Protein AF-A0A352M8M9-F1 (afdb_monomer_lite)

pLDDT: mean 83.79, std 14.66, range [30.38, 98.75]

Foldseek 3Di:
DVVVVVVLVLLLLLLVLCVQFVCPDPQNVQLLVVQLVLCPPWAEEEEEQCFLVSSVQVNCVVPVNHAYEYEHQHVSSVVNNCVRRPPPSRPPRYHYDNDHLLPDDDPAAGLEYEYEADQQVDPQSLSSLLSRLVRHAAFHKYKYKYFAPPFPVVVSLVSSCVRCVVVVNNVVSVVSSVSSVVSCVVCNVRTDHHHLVLVQCSCQAQNNWAPWDWPAQRGPSGMIMIMTTHHNDFADKAKEFDDPVQLLLQLQQVLCVQPSDSDDDDSPDPPRPDALQSVQWTKMFIARPVRRYGQKIKIKHKADPVRGDPCVLWAPVVVVVVVWVTEMETDDMGGRPSCVVVCVVVVNVLVRLVVCLVVRTFKYKDWDDPVCVVVVVQQVKDFDDGTDPPDPPSDDDPHITIIMDGCNVHGRPSSVPDPPDDPSPHDD

Structure (mmCIF, N/CA/C/O backbone):
data_AF-A0A352M8M9-F1
#
_entry.id   AF-A0A352M8M9-F1
#
loop_
_atom_site.group_PDB
_atom_site.id
_atom_site.type_symbol
_atom_site.label_atom_id
_atom_site.label_alt_id
_atom_site.label_comp_id
_atom_site.label_asym_id
_atom_site.label_entity_id
_atom_site.label_seq_id
_atom_site.pdbx_PDB_ins_code
_atom_site.Cartn_x
_atom_site.Cartn_y
_atom_site.Cartn_z
_atom_site.occupancy
_atom_site.B_iso_or_equiv
_atom_site.auth_seq_id
_atom_site.auth_comp_id
_atom_site.auth_asym_id
_atom_site.auth_atom_id
_atom_site.pdbx_PDB_model_num
ATOM 1 N N . MET A 1 1 ? 14.663 -10.534 14.708 1.00 32.72 1 MET A N 1
ATOM 2 C CA . MET A 1 1 ? 14.430 -11.347 15.925 1.00 32.72 1 MET A CA 1
ATOM 3 C C . MET A 1 1 ? 14.428 -10.539 17.224 1.00 32.72 1 MET A C 1
ATOM 5 O O . MET A 1 1 ? 13.351 -10.421 17.782 1.00 32.72 1 MET A O 1
ATOM 9 N N . LYS A 1 2 ? 15.531 -9.926 17.704 1.00 30.38 2 LYS A N 1
ATOM 10 C CA . LYS A 1 2 ? 15.520 -9.210 19.010 1.00 30.38 2 LYS A CA 1
ATOM 11 C C . LYS A 1 2 ? 14.482 -8.070 19.120 1.00 30.38 2 LYS A C 1
ATOM 13 O O . LYS A 1 2 ? 13.739 -8.067 20.087 1.00 30.38 2 LYS A O 1
ATOM 18 N N . LYS A 1 3 ? 14.365 -7.176 18.120 1.00 45.12 3 LYS A N 1
ATOM 19 C CA . LYS A 1 3 ? 13.377 -6.067 18.124 1.00 45.12 3 LYS A CA 1
ATOM 20 C C . LYS A 1 3 ? 11.903 -6.507 18.000 1.00 45.12 3 LYS A C 1
ATOM 22 O O . LYS A 1 3 ? 11.033 -5.806 18.494 1.00 45.12 3 LYS A O 1
ATOM 27 N N . ASP A 1 4 ? 11.605 -7.637 17.345 1.00 48.22 4 ASP A N 1
ATOM 28 C CA . ASP A 1 4 ? 10.214 -8.145 17.271 1.00 48.22 4 ASP A CA 1
ATOM 29 C C . ASP A 1 4 ? 9.745 -8.703 18.607 1.00 48.22 4 ASP A C 1
ATOM 31 O O . ASP A 1 4 ? 8.609 -8.451 18.999 1.00 48.22 4 ASP A O 1
ATOM 35 N N . LEU A 1 5 ? 10.635 -9.391 19.334 1.00 46.28 5 LEU A N 1
ATOM 36 C CA . LEU A 1 5 ? 10.356 -9.782 20.713 1.00 46.28 5 LEU A CA 1
ATOM 37 C C . LEU A 1 5 ? 10.109 -8.548 21.587 1.00 46.28 5 LEU A C 1
ATOM 39 O O . LEU A 1 5 ? 9.189 -8.565 22.391 1.00 46.28 5 LEU A O 1
ATOM 43 N N . THR A 1 6 ? 10.876 -7.466 21.405 1.00 57.72 6 THR A N 1
ATOM 44 C CA . THR A 1 6 ? 10.656 -6.212 22.143 1.00 57.72 6 THR A CA 1
ATOM 45 C C . THR A 1 6 ? 9.257 -5.653 21.882 1.00 57.72 6 THR A C 1
ATOM 47 O O . THR A 1 6 ? 8.538 -5.391 22.837 1.00 57.72 6 THR A O 1
ATOM 50 N N . ASN A 1 7 ? 8.820 -5.564 20.620 1.00 59.72 7 ASN A N 1
ATOM 51 C CA . ASN A 1 7 ? 7.476 -5.078 20.286 1.00 59.72 7 ASN A CA 1
ATOM 52 C C . ASN A 1 7 ? 6.361 -5.983 20.826 1.00 59.72 7 ASN A C 1
ATOM 54 O O . ASN A 1 7 ? 5.373 -5.473 21.343 1.00 59.72 7 ASN A O 1
ATOM 58 N N . GLN A 1 8 ? 6.506 -7.310 20.743 1.00 58.81 8 GLN A N 1
ATOM 59 C CA . GLN A 1 8 ? 5.524 -8.227 21.329 1.00 58.81 8 GLN A CA 1
ATOM 60 C C . GLN A 1 8 ? 5.426 -8.062 22.847 1.00 58.81 8 GLN A C 1
ATOM 62 O O . GLN A 1 8 ? 4.315 -8.009 23.364 1.00 58.81 8 GLN A O 1
ATOM 67 N N . ILE A 1 9 ? 6.559 -7.922 23.543 1.00 59.44 9 ILE A N 1
ATOM 68 C CA . ILE A 1 9 ? 6.593 -7.702 24.994 1.00 59.44 9 ILE A CA 1
ATOM 69 C C . ILE A 1 9 ? 5.865 -6.408 25.351 1.00 59.44 9 ILE A C 1
ATOM 71 O O . ILE A 1 9 ? 4.990 -6.437 26.209 1.00 59.44 9 ILE A O 1
ATOM 75 N N . VAL A 1 10 ? 6.129 -5.300 24.651 1.00 67.88 10 VAL A N 1
ATOM 76 C CA . VAL A 1 10 ? 5.437 -4.060 25.012 1.00 67.88 10 VAL A CA 1
ATOM 77 C C . VAL A 1 10 ? 3.941 -4.108 24.697 1.00 67.88 10 VAL A C 1
ATOM 79 O O . VAL A 1 10 ? 3.128 -3.625 25.485 1.00 67.88 10 VAL A O 1
ATOM 82 N N . TRP A 1 11 ? 3.534 -4.704 23.574 1.00 72.69 11 TRP A N 1
ATOM 83 C CA . TRP A 1 11 ? 2.102 -4.839 23.311 1.00 72.69 11 TRP A CA 1
ATOM 84 C C . TRP A 1 11 ? 1.422 -5.738 24.348 1.00 72.69 11 TRP A C 1
ATOM 86 O O . TRP A 1 11 ? 0.294 -5.452 24.733 1.00 72.69 11 TRP A O 1
ATOM 96 N N . SER A 1 12 ? 2.116 -6.745 24.883 1.00 77.75 12 SER A N 1
ATOM 97 C CA . SER A 1 12 ? 1.620 -7.519 26.024 1.00 77.75 12 SER A CA 1
ATOM 98 C C . SER A 1 12 ? 1.516 -6.674 27.302 1.00 77.75 12 SER A C 1
ATOM 100 O O . SER A 1 12 ? 0.491 -6.741 27.983 1.00 77.75 12 SER A O 1
ATOM 102 N N . ASP A 1 13 ? 2.511 -5.827 27.586 1.00 73.88 13 ASP A N 1
ATOM 103 C CA . ASP A 1 13 ? 2.522 -4.924 28.747 1.00 73.88 13 ASP A CA 1
ATOM 104 C C . ASP A 1 13 ? 1.368 -3.905 28.691 1.00 73.88 13 ASP A C 1
ATOM 106 O O . ASP A 1 13 ? 0.680 -3.673 29.689 1.00 73.88 13 ASP A O 1
ATOM 110 N N . ILE A 1 14 ? 1.106 -3.319 27.514 1.00 81.94 14 ILE A N 1
ATOM 111 C CA . ILE A 1 14 ? 0.036 -2.327 27.352 1.00 81.94 14 ILE A CA 1
ATOM 112 C C . ILE A 1 14 ? -1.343 -2.961 27.172 1.00 81.94 14 ILE A C 1
ATOM 114 O O . ILE A 1 14 ? -2.321 -2.291 27.470 1.00 81.94 14 ILE A O 1
ATOM 118 N N . ALA A 1 15 ? -1.481 -4.213 26.720 1.00 83.00 15 ALA A N 1
ATOM 119 C CA . ALA A 1 15 ? -2.777 -4.791 26.332 1.00 83.00 15 ALA A CA 1
ATOM 120 C C . ALA A 1 15 ? -3.867 -4.633 27.407 1.00 83.00 15 ALA A C 1
ATOM 122 O O . ALA A 1 15 ? -4.980 -4.185 27.118 1.00 83.00 15 ALA A O 1
ATOM 123 N N . THR A 1 16 ? -3.528 -4.917 28.669 1.00 84.56 16 THR A N 1
ATOM 124 C CA . THR A 1 16 ? -4.466 -4.733 29.788 1.00 84.56 16 THR A CA 1
ATOM 125 C C . THR A 1 16 ? -4.745 -3.252 30.048 1.00 84.56 16 THR A C 1
ATOM 127 O O . THR A 1 16 ? -5.896 -2.868 30.244 1.00 84.56 16 THR A O 1
ATOM 130 N N . ALA A 1 17 ? -3.720 -2.395 30.026 1.00 84.88 17 ALA A N 1
ATOM 131 C CA . ALA A 1 17 ? -3.899 -0.955 30.206 1.00 84.88 17 ALA A CA 1
ATOM 132 C C . ALA A 1 17 ? -4.745 -0.331 29.084 1.00 84.88 17 ALA A C 1
ATOM 134 O O . ALA A 1 17 ? -5.585 0.535 29.324 1.00 84.88 17 ALA A O 1
ATOM 135 N N . TYR A 1 18 ? -4.572 -0.825 27.864 1.00 85.19 18 TYR A N 1
ATOM 136 C CA . TYR A 1 18 ? -5.316 -0.420 26.692 1.00 85.19 18 TYR A CA 1
ATOM 137 C C . TYR A 1 18 ? -6.803 -0.771 26.831 1.00 85.19 18 TYR A C 1
ATOM 139 O O . TYR A 1 18 ? -7.645 0.112 26.686 1.00 85.19 18 TYR A O 1
ATOM 147 N N . GLU A 1 19 ? -7.133 -2.015 27.208 1.00 87.25 19 GLU A N 1
ATOM 148 C CA . GLU A 1 19 ? -8.517 -2.468 27.447 1.00 87.25 19 GLU A CA 1
ATOM 149 C C . GLU A 1 19 ? -9.186 -1.793 28.655 1.00 87.25 19 GLU A C 1
ATOM 151 O O . GLU A 1 19 ? -10.378 -1.469 28.620 1.00 87.25 19 GLU A O 1
ATOM 156 N N . LYS A 1 20 ? -8.439 -1.586 29.744 1.00 87.31 20 LYS A N 1
ATOM 157 C CA . LYS A 1 20 ? -8.995 -1.053 30.995 1.00 87.31 20 LYS A CA 1
ATOM 158 C C . LYS A 1 20 ? -9.074 0.466 31.039 1.00 87.31 20 LYS A C 1
ATOM 160 O O . LYS A 1 20 ? -9.975 0.973 31.699 1.00 87.31 20 LYS A O 1
ATOM 165 N N . ALA A 1 21 ? -8.173 1.178 30.367 1.00 86.31 21 ALA A N 1
ATOM 166 C CA . ALA A 1 21 ? -8.097 2.634 30.429 1.00 86.31 21 ALA A CA 1
ATOM 167 C C . ALA A 1 21 ? -8.288 3.285 29.056 1.00 86.31 21 ALA A C 1
ATOM 169 O O . ALA A 1 21 ? -9.277 3.987 28.860 1.00 86.31 21 ALA A O 1
ATOM 170 N N . VAL A 1 22 ? -7.392 3.033 28.096 1.00 86.69 22 VAL A N 1
ATOM 171 C CA . VAL A 1 22 ? -7.316 3.825 26.851 1.00 86.69 22 VAL A CA 1
ATOM 172 C C . VAL A 1 22 ? -8.621 3.786 26.054 1.00 86.69 22 VAL A C 1
ATOM 174 O O . VAL A 1 22 ? -9.163 4.840 25.715 1.00 86.69 22 VAL A O 1
ATOM 177 N N . VAL A 1 23 ? -9.164 2.590 25.800 1.00 88.44 23 VAL A N 1
ATOM 178 C CA . VAL A 1 23 ? -10.398 2.437 25.006 1.00 88.44 23 VAL A CA 1
ATOM 179 C C . VAL A 1 23 ? -11.663 2.897 25.735 1.00 88.44 23 VAL A C 1
ATOM 181 O O . VAL A 1 23 ? -12.723 2.930 25.127 1.00 88.44 23 VAL A O 1
ATOM 184 N N . ARG A 1 24 ? -11.567 3.251 27.024 1.00 86.31 24 ARG A N 1
ATOM 185 C CA . ARG A 1 24 ? -12.690 3.703 27.867 1.00 86.31 24 ARG A CA 1
ATOM 186 C C . ARG A 1 24 ? -12.711 5.216 28.077 1.00 86.31 24 ARG A C 1
ATOM 188 O O . ARG A 1 24 ? -13.337 5.693 29.026 1.00 86.31 24 ARG A O 1
ATOM 195 N N . THR A 1 25 ? -11.968 5.944 27.254 1.00 91.50 25 THR A N 1
ATOM 196 C CA . THR A 1 25 ? -11.935 7.404 27.264 1.00 91.50 25 THR A CA 1
ATOM 197 C C . THR A 1 25 ? -12.926 7.964 26.253 1.00 91.50 25 THR A C 1
ATOM 199 O O . THR A 1 25 ? -13.091 7.429 25.151 1.00 91.50 25 THR A O 1
ATOM 202 N N . SER A 1 26 ? -13.538 9.097 26.587 1.00 92.31 26 SER A N 1
ATOM 203 C CA . SER A 1 26 ? -14.498 9.775 25.709 1.00 92.31 26 SER A CA 1
ATOM 204 C C . SER A 1 26 ? -13.901 10.137 24.341 1.00 92.31 26 SER A C 1
ATOM 206 O O . SER A 1 26 ? -14.570 10.071 23.303 1.00 92.31 26 SER A O 1
ATOM 208 N N . PHE A 1 27 ? -12.616 10.498 24.307 1.00 91.62 27 PHE A N 1
ATOM 209 C CA . PHE A 1 27 ? -11.928 10.861 23.075 1.00 91.62 27 PHE A CA 1
ATOM 210 C C . PHE A 1 27 ? -11.656 9.645 22.177 1.00 91.62 27 PHE A C 1
ATOM 212 O O . PHE A 1 27 ? -11.742 9.771 20.951 1.00 91.62 27 PHE A O 1
ATOM 219 N N . TYR A 1 28 ? -11.390 8.469 22.756 1.00 91.94 28 TYR A N 1
ATOM 220 C CA . TYR A 1 28 ? -11.222 7.230 21.998 1.00 91.94 28 TYR A CA 1
ATOM 221 C C . TYR A 1 28 ? -12.563 6.730 21.448 1.00 91.94 28 TYR A C 1
ATOM 223 O O . TYR A 1 28 ? -12.650 6.361 20.276 1.00 91.94 28 TYR A O 1
ATOM 231 N N . ASP A 1 29 ? -13.640 6.836 22.228 1.00 91.62 29 ASP A N 1
ATOM 232 C CA . ASP A 1 29 ? -14.999 6.545 21.755 1.00 91.62 29 ASP A CA 1
ATOM 233 C C . ASP A 1 29 ? -15.391 7.419 20.561 1.00 91.62 29 ASP A C 1
ATOM 235 O O . ASP A 1 29 ? -15.956 6.943 19.571 1.00 91.62 29 ASP A O 1
ATOM 239 N N . ASN A 1 30 ? -15.049 8.708 20.609 1.00 91.81 30 ASN A N 1
ATOM 240 C CA . ASN A 1 30 ? -15.271 9.618 19.489 1.00 91.81 30 ASN A CA 1
ATOM 241 C C . ASN A 1 30 ? -14.455 9.228 18.247 1.00 91.81 30 ASN A C 1
ATOM 243 O O . ASN A 1 30 ? -14.961 9.353 17.128 1.00 91.81 30 ASN A O 1
ATOM 247 N N . LEU A 1 31 ? -13.226 8.725 18.414 1.00 93.00 31 LEU A N 1
ATOM 248 C CA . LEU A 1 31 ? -12.442 8.163 17.311 1.00 93.00 31 LEU A CA 1
ATOM 249 C C . LEU A 1 31 ? -13.131 6.922 16.716 1.00 93.00 31 LEU A C 1
ATOM 251 O O . LEU A 1 31 ? -13.294 6.848 15.497 1.00 93.00 31 LEU A O 1
ATOM 255 N N . MET A 1 32 ? -13.593 5.981 17.545 1.00 93.25 32 MET A N 1
ATOM 256 C CA . MET A 1 32 ? -14.280 4.772 17.066 1.00 93.25 32 MET A CA 1
ATOM 257 C C . MET A 1 32 ? -15.560 5.106 16.301 1.00 93.25 32 MET A C 1
ATOM 259 O O . MET A 1 32 ? -15.762 4.594 15.201 1.00 93.25 32 MET A O 1
ATOM 263 N N . LYS A 1 33 ? -16.372 6.053 16.791 1.00 93.25 33 LYS A N 1
ATOM 264 C CA . LYS A 1 33 ? -17.567 6.540 16.075 1.00 93.25 33 LYS A CA 1
ATOM 265 C C . LYS A 1 33 ? -17.237 7.088 14.683 1.00 93.25 33 LYS A C 1
ATOM 267 O O . LYS A 1 33 ? -18.004 6.867 13.738 1.00 93.25 33 LYS A O 1
ATOM 272 N N . LYS A 1 34 ? -16.098 7.778 14.524 1.00 93.50 34 LYS A N 1
ATOM 273 C CA . LYS A 1 34 ? -15.624 8.255 13.211 1.00 93.50 34 LYS A CA 1
ATOM 274 C C . LYS A 1 34 ? -15.290 7.082 12.290 1.00 93.50 34 LYS A C 1
ATOM 276 O O . LYS A 1 34 ? -15.788 7.063 11.165 1.00 93.50 34 LYS A O 1
ATOM 281 N N . LEU A 1 35 ? -14.540 6.083 12.766 1.00 95.00 35 LEU A N 1
ATOM 282 C CA . LEU A 1 35 ? -14.226 4.876 11.985 1.00 95.00 35 LEU A CA 1
ATOM 283 C C . LEU A 1 35 ? -15.499 4.120 11.575 1.00 95.00 35 LEU A C 1
ATOM 285 O O . LEU A 1 35 ? -15.702 3.850 10.392 1.00 95.00 35 LEU A O 1
ATOM 289 N N . MET A 1 36 ? -16.401 3.856 12.524 1.00 95.44 36 MET A N 1
ATOM 290 C CA . MET A 1 36 ? -17.675 3.167 12.281 1.00 95.44 36 MET A CA 1
ATOM 291 C C . MET A 1 36 ? -18.538 3.901 11.251 1.00 95.44 36 MET A C 1
ATOM 293 O O . MET A 1 36 ? -19.113 3.279 10.359 1.00 95.44 36 MET A O 1
ATOM 297 N N . THR A 1 37 ? -18.562 5.238 11.293 1.00 95.00 37 THR A N 1
ATOM 298 C CA . THR A 1 37 ? -19.280 6.051 10.298 1.00 95.00 37 THR A CA 1
ATOM 299 C C . THR A 1 37 ? -18.771 5.807 8.876 1.00 95.00 37 THR A C 1
ATOM 301 O O . THR A 1 37 ? -19.578 5.731 7.949 1.00 95.00 37 THR A O 1
ATOM 304 N N . GLN A 1 38 ? -17.460 5.619 8.692 1.00 95.25 38 GLN A N 1
ATOM 305 C CA . GLN A 1 38 ? -16.875 5.289 7.386 1.00 95.25 38 GLN A CA 1
ATOM 306 C C . GLN A 1 38 ? -17.180 3.844 6.943 1.00 95.25 38 GLN A C 1
ATOM 308 O O . GLN A 1 38 ? -17.118 3.541 5.752 1.00 95.25 38 GLN A O 1
ATOM 313 N N . LEU A 1 39 ? -17.547 2.961 7.876 1.00 96.75 39 LEU A N 1
ATOM 314 C CA . LEU A 1 39 ? -17.845 1.542 7.646 1.00 96.75 39 LEU A CA 1
ATOM 315 C C . LEU A 1 39 ? -19.352 1.238 7.527 1.00 96.75 39 LEU A C 1
ATOM 317 O O . LEU A 1 39 ? -19.744 0.076 7.359 1.00 96.75 39 LEU A O 1
ATOM 321 N N . LYS A 1 40 ? -20.220 2.256 7.578 1.00 94.75 40 LYS A N 1
ATOM 322 C CA . LYS A 1 40 ? 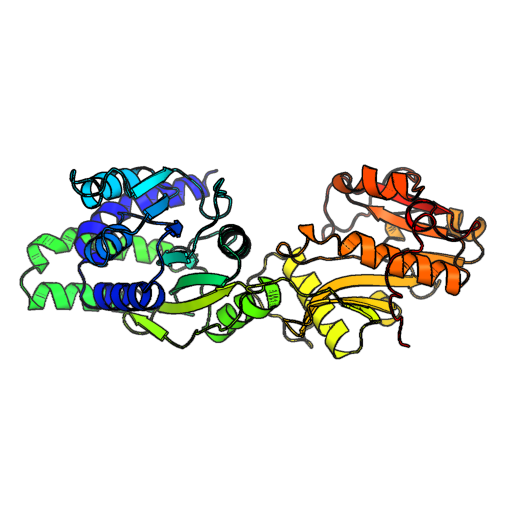-21.673 2.084 7.421 1.00 94.75 40 LYS A CA 1
ATOM 323 C C . LYS A 1 40 ? -22.022 1.357 6.119 1.00 94.75 40 LYS A C 1
ATOM 325 O O . LYS A 1 40 ? -21.486 1.649 5.050 1.00 94.75 40 LYS A O 1
ATOM 330 N N . GLY A 1 41 ? -22.929 0.385 6.223 1.00 94.00 41 GLY A N 1
ATOM 331 C CA . GLY A 1 41 ? -23.392 -0.436 5.098 1.00 94.00 41 GLY A CA 1
ATOM 332 C C . GLY A 1 41 ? -22.406 -1.506 4.607 1.00 94.00 41 GLY A C 1
ATOM 333 O O . GLY A 1 41 ? -22.763 -2.286 3.726 1.00 94.00 41 GLY A O 1
ATOM 334 N N . ARG A 1 42 ? -21.187 -1.585 5.158 1.00 97.00 42 ARG A N 1
ATOM 335 C CA . ARG A 1 42 ? -20.207 -2.635 4.831 1.00 97.00 42 ARG A CA 1
ATOM 336 C C . ARG A 1 42 ? -20.491 -3.879 5.672 1.00 97.00 42 ARG A C 1
ATOM 338 O O . ARG A 1 42 ? -20.689 -3.764 6.881 1.00 97.00 42 ARG A O 1
ATOM 345 N N . LYS A 1 43 ? -20.545 -5.051 5.027 1.00 96.69 43 LYS A N 1
ATOM 346 C CA . LYS A 1 43 ? -20.960 -6.310 5.666 1.00 96.69 43 LYS A CA 1
ATOM 347 C C . LYS A 1 43 ? -19.774 -7.193 6.025 1.00 96.69 43 LYS A C 1
ATOM 349 O O . LYS A 1 43 ? -19.707 -7.654 7.157 1.00 96.69 43 LYS A O 1
ATOM 354 N N . LYS A 1 44 ? -18.839 -7.406 5.098 1.00 98.25 44 LYS A N 1
ATOM 355 C CA . LYS A 1 44 ? -17.625 -8.199 5.329 1.00 98.25 44 LYS A CA 1
ATOM 356 C C . LYS A 1 44 ? -16.429 -7.282 5.578 1.00 98.25 44 LYS A C 1
ATOM 358 O O . LYS A 1 44 ? -15.998 -6.590 4.653 1.00 98.25 44 LYS A O 1
ATOM 363 N N . ILE A 1 45 ? -15.915 -7.268 6.806 1.00 98.62 45 ILE A N 1
ATOM 364 C CA . ILE A 1 45 ? -14.875 -6.333 7.260 1.00 98.62 45 ILE A CA 1
ATOM 365 C C . ILE A 1 45 ? -13.637 -7.112 7.717 1.00 98.62 45 ILE A C 1
ATOM 367 O O . ILE A 1 45 ? -13.762 -8.120 8.406 1.00 98.62 45 ILE A O 1
ATOM 371 N N . LEU A 1 46 ? -12.456 -6.644 7.326 1.00 98.75 46 LEU A N 1
ATOM 372 C CA . LEU A 1 46 ? -11.174 -7.088 7.872 1.00 98.75 46 LEU A CA 1
ATOM 373 C C . LEU A 1 46 ? -10.622 -5.987 8.778 1.00 98.75 46 LEU A C 1
ATOM 375 O O . LEU A 1 46 ? -10.476 -4.857 8.320 1.00 98.75 46 LEU A O 1
ATOM 379 N N . ASP A 1 47 ? -10.326 -6.310 10.030 1.00 98.50 47 ASP A N 1
ATOM 380 C CA . ASP A 1 47 ? -9.669 -5.422 10.990 1.00 98.50 47 ASP A CA 1
ATOM 381 C C . ASP A 1 47 ? -8.212 -5.872 11.170 1.00 98.50 47 ASP A C 1
ATOM 383 O O . ASP A 1 47 ? -7.944 -6.919 11.763 1.00 98.50 47 ASP A O 1
ATOM 387 N N . LEU A 1 48 ? -7.279 -5.126 10.575 1.00 98.38 48 LEU A N 1
ATOM 388 C CA . LEU A 1 48 ? -5.846 -5.407 10.628 1.00 98.38 48 LEU A CA 1
ATOM 389 C C . LEU A 1 48 ? -5.222 -4.688 11.833 1.00 98.38 48 LEU A C 1
ATOM 391 O O . LEU A 1 48 ? -5.180 -3.459 11.868 1.00 98.38 48 LEU A O 1
ATOM 395 N N . GLY A 1 49 ? -4.698 -5.453 12.789 1.00 96.75 49 GLY A N 1
ATOM 396 C CA . GLY A 1 49 ? -4.306 -4.951 14.108 1.00 96.75 49 GLY A CA 1
ATOM 397 C C . GLY A 1 49 ? -5.510 -4.760 15.020 1.00 96.75 49 GLY A C 1
ATOM 398 O O . GLY A 1 49 ? -5.701 -3.675 15.564 1.00 96.75 49 GLY A O 1
ATOM 399 N N . CYS A 1 50 ? -6.354 -5.789 15.151 1.00 96.62 50 CYS A N 1
ATOM 400 C CA . CYS A 1 50 ? -7.613 -5.670 15.888 1.00 96.62 50 CYS A CA 1
ATOM 401 C C . CYS A 1 50 ? -7.434 -5.481 17.406 1.00 96.62 50 CYS A C 1
ATOM 403 O O . CYS A 1 50 ? -8.407 -5.168 18.105 1.00 96.62 50 CYS A O 1
ATOM 405 N N . GLY A 1 51 ? -6.220 -5.685 17.934 1.00 95.12 51 GLY A N 1
ATOM 406 C CA . GLY A 1 51 ? -5.886 -5.532 19.344 1.00 95.12 51 GLY A CA 1
ATOM 407 C C . GLY A 1 51 ? -6.833 -6.332 20.233 1.00 95.12 51 GLY A C 1
ATOM 408 O O . GLY A 1 51 ? -7.151 -7.486 19.957 1.00 95.12 51 GLY A O 1
ATOM 409 N N . VAL A 1 52 ? -7.354 -5.678 21.270 1.00 94.38 52 VAL A N 1
ATOM 410 C CA . VAL A 1 52 ? -8.311 -6.258 22.230 1.00 94.38 52 VAL A CA 1
ATOM 411 C C . VAL A 1 52 ? -9.751 -6.366 21.697 1.00 94.38 52 VAL A C 1
ATOM 413 O O . VAL A 1 52 ? -10.680 -6.600 22.471 1.00 94.38 52 VAL A O 1
ATOM 416 N N . GLY A 1 53 ? -9.975 -6.159 20.394 1.00 94.19 53 GLY A N 1
ATOM 417 C CA . GLY A 1 53 ? -11.268 -6.366 19.734 1.00 94.19 53 GLY A CA 1
ATOM 418 C C . GLY A 1 53 ? -12.330 -5.294 20.006 1.00 94.19 53 GLY A C 1
ATOM 419 O O . GLY A 1 53 ? -13.509 -5.538 19.752 1.00 94.19 53 GLY A O 1
ATOM 420 N N . TYR A 1 54 ? -11.949 -4.112 20.509 1.00 93.81 54 TYR A N 1
ATOM 421 C CA . TYR A 1 54 ? -12.901 -3.046 20.861 1.00 93.81 54 TYR A CA 1
ATOM 422 C C . TYR A 1 54 ? -13.742 -2.590 19.659 1.00 93.81 54 TYR A C 1
ATOM 424 O O . TYR A 1 54 ? -14.970 -2.607 19.720 1.00 93.81 54 TYR A O 1
ATOM 432 N N . LEU A 1 55 ? -13.089 -2.259 18.537 1.00 95.19 55 LEU A N 1
ATOM 433 C CA . LEU A 1 55 ? -13.776 -1.834 17.313 1.00 95.19 55 LEU A CA 1
ATOM 434 C C . LEU A 1 55 ? -14.687 -2.939 16.765 1.00 95.19 55 LEU A C 1
ATOM 436 O O . LEU A 1 55 ? -15.814 -2.659 16.363 1.00 95.19 55 LEU A O 1
ATOM 440 N N . ILE A 1 56 ? -14.229 -4.194 16.785 1.00 95.62 56 ILE A N 1
ATOM 441 C CA . ILE A 1 56 ? -15.029 -5.349 16.359 1.00 95.62 56 ILE A CA 1
ATOM 442 C C . ILE A 1 56 ? -16.315 -5.445 17.189 1.00 95.62 56 ILE A C 1
ATOM 444 O O . ILE A 1 56 ? -17.395 -5.591 16.617 1.00 95.62 56 ILE A O 1
ATOM 448 N N . ASN A 1 57 ? -16.219 -5.320 18.517 1.00 92.88 57 ASN A N 1
ATOM 449 C CA . ASN A 1 57 ? -17.379 -5.365 19.406 1.00 92.88 57 ASN A CA 1
ATOM 450 C C . ASN A 1 57 ? -18.388 -4.250 19.080 1.00 92.88 57 ASN A C 1
ATOM 452 O O . ASN A 1 57 ? -19.576 -4.519 18.903 1.00 92.88 57 ASN A O 1
ATOM 456 N N . GLU A 1 58 ? -17.920 -3.011 18.921 1.00 93.19 58 GLU A N 1
ATOM 457 C CA . GLU A 1 58 ? -18.788 -1.877 18.582 1.00 93.19 58 GLU A CA 1
ATOM 458 C C . GLU A 1 58 ? -19.439 -2.030 17.197 1.00 93.19 58 GLU A C 1
ATOM 460 O O . GLU A 1 58 ? -20.636 -1.778 17.035 1.00 93.19 58 GLU A O 1
ATOM 465 N N . LEU A 1 59 ? -18.700 -2.535 16.203 1.00 94.81 59 LEU A N 1
ATOM 466 C CA . LEU A 1 59 ? -19.244 -2.817 14.873 1.00 94.81 59 LEU A CA 1
ATOM 467 C C . LEU A 1 59 ? -20.319 -3.914 14.899 1.00 94.81 59 LEU A C 1
ATOM 469 O O . LEU A 1 59 ? -21.291 -3.804 14.147 1.00 94.81 59 LEU A O 1
ATOM 473 N N . MET A 1 60 ? -20.159 -4.948 15.731 1.00 93.50 60 MET A N 1
ATOM 474 C CA . MET A 1 60 ? -21.149 -6.021 15.891 1.00 93.50 60 MET A CA 1
ATOM 475 C C . MET A 1 60 ? -22.393 -5.561 16.660 1.00 93.50 60 MET A C 1
ATOM 477 O O . MET A 1 60 ? -23.495 -5.992 16.325 1.00 93.50 60 MET A O 1
ATOM 481 N N . LYS A 1 61 ? -22.248 -4.662 17.645 1.00 91.00 61 LYS A N 1
ATOM 482 C CA . LYS A 1 61 ? -23.390 -4.019 18.324 1.00 91.00 61 LYS A CA 1
ATOM 483 C C . LYS A 1 61 ? -24.197 -3.134 17.373 1.00 91.00 61 LYS A C 1
ATOM 485 O O . LYS A 1 61 ? -25.421 -3.129 17.452 1.00 91.00 61 LYS A O 1
ATOM 490 N N . GLU A 1 62 ? -23.523 -2.401 16.485 1.00 92.25 62 GLU A N 1
ATOM 491 C CA . GLU A 1 62 ? -24.171 -1.550 15.476 1.00 92.25 62 GLU A CA 1
ATOM 492 C C . GLU A 1 62 ? -24.936 -2.377 14.430 1.00 92.25 62 GLU A C 1
ATOM 494 O O . GLU A 1 62 ? -26.058 -2.029 14.069 1.00 92.25 62 GLU A O 1
ATOM 499 N N . ASP A 1 63 ? -24.337 -3.464 13.931 1.00 92.88 63 ASP A N 1
ATOM 500 C CA . ASP A 1 63 ? -24.953 -4.335 12.928 1.00 92.88 63 ASP A CA 1
ATOM 501 C C . ASP A 1 63 ? -24.516 -5.806 13.104 1.00 92.88 63 ASP A C 1
ATOM 503 O O . ASP A 1 63 ? -23.499 -6.225 12.536 1.00 92.88 63 ASP A O 1
ATOM 507 N N . PRO A 1 64 ? -25.319 -6.631 13.808 1.00 91.38 64 PRO A N 1
ATOM 508 C CA . PRO A 1 64 ? -25.039 -8.054 14.026 1.00 91.38 64 PRO A CA 1
ATOM 509 C C . PRO A 1 64 ? -24.986 -8.910 12.752 1.00 91.38 64 PRO A C 1
ATOM 511 O O . PRO A 1 64 ? -24.584 -10.074 12.802 1.00 91.38 64 PRO A O 1
ATOM 514 N N . SER A 1 65 ? -25.421 -8.376 11.602 1.00 92.31 65 SER A N 1
ATOM 515 C CA . SER A 1 65 ? -25.361 -9.095 10.323 1.00 92.31 65 SER A CA 1
ATOM 516 C C . SER A 1 65 ? -23.978 -9.046 9.664 1.00 92.31 65 SER A C 1
ATOM 518 O O . SER A 1 65 ? -23.740 -9.787 8.703 1.00 92.31 65 SER A O 1
ATOM 520 N N . ARG A 1 66 ? -23.064 -8.206 10.173 1.00 95.56 66 ARG A N 1
ATOM 521 C CA . ARG A 1 66 ? -21.674 -8.124 9.712 1.00 95.56 66 ARG A CA 1
ATOM 522 C C . ARG A 1 66 ? -20.940 -9.453 9.905 1.00 95.56 66 ARG A C 1
ATOM 524 O O . ARG A 1 66 ? -21.325 -10.316 10.687 1.00 95.56 66 ARG A O 1
ATOM 531 N N . THR A 1 67 ? -19.882 -9.644 9.131 1.00 96.75 67 THR A N 1
ATOM 532 C CA . THR A 1 67 ? -18.909 -10.725 9.300 1.00 96.75 67 THR A CA 1
ATOM 533 C C . THR A 1 67 ? -17.534 -10.090 9.347 1.00 96.75 67 THR A C 1
ATOM 535 O O . THR A 1 67 ? -17.158 -9.376 8.415 1.00 96.75 67 THR A O 1
ATOM 538 N N . ILE A 1 68 ? -16.819 -10.300 10.447 1.00 97.31 68 ILE A N 1
ATOM 539 C CA . ILE A 1 68 ? -15.580 -9.588 10.743 1.00 97.31 68 ILE A CA 1
ATOM 540 C C . ILE A 1 68 ? -14.450 -10.593 10.930 1.00 97.31 68 ILE A C 1
ATOM 542 O O . ILE A 1 68 ? -14.576 -11.547 11.695 1.00 97.31 68 ILE A O 1
ATOM 546 N N . VAL A 1 69 ? -13.343 -10.367 10.233 1.00 97.81 69 VAL A N 1
ATOM 547 C CA . VAL A 1 69 ? -12.078 -11.057 10.491 1.00 97.81 69 VAL A CA 1
ATOM 548 C C . VAL A 1 69 ? -11.160 -10.061 11.187 1.00 97.81 69 VAL A C 1
ATOM 550 O O . VAL A 1 69 ? -10.884 -9.006 10.627 1.00 97.81 69 VAL A O 1
ATOM 553 N N . GLY A 1 70 ? -10.734 -10.363 12.408 1.00 97.75 70 GLY A N 1
ATOM 554 C CA . GLY A 1 70 ? -9.740 -9.590 13.148 1.00 97.75 70 GLY A CA 1
ATOM 555 C C . GLY A 1 70 ? -8.391 -10.291 13.100 1.00 97.75 70 GLY A C 1
ATOM 556 O O . GLY A 1 70 ? -8.323 -11.497 13.339 1.00 97.75 70 GLY A O 1
ATOM 557 N N . VAL A 1 71 ? -7.334 -9.553 12.780 1.00 98.12 71 VAL A N 1
ATOM 558 C CA . VAL A 1 71 ? -5.965 -10.072 12.722 1.00 98.12 71 VAL A CA 1
ATOM 559 C C . VAL A 1 71 ? -5.098 -9.274 13.675 1.00 98.12 71 VAL A C 1
ATOM 561 O O . VAL A 1 71 ? -5.109 -8.048 13.621 1.00 98.12 71 VAL A O 1
ATOM 564 N N . ASP A 1 72 ? -4.323 -9.949 14.516 1.00 97.31 72 ASP A N 1
ATOM 565 C CA . ASP A 1 72 ? -3.303 -9.301 15.339 1.00 97.31 72 ASP A CA 1
ATOM 566 C C . ASP A 1 72 ? -2.062 -10.192 15.459 1.00 97.31 72 ASP A C 1
ATOM 568 O O . ASP A 1 72 ? -2.164 -11.421 15.449 1.00 97.31 72 ASP A O 1
ATOM 572 N N . ALA A 1 73 ? -0.883 -9.578 15.559 1.00 94.94 73 ALA A N 1
ATOM 573 C CA . ALA A 1 73 ? 0.388 -10.291 15.674 1.00 94.94 73 ALA A CA 1
ATOM 574 C C . ALA A 1 73 ? 0.711 -10.685 17.126 1.00 94.94 73 ALA A C 1
ATOM 576 O O . ALA A 1 73 ? 1.641 -11.465 17.365 1.00 94.94 73 ALA A O 1
ATOM 577 N N . ASN A 1 74 ? -0.027 -10.141 18.098 1.00 92.94 74 ASN A N 1
ATOM 578 C CA . ASN A 1 74 ? 0.133 -10.423 19.515 1.00 92.94 74 ASN A CA 1
ATOM 579 C C . ASN A 1 74 ? -0.993 -11.350 20.014 1.00 92.94 74 ASN A C 1
ATOM 581 O O . ASN A 1 74 ? -2.160 -10.969 20.076 1.00 92.94 74 ASN A O 1
ATOM 585 N N . GLU A 1 75 ? -0.634 -12.570 20.419 1.00 92.25 75 GLU A N 1
ATOM 586 C CA . GLU A 1 75 ? -1.612 -13.560 20.892 1.00 92.25 75 GLU A CA 1
ATOM 587 C C . GLU A 1 75 ? -2.325 -13.118 22.183 1.00 92.25 75 GLU A C 1
ATOM 589 O O . GLU A 1 75 ? -3.512 -13.383 22.348 1.00 92.25 75 GLU A O 1
ATOM 594 N N . TYR A 1 76 ? -1.652 -12.374 23.067 1.00 92.38 76 TYR A N 1
ATOM 595 C CA . TYR A 1 76 ? -2.249 -11.871 24.308 1.00 92.38 76 TYR A CA 1
ATOM 596 C C . TYR A 1 76 ? -3.346 -10.825 24.041 1.00 92.38 76 TYR A C 1
ATOM 598 O O . TYR A 1 76 ? -4.393 -10.839 24.692 1.00 92.38 76 TYR A O 1
ATOM 606 N N . MET A 1 77 ? -3.173 -9.974 23.022 1.00 93.19 77 MET A N 1
ATOM 607 C CA . MET A 1 77 ? -4.247 -9.099 22.528 1.00 93.19 77 MET A CA 1
ATOM 608 C C . MET A 1 77 ? -5.460 -9.917 22.068 1.00 93.19 77 MET A C 1
ATOM 610 O O . MET A 1 77 ? -6.593 -9.609 22.447 1.00 93.19 77 MET A O 1
ATOM 614 N N . LEU A 1 78 ? -5.226 -10.998 21.314 1.00 94.25 78 LEU A N 1
ATOM 615 C CA . LEU A 1 78 ? -6.289 -11.883 20.830 1.00 94.25 78 LEU A CA 1
ATOM 616 C C . LEU A 1 78 ? -6.981 -12.651 21.958 1.00 94.25 78 LEU A C 1
ATOM 618 O O . LEU A 1 78 ? -8.194 -12.837 21.902 1.00 94.25 78 LEU A O 1
ATOM 622 N N . GLU A 1 79 ? -6.269 -13.070 23.004 1.00 92.94 79 GLU A N 1
ATOM 623 C CA . GLU A 1 79 ? -6.879 -13.679 24.192 1.00 92.94 79 GLU A CA 1
ATOM 624 C C . GLU A 1 79 ? -7.885 -12.739 24.867 1.00 92.94 79 GLU A C 1
ATOM 626 O O . GLU A 1 79 ? -8.983 -13.168 25.239 1.00 92.94 79 GLU A O 1
ATOM 631 N N . ILE A 1 80 ? -7.546 -11.453 24.995 1.00 92.25 80 ILE A N 1
ATOM 632 C CA . ILE A 1 80 ? -8.463 -10.434 25.520 1.00 92.25 80 ILE A CA 1
ATOM 633 C C . ILE A 1 80 ? -9.605 -10.185 24.523 1.00 92.25 80 ILE A C 1
ATOM 635 O O . ILE A 1 80 ? -10.769 -10.147 24.925 1.00 92.25 80 ILE A O 1
ATOM 639 N N . ALA A 1 81 ? -9.313 -10.093 23.223 1.00 92.38 81 ALA A N 1
ATOM 640 C CA . ALA A 1 81 ? -10.328 -9.914 22.185 1.00 92.38 81 ALA A CA 1
ATOM 641 C C . ALA A 1 81 ? -11.355 -11.051 22.157 1.00 92.38 81 ALA A C 1
ATOM 643 O O . ALA A 1 81 ? -12.550 -10.792 22.033 1.00 92.38 81 ALA A O 1
ATOM 644 N N . ARG A 1 82 ? -10.922 -12.304 22.342 1.00 91.38 82 ARG A N 1
ATOM 645 C CA . ARG A 1 82 ? -11.823 -13.459 22.458 1.00 91.38 82 ARG A CA 1
ATOM 646 C C . ARG A 1 82 ? -12.791 -13.274 23.625 1.00 91.38 82 ARG A C 1
ATOM 648 O O . ARG A 1 82 ? -13.981 -13.479 23.442 1.00 91.38 82 ARG A O 1
ATOM 655 N N . LYS A 1 83 ? -12.326 -12.799 24.784 1.00 88.88 83 LYS A N 1
ATOM 656 C CA . LYS A 1 83 ? -13.203 -12.512 25.937 1.00 88.88 83 LYS A CA 1
ATOM 657 C C . LYS A 1 83 ? -14.171 -11.355 25.664 1.00 88.88 83 LYS A C 1
ATOM 659 O O . LYS A 1 83 ? -15.317 -11.418 26.087 1.00 88.88 83 LYS A O 1
ATOM 664 N N . ASN A 1 84 ? -13.723 -10.322 24.950 1.00 85.00 84 ASN A N 1
ATOM 665 C CA . ASN A 1 84 ? -14.522 -9.123 24.678 1.00 85.00 84 ASN A CA 1
ATOM 666 C C . ASN A 1 84 ? -15.576 -9.314 23.579 1.00 85.00 84 ASN A C 1
ATOM 668 O O . ASN A 1 84 ? -16.625 -8.674 23.616 1.00 85.00 84 ASN A O 1
ATOM 672 N N . VAL A 1 85 ? -15.271 -10.132 22.568 1.00 79.31 85 VAL A N 1
ATOM 673 C CA . VAL A 1 85 ? -16.083 -10.274 21.350 1.00 79.31 85 VAL A CA 1
ATOM 674 C C . VAL A 1 85 ? -16.863 -11.592 21.326 1.00 79.31 85 VAL A C 1
ATOM 676 O O . VAL A 1 85 ? -17.934 -11.663 20.722 1.00 79.31 85 VAL A O 1
ATOM 679 N N . ILE A 1 86 ? -16.348 -12.631 21.990 1.00 66.81 86 ILE A N 1
ATOM 680 C CA . ILE A 1 86 ? -16.920 -13.982 22.032 1.00 66.81 86 ILE A CA 1
ATOM 681 C C . ILE A 1 86 ? -17.579 -14.215 23.400 1.00 66.81 86 ILE A C 1
ATOM 683 O O . ILE A 1 86 ? -17.260 -15.152 24.123 1.00 66.81 86 ILE A O 1
ATOM 687 N N . GLU A 1 87 ? -18.548 -13.371 23.752 1.00 60.72 87 GLU A N 1
ATOM 688 C CA . GLU A 1 87 ? -19.734 -13.901 24.433 1.00 60.72 87 GLU A CA 1
ATOM 689 C C . GLU A 1 87 ? -20.579 -14.605 23.352 1.00 60.72 87 GLU A C 1
ATOM 691 O O . GLU A 1 87 ? -20.579 -14.154 22.205 1.00 60.72 87 GLU A O 1
ATOM 696 N N . ASP A 1 88 ? -21.294 -15.692 23.668 1.00 59.56 88 ASP A N 1
ATOM 697 C CA . ASP A 1 88 ? -21.994 -16.603 22.725 1.00 59.56 88 ASP A CA 1
ATOM 698 C C . ASP A 1 88 ? -22.824 -15.951 21.587 1.00 59.56 88 ASP A C 1
ATOM 700 O O . ASP A 1 88 ? -23.184 -16.610 20.610 1.00 59.56 88 ASP A O 1
ATOM 704 N N . ARG A 1 89 ? -23.107 -14.646 21.663 1.00 66.06 89 ARG A N 1
ATOM 705 C CA . ARG A 1 89 ? -23.881 -13.861 20.694 1.00 66.06 89 ARG A CA 1
ATOM 706 C C . ARG A 1 89 ? -23.269 -13.757 19.291 1.00 66.06 89 ARG A C 1
ATOM 708 O O . ARG A 1 89 ? -24.041 -13.660 18.339 1.00 66.06 89 ARG A O 1
ATOM 715 N N . PHE A 1 90 ? -21.939 -13.759 19.124 1.00 77.88 90 PHE A N 1
ATOM 716 C CA . PHE A 1 90 ? -21.304 -13.417 17.829 1.00 77.88 90 PHE A CA 1
ATOM 717 C C . PHE A 1 90 ? -20.275 -14.425 17.296 1.00 77.88 90 PHE A C 1
ATOM 719 O O . PHE A 1 90 ? -19.674 -14.192 16.244 1.00 77.88 90 PHE A O 1
ATOM 726 N N . SER A 1 91 ? -20.108 -15.571 17.958 1.00 71.88 91 SER A N 1
ATOM 727 C CA . SER A 1 91 ? -19.060 -16.565 17.663 1.00 71.88 91 SER A CA 1
ATOM 728 C C . SER A 1 91 ? -19.035 -17.073 16.212 1.00 71.88 91 SER A C 1
ATOM 730 O O . SER A 1 91 ? -17.979 -17.421 15.698 1.00 71.88 91 SER A O 1
ATOM 732 N N . LYS A 1 92 ? -20.177 -17.071 15.508 1.00 83.81 92 LYS A N 1
ATOM 733 C CA . LYS A 1 92 ? -20.273 -17.485 14.091 1.00 83.81 92 LYS A CA 1
ATOM 734 C C . LYS A 1 92 ? -19.973 -16.373 13.077 1.00 83.81 92 LYS A C 1
ATOM 736 O O . LYS A 1 92 ? -19.952 -16.637 11.877 1.00 83.81 92 LYS A O 1
ATOM 741 N N . LYS A 1 93 ? -19.833 -15.125 13.528 1.00 92.44 93 LYS A N 1
ATOM 742 C CA . LYS A 1 93 ? -19.698 -13.929 12.677 1.00 92.44 93 LYS A CA 1
ATOM 743 C C . LYS A 1 93 ? -18.358 -13.225 12.831 1.00 92.44 93 LYS A C 1
ATOM 745 O O . LYS A 1 93 ? -17.999 -12.441 11.956 1.00 92.44 93 LYS A O 1
ATOM 750 N N . VAL A 1 94 ? -17.624 -13.521 13.898 1.00 95.62 94 VAL A N 1
ATOM 751 C CA . VAL A 1 94 ? -16.284 -12.990 14.127 1.00 95.62 94 VAL A CA 1
ATOM 752 C C . VAL A 1 94 ? -15.269 -14.122 14.075 1.00 95.62 94 VAL A C 1
ATOM 754 O O . VAL A 1 94 ? -15.440 -15.152 14.718 1.00 95.62 94 VAL A O 1
ATOM 757 N N . THR A 1 95 ? -14.193 -13.924 13.320 1.00 95.31 95 THR A N 1
ATOM 758 C CA . THR A 1 95 ? -13.025 -14.811 13.311 1.00 95.31 95 THR A CA 1
ATOM 759 C C . THR A 1 95 ? -11.802 -14.008 13.723 1.00 95.31 95 THR A C 1
ATOM 761 O O . THR A 1 95 ? -11.514 -12.983 13.116 1.00 95.31 95 THR A O 1
ATOM 764 N N . LEU A 1 96 ? -11.091 -14.463 14.752 1.00 95.75 96 LEU A N 1
ATOM 765 C CA . LEU A 1 96 ? -9.858 -13.840 15.234 1.00 95.75 96 LEU A CA 1
ATOM 766 C C . LEU A 1 96 ? -8.667 -14.716 14.845 1.00 95.75 96 LEU A C 1
ATOM 768 O O . LEU A 1 96 ? -8.682 -15.916 15.123 1.00 95.75 96 LEU A O 1
ATOM 772 N N . ILE A 1 97 ? -7.665 -14.130 14.193 1.00 96.75 97 ILE A N 1
ATOM 773 C CA . ILE A 1 97 ? -6.529 -14.850 13.611 1.00 96.75 97 ILE A CA 1
ATOM 774 C C . ILE A 1 97 ? -5.220 -14.234 14.100 1.00 96.75 97 ILE A C 1
ATOM 776 O O . ILE A 1 97 ? -5.015 -13.025 14.003 1.00 96.75 97 ILE A O 1
ATOM 780 N N . HIS A 1 98 ? -4.315 -15.087 14.578 1.00 97.19 98 HIS A N 1
ATOM 781 C CA . HIS A 1 98 ? -2.933 -14.702 14.837 1.00 97.19 98 HIS A CA 1
ATOM 782 C C . HIS A 1 98 ? -2.186 -14.549 13.516 1.00 97.19 98 HIS A C 1
ATOM 784 O O . HIS A 1 98 ? -2.087 -15.505 12.745 1.00 97.19 98 HIS A O 1
ATOM 790 N N . GLY A 1 99 ? -1.702 -13.346 13.221 1.00 96.12 99 GLY A N 1
ATOM 791 C CA . GLY A 1 99 ? -1.046 -13.072 11.947 1.00 96.12 99 GLY A CA 1
ATOM 792 C C . GLY A 1 99 ? -0.448 -11.675 11.845 1.00 96.12 99 GLY A C 1
ATOM 793 O O . GLY A 1 99 ? -0.803 -10.762 12.586 1.00 96.12 99 GLY A O 1
ATOM 794 N N . ASP A 1 100 ? 0.470 -11.509 10.897 1.00 94.81 100 ASP A N 1
ATOM 795 C CA . ASP A 1 100 ? 1.094 -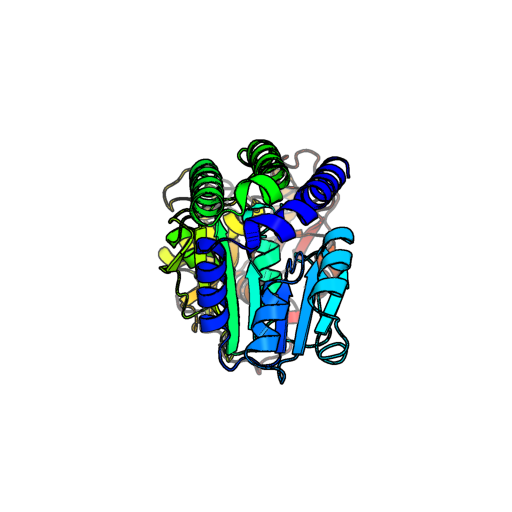10.220 10.603 1.00 94.81 100 ASP A CA 1
ATOM 796 C C . ASP A 1 100 ? 0.252 -9.433 9.592 1.00 94.81 100 ASP A C 1
ATOM 798 O O . ASP A 1 100 ? 0.087 -9.842 8.444 1.00 94.81 100 ASP A O 1
ATOM 802 N N . ALA A 1 101 ? -0.238 -8.264 10.001 1.00 95.38 101 ALA A N 1
ATOM 803 C CA . ALA A 1 101 ? -1.026 -7.371 9.161 1.00 95.38 101 ALA A CA 1
ATOM 804 C C . ALA A 1 101 ? -0.322 -6.928 7.862 1.00 95.38 101 ALA A C 1
ATOM 806 O O . ALA A 1 101 ? -1.000 -6.555 6.904 1.00 95.38 101 ALA A O 1
ATOM 807 N N . VAL A 1 102 ? 1.015 -6.961 7.808 1.00 92.81 102 VAL A N 1
ATOM 808 C CA . VAL A 1 102 ? 1.798 -6.619 6.609 1.00 92.81 102 VAL A CA 1
ATOM 809 C C . VAL A 1 102 ? 1.674 -7.692 5.526 1.00 92.81 102 VAL A C 1
ATOM 811 O O . VAL A 1 102 ? 1.677 -7.365 4.345 1.00 92.81 102 VAL A O 1
ATOM 814 N N . THR A 1 103 ? 1.568 -8.965 5.914 1.00 92.62 103 THR A N 1
ATOM 815 C CA . THR A 1 103 ? 1.631 -10.114 4.989 1.00 92.62 103 THR A CA 1
ATOM 816 C C . THR A 1 103 ? 0.365 -10.966 4.986 1.00 92.62 103 THR A C 1
ATOM 818 O O . THR A 1 103 ? 0.271 -11.928 4.229 1.00 92.62 103 THR A O 1
ATOM 821 N N . PHE A 1 104 ? -0.616 -10.631 5.826 1.00 95.56 104 PHE A N 1
ATOM 822 C CA . PHE A 1 104 ? -1.843 -11.398 5.964 1.00 95.56 104 PHE A CA 1
ATOM 823 C C . PHE A 1 104 ? -2.658 -11.406 4.671 1.00 95.56 104 PHE A C 1
ATOM 825 O O . PHE A 1 104 ? -3.178 -10.375 4.236 1.00 95.56 104 PHE A O 1
ATOM 832 N N . GLU A 1 105 ? -2.862 -12.597 4.126 1.00 89.94 105 GLU A N 1
ATOM 833 C CA . GLU A 1 105 ? -3.751 -12.834 3.001 1.00 89.94 105 GLU A CA 1
ATOM 834 C C . GLU A 1 105 ? -4.923 -13.713 3.425 1.00 89.94 105 GLU A C 1
ATOM 836 O O . GLU A 1 105 ? -4.768 -14.711 4.131 1.00 89.94 105 GLU A O 1
ATOM 841 N N . TYR A 1 106 ? -6.115 -13.358 2.949 1.00 91.94 106 TYR A N 1
ATOM 842 C CA . TYR A 1 106 ? -7.309 -14.171 3.122 1.00 91.94 106 TYR A CA 1
ATOM 843 C C . TYR A 1 106 ? -7.812 -14.698 1.779 1.00 91.94 106 TYR A C 1
ATOM 845 O O . TYR A 1 106 ? -7.730 -14.026 0.747 1.00 91.94 106 TYR A O 1
ATOM 853 N N . HIS A 1 107 ? -8.378 -15.904 1.809 1.00 90.69 107 HIS A N 1
ATOM 854 C CA . HIS A 1 107 ? -8.902 -16.589 0.626 1.00 90.69 107 HIS A CA 1
ATOM 855 C C . HIS A 1 107 ? -10.051 -15.822 -0.052 1.00 90.69 107 HIS A C 1
ATOM 857 O O . HIS A 1 107 ? -10.253 -15.934 -1.260 1.00 90.69 107 HIS A O 1
ATOM 863 N N . GLU A 1 108 ? -10.779 -14.997 0.702 1.00 94.06 108 GLU A N 1
ATOM 864 C CA . GLU A 1 108 ? -11.821 -14.110 0.191 1.00 94.06 108 GLU A CA 1
ATOM 865 C C . GLU A 1 108 ? -11.475 -12.633 0.407 1.00 94.06 108 GLU A C 1
ATOM 867 O O . GLU A 1 108 ? -10.779 -12.264 1.348 1.00 94.06 108 GLU A O 1
ATOM 872 N N . LYS A 1 109 ? -12.035 -11.762 -0.439 1.00 97.06 109 LYS A N 1
ATOM 873 C CA . LYS A 1 109 ? -11.871 -10.306 -0.336 1.00 97.06 109 LYS A CA 1
ATOM 874 C C . LYS A 1 109 ? -12.979 -9.653 0.494 1.00 97.06 109 LYS A C 1
ATOM 876 O O . LYS A 1 109 ? -14.088 -10.185 0.605 1.00 97.06 109 LYS A O 1
ATOM 881 N N . PHE A 1 110 ? -12.702 -8.465 1.024 1.00 98.50 110 PHE A N 1
ATOM 882 C CA . PHE A 1 110 ? -13.563 -7.754 1.972 1.00 98.50 110 PHE A CA 1
ATOM 883 C C . PHE A 1 110 ? -14.263 -6.539 1.351 1.00 98.50 110 PHE A C 1
ATOM 885 O O . PHE A 1 110 ? -13.758 -5.918 0.412 1.00 98.50 110 PHE A O 1
ATOM 892 N N . ASP A 1 111 ? -15.439 -6.194 1.882 1.00 98.44 111 ASP A N 1
ATOM 893 C CA . ASP A 1 111 ? -16.147 -4.959 1.520 1.00 98.44 111 ASP A CA 1
ATOM 894 C C . ASP A 1 111 ? -15.458 -3.736 2.132 1.00 98.44 111 ASP A C 1
ATOM 896 O O . ASP A 1 111 ? -15.535 -2.636 1.575 1.00 98.44 111 ASP A O 1
ATOM 900 N N . ALA A 1 112 ? -14.806 -3.931 3.282 1.00 98.62 112 ALA A N 1
ATOM 901 C CA . ALA A 1 112 ? -13.950 -2.943 3.903 1.00 98.62 112 ALA A CA 1
ATOM 902 C C . ALA A 1 112 ? -12.758 -3.565 4.637 1.00 98.62 112 ALA A C 1
ATOM 904 O O . ALA A 1 112 ? -12.843 -4.677 5.154 1.00 98.62 112 ALA A O 1
ATOM 905 N N . VAL A 1 113 ? -11.668 -2.809 4.698 1.00 98.69 113 VAL A N 1
ATOM 906 C CA . VAL A 1 113 ? -10.494 -3.082 5.526 1.00 98.69 113 VAL A CA 1
ATOM 907 C C . VAL A 1 113 ? -10.330 -1.883 6.450 1.00 98.69 113 VAL A C 1
ATOM 909 O O . VAL A 1 113 ? -10.362 -0.741 5.986 1.00 98.69 113 VAL A O 1
ATOM 912 N N . VAL A 1 114 ? -10.192 -2.132 7.745 1.00 98.62 114 VAL A N 1
ATOM 913 C CA . VAL A 1 114 ? -9.967 -1.111 8.763 1.00 98.62 114 VAL A CA 1
ATOM 914 C C . VAL A 1 114 ? -8.706 -1.423 9.558 1.00 98.62 114 VAL A C 1
ATOM 916 O O . VAL A 1 114 ? -8.300 -2.576 9.659 1.00 98.62 114 VAL A O 1
ATOM 919 N N . SER A 1 115 ? -8.057 -0.385 10.071 1.00 97.88 115 SER A N 1
ATOM 920 C CA . SER A 1 115 ? -6.961 -0.505 11.029 1.00 97.88 115 SER A CA 1
ATOM 921 C C . SER A 1 115 ? -6.957 0.709 11.945 1.00 97.88 115 SER A C 1
ATOM 923 O O . SER A 1 115 ? -6.958 1.853 11.474 1.00 97.88 115 SER A O 1
ATOM 925 N N . SER A 1 116 ? -6.900 0.471 13.252 1.00 95.25 116 SER A N 1
ATOM 926 C CA . SER A 1 116 ? -6.843 1.530 14.256 1.00 95.25 116 SER A CA 1
ATOM 927 C C . SER A 1 116 ? -5.501 1.544 14.967 1.00 95.25 116 SER A C 1
ATOM 929 O O . SER A 1 116 ? -5.170 0.601 15.671 1.00 95.25 116 SER A O 1
ATOM 931 N N . ASN A 1 117 ? -4.741 2.634 14.821 1.00 91.94 117 ASN A N 1
ATOM 932 C CA . ASN A 1 117 ? -3.530 2.895 15.604 1.00 91.94 117 ASN A CA 1
ATOM 933 C C . ASN A 1 117 ? -2.451 1.795 15.510 1.00 91.94 117 ASN A C 1
ATOM 935 O O . ASN A 1 117 ? -1.697 1.586 16.452 1.00 91.94 117 ASN A O 1
ATOM 939 N N . LEU A 1 118 ? -2.343 1.132 14.353 1.00 93.19 118 LEU A N 1
ATOM 940 C CA . LEU A 1 118 ? -1.286 0.152 14.070 1.00 93.19 118 LEU A CA 1
ATOM 941 C C . LEU A 1 118 ? -0.134 0.745 13.242 1.00 93.19 118 LEU A C 1
ATOM 943 O O . LEU A 1 118 ? 1.033 0.480 13.518 1.00 93.19 118 LEU A O 1
ATOM 947 N N . LEU A 1 119 ? -0.456 1.546 12.217 1.00 92.06 119 LEU A N 1
ATOM 948 C CA . LEU A 1 119 ? 0.483 1.954 11.158 1.00 92.06 119 LEU A CA 1
ATOM 949 C C . LEU A 1 119 ? 1.783 2.579 11.688 1.00 92.06 119 LEU A C 1
ATOM 951 O O . LEU A 1 119 ? 2.854 2.288 11.159 1.00 92.06 119 LEU A O 1
ATOM 955 N N . PHE A 1 120 ? 1.699 3.394 12.746 1.00 88.56 120 PHE A N 1
ATOM 956 C CA . PHE A 1 120 ? 2.859 4.088 13.310 1.00 88.56 120 PHE A CA 1
ATOM 957 C C . PHE A 1 120 ? 3.883 3.141 13.938 1.00 88.56 120 PHE A C 1
ATOM 959 O O . PHE A 1 120 ? 5.025 3.534 14.146 1.00 88.56 120 PHE A O 1
ATOM 966 N N . ASN A 1 121 ? 3.488 1.903 14.239 1.00 87.00 121 ASN A N 1
ATOM 967 C CA . ASN A 1 121 ? 4.347 0.893 14.841 1.00 87.00 121 ASN A CA 1
ATOM 968 C C . ASN A 1 121 ? 4.946 -0.077 13.801 1.00 87.00 121 ASN A C 1
ATOM 970 O O . ASN A 1 121 ? 5.768 -0.933 14.134 1.00 87.00 121 ASN A O 1
ATOM 974 N N . LEU A 1 122 ? 4.541 0.011 12.529 1.00 87.12 122 LEU A N 1
ATOM 975 C CA . LEU A 1 122 ? 4.965 -0.948 11.510 1.00 87.12 122 LEU A CA 1
ATOM 976 C C . LEU A 1 122 ? 6.338 -0.611 10.925 1.00 87.12 122 LEU A C 1
ATOM 978 O O . LEU A 1 122 ? 6.643 0.521 10.550 1.00 87.12 122 LEU A O 1
ATOM 982 N N . LYS A 1 123 ? 7.172 -1.638 10.740 1.00 82.38 123 LYS A N 1
ATOM 983 C CA . LYS A 1 123 ? 8.461 -1.497 10.043 1.00 82.38 123 LYS A CA 1
ATOM 984 C C . LYS A 1 123 ? 8.289 -1.201 8.551 1.00 82.38 123 LYS A C 1
ATOM 986 O O . LYS A 1 123 ? 9.113 -0.484 8.006 1.00 82.38 123 LYS A O 1
ATOM 991 N N . THR A 1 124 ? 7.208 -1.676 7.945 1.00 83.56 124 THR A N 1
ATOM 992 C CA . THR A 1 124 ? 6.929 -1.591 6.504 1.00 83.56 124 THR A CA 1
ATOM 993 C C . THR A 1 124 ? 5.446 -1.236 6.266 1.00 83.56 124 THR A C 1
ATOM 995 O O . THR A 1 124 ? 4.667 -2.026 5.737 1.00 83.56 124 THR A O 1
ATOM 998 N N . PRO A 1 125 ? 4.982 -0.044 6.682 1.00 87.44 125 PRO A N 1
ATOM 999 C CA . PRO A 1 125 ? 3.594 0.369 6.573 1.00 87.44 125 PRO A CA 1
ATOM 1000 C C . PRO A 1 125 ? 3.149 0.543 5.115 1.00 87.44 125 PRO A C 1
ATOM 1002 O O . PRO A 1 125 ? 1.966 0.402 4.859 1.00 87.44 125 PRO A O 1
ATOM 1005 N N . TYR A 1 126 ? 4.045 0.784 4.149 1.00 84.38 126 TYR A N 1
ATOM 1006 C CA . TYR A 1 126 ? 3.681 0.770 2.726 1.00 84.38 126 TYR A CA 1
ATOM 1007 C C . TYR A 1 126 ? 3.267 -0.626 2.269 1.00 84.38 126 TYR A C 1
ATOM 1009 O O . TYR A 1 126 ? 2.189 -0.778 1.706 1.00 84.38 126 TYR A O 1
ATOM 1017 N N . ALA A 1 127 ? 4.047 -1.650 2.626 1.00 85.31 127 ALA A N 1
ATOM 1018 C CA . ALA A 1 127 ? 3.668 -3.041 2.391 1.00 85.31 127 ALA A CA 1
ATOM 1019 C C . ALA A 1 127 ? 2.345 -3.398 3.095 1.00 85.31 127 ALA A C 1
ATOM 1021 O O . ALA A 1 127 ? 1.511 -4.100 2.533 1.00 85.31 127 ALA A O 1
ATOM 1022 N N . PHE A 1 128 ? 2.091 -2.849 4.287 1.00 93.44 128 PHE A N 1
ATOM 1023 C CA . PHE A 1 128 ? 0.780 -2.958 4.934 1.00 93.44 128 PHE A CA 1
ATOM 1024 C C . PHE A 1 128 ? -0.346 -2.273 4.144 1.00 93.44 128 PHE A C 1
ATOM 1026 O O . PHE A 1 128 ? -1.428 -2.843 4.021 1.00 93.44 128 PHE A O 1
ATOM 1033 N N . LEU A 1 129 ? -0.124 -1.075 3.594 1.00 93.50 129 LEU A N 1
ATOM 1034 C CA . LEU A 1 129 ? -1.121 -0.383 2.772 1.00 93.50 129 LEU A CA 1
ATOM 1035 C C . LEU A 1 129 ? -1.393 -1.140 1.462 1.00 93.50 129 LEU A C 1
ATOM 1037 O O . LEU A 1 129 ? -2.555 -1.260 1.063 1.00 93.50 129 LEU A O 1
ATOM 1041 N N . ASP A 1 130 ? -0.354 -1.701 0.839 1.00 90.56 130 ASP A N 1
ATOM 1042 C CA . ASP A 1 130 ? -0.471 -2.607 -0.308 1.00 90.56 130 ASP A CA 1
ATOM 1043 C C . ASP A 1 130 ? -1.301 -3.842 0.060 1.00 90.56 130 ASP A C 1
ATOM 1045 O O . ASP A 1 130 ? -2.229 -4.211 -0.666 1.00 90.56 130 ASP A O 1
ATOM 1049 N N . ASN A 1 131 ? -1.033 -4.446 1.221 1.00 94.31 131 ASN A N 1
ATOM 1050 C CA . ASN A 1 131 ? -1.773 -5.607 1.701 1.00 94.31 131 ASN A CA 1
ATOM 1051 C C . ASN A 1 131 ? -3.247 -5.280 2.001 1.00 94.31 131 ASN A C 1
ATOM 1053 O O . ASN A 1 131 ? -4.158 -6.021 1.614 1.00 94.31 131 ASN A O 1
ATOM 1057 N N . ALA A 1 132 ? -3.515 -4.131 2.624 1.00 96.94 132 ALA A N 1
ATOM 1058 C CA . ALA A 1 132 ? -4.871 -3.642 2.845 1.00 96.94 132 ALA A CA 1
ATOM 1059 C C . ALA A 1 132 ? -5.614 -3.449 1.511 1.00 96.94 132 ALA A C 1
ATOM 1061 O O . ALA A 1 132 ? -6.759 -3.887 1.360 1.00 96.94 132 ALA A O 1
ATOM 1062 N N . TYR A 1 133 ? -4.953 -2.871 0.503 1.00 95.00 133 TYR A N 1
ATOM 1063 C CA . TYR A 1 133 ? -5.508 -2.739 -0.845 1.00 95.00 133 TYR A CA 1
ATOM 1064 C C . TYR A 1 133 ? -5.768 -4.103 -1.502 1.00 95.00 133 TYR A C 1
ATOM 1066 O O . TYR A 1 133 ? -6.819 -4.310 -2.125 1.00 95.00 133 TYR A O 1
ATOM 1074 N N . ALA A 1 134 ? -4.850 -5.059 -1.356 1.00 93.81 134 ALA A N 1
ATOM 1075 C CA . ALA A 1 134 ? -4.954 -6.400 -1.927 1.00 93.81 134 ALA A CA 1
ATOM 1076 C C . ALA A 1 134 ? -6.107 -7.219 -1.323 1.00 93.81 134 ALA A C 1
ATOM 1078 O O . ALA A 1 134 ? -6.731 -8.011 -2.035 1.00 93.81 134 ALA A O 1
ATOM 1079 N N . ASN A 1 135 ? -6.438 -7.010 -0.047 1.00 97.25 135 ASN A N 1
ATOM 1080 C CA . ASN A 1 135 ? -7.542 -7.687 0.641 1.00 97.25 135 ASN A CA 1
ATOM 1081 C C . ASN A 1 135 ? -8.932 -7.102 0.312 1.00 97.25 135 ASN A C 1
ATOM 1083 O O . ASN A 1 135 ? -9.954 -7.744 0.564 1.00 97.25 135 ASN A O 1
ATOM 1087 N N . LEU A 1 136 ? -9.012 -5.931 -0.323 1.00 97.50 136 LEU A N 1
ATOM 1088 C CA . LEU A 1 136 ? -10.285 -5.317 -0.711 1.00 97.50 136 LEU A CA 1
ATOM 1089 C C . LEU A 1 136 ? -10.865 -5.872 -2.016 1.00 97.50 136 LEU A C 1
ATOM 1091 O O . LEU A 1 136 ? -10.162 -6.050 -3.019 1.00 97.50 136 LEU A O 1
ATOM 1095 N N . LYS A 1 137 ? -12.194 -6.025 -2.040 1.00 96.50 137 LYS A N 1
ATOM 1096 C CA . LYS A 1 137 ? -12.970 -6.149 -3.283 1.00 96.50 137 LYS A CA 1
ATOM 1097 C C . LYS A 1 137 ? -12.846 -4.862 -4.116 1.00 96.50 137 LYS A C 1
ATOM 1099 O O . LYS A 1 137 ? -12.659 -3.784 -3.545 1.00 96.50 137 LYS A O 1
ATOM 1104 N N . PRO A 1 138 ? -13.021 -4.919 -5.448 1.00 93.94 138 PRO A N 1
ATOM 1105 C CA . PRO A 1 138 ? -13.241 -3.711 -6.241 1.00 93.94 138 PRO A CA 1
ATOM 1106 C C . PRO A 1 138 ? -14.415 -2.892 -5.677 1.00 93.94 138 PRO A C 1
ATOM 1108 O O . PRO A 1 138 ? -15.485 -3.439 -5.408 1.00 93.94 138 PRO A O 1
ATOM 1111 N N . GLY A 1 139 ? -14.230 -1.586 -5.465 1.00 94.50 139 GLY A N 1
ATOM 1112 C CA . GLY A 1 139 ? -15.224 -0.728 -4.797 1.00 94.50 139 GLY A CA 1
ATOM 1113 C C . GLY A 1 139 ? -15.301 -0.869 -3.270 1.00 94.50 139 GLY A C 1
ATOM 1114 O O . GLY A 1 139 ? -16.191 -0.278 -2.643 1.00 94.50 139 GLY A O 1
ATOM 1115 N N . GLY A 1 140 ? -14.416 -1.670 -2.674 1.00 97.12 140 GLY A N 1
ATOM 1116 C CA . GLY A 1 140 ? -14.273 -1.800 -1.230 1.00 97.12 140 GLY A CA 1
ATOM 1117 C C . GLY A 1 140 ? -13.652 -0.554 -0.598 1.00 97.12 140 GLY A C 1
ATOM 1118 O O . GLY A 1 140 ? -13.016 0.248 -1.284 1.00 97.12 140 GLY A O 1
ATOM 1119 N N . ARG A 1 141 ? -13.853 -0.389 0.712 1.00 97.94 141 ARG A N 1
ATOM 1120 C CA . ARG A 1 141 ? -13.423 0.801 1.456 1.00 97.94 141 ARG A CA 1
ATOM 1121 C C . ARG A 1 141 ? -12.303 0.506 2.444 1.00 97.94 141 ARG A C 1
ATOM 1123 O O . ARG A 1 141 ? -12.429 -0.379 3.278 1.00 97.94 141 ARG A O 1
ATOM 1130 N N . PHE A 1 142 ? -11.240 1.288 2.385 1.00 98.31 142 PHE A N 1
ATOM 1131 C CA . PHE A 1 142 ? -10.191 1.324 3.389 1.00 98.31 142 PHE A CA 1
ATOM 1132 C C . PHE A 1 142 ? -10.467 2.435 4.403 1.00 98.31 142 PHE A C 1
ATOM 1134 O O . PHE A 1 142 ? -10.872 3.534 4.015 1.00 98.31 142 PHE A O 1
ATOM 1141 N N . VAL A 1 143 ? -10.264 2.159 5.690 1.00 97.69 143 VAL A N 1
ATOM 1142 C CA . VAL A 1 143 ? -10.378 3.141 6.776 1.00 97.69 143 VAL A CA 1
ATOM 1143 C C . VAL A 1 143 ? -9.198 2.962 7.725 1.00 97.69 143 VAL A C 1
ATOM 1145 O O . VAL A 1 143 ? -8.906 1.856 8.162 1.00 97.69 143 VAL A O 1
ATOM 1148 N N . LEU A 1 144 ? -8.510 4.042 8.059 1.00 96.38 144 LEU A N 1
ATOM 1149 C CA . LEU A 1 144 ? -7.282 3.988 8.837 1.00 96.38 144 LEU A CA 1
ATOM 1150 C C . LEU A 1 144 ? -7.218 5.160 9.804 1.00 96.38 144 LEU A C 1
ATOM 1152 O O . LEU A 1 144 ? -7.568 6.284 9.450 1.00 96.38 144 LEU A O 1
ATOM 1156 N N . THR A 1 145 ? -6.708 4.913 11.005 1.00 95.00 145 THR A N 1
ATOM 1157 C CA . THR A 1 145 ? -6.235 5.979 11.888 1.00 95.00 145 THR A CA 1
ATOM 1158 C C . THR A 1 145 ? -4.818 5.717 12.367 1.00 95.00 145 THR A C 1
ATOM 1160 O O . THR A 1 145 ? -4.432 4.573 12.621 1.00 95.00 145 THR A O 1
ATOM 1163 N N . SER A 1 146 ? -4.026 6.785 12.431 1.00 92.75 146 SER A N 1
ATOM 1164 C CA . SER A 1 146 ? -2.648 6.759 12.907 1.00 92.75 146 SER A CA 1
ATOM 1165 C C . SER A 1 146 ? -2.232 8.119 13.466 1.00 92.75 146 SER A C 1
ATOM 1167 O O . SER A 1 146 ? -2.969 9.100 13.347 1.00 92.75 146 SER A O 1
ATOM 1169 N N . ALA A 1 147 ? -1.059 8.165 14.091 1.00 89.56 147 ALA A N 1
ATOM 1170 C CA . ALA A 1 147 ? -0.508 9.365 14.701 1.00 89.56 147 ALA A CA 1
ATOM 1171 C C . ALA A 1 147 ? -0.096 10.401 13.642 1.00 89.56 147 ALA A C 1
ATOM 1173 O O . ALA A 1 147 ? 0.484 10.055 12.606 1.00 89.56 147 ALA A O 1
ATOM 1174 N N . LYS A 1 148 ? -0.389 11.675 13.921 1.00 89.31 148 LYS A N 1
ATOM 1175 C CA . LYS A 1 148 ? 0.108 12.808 13.130 1.00 89.31 148 LYS A CA 1
ATOM 1176 C C . LYS A 1 148 ? 1.599 13.035 13.377 1.00 89.31 148 LYS A C 1
ATOM 1178 O O . LYS A 1 148 ? 2.174 12.428 14.277 1.00 89.31 148 LYS A O 1
ATOM 1183 N N . ARG A 1 149 ? 2.217 13.906 12.571 1.00 87.12 149 ARG A N 1
ATOM 1184 C CA . ARG A 1 149 ? 3.565 14.444 12.830 1.00 87.12 149 ARG A CA 1
ATOM 1185 C C . ARG A 1 149 ? 3.621 15.054 14.234 1.00 87.12 149 ARG A C 1
ATOM 1187 O O . ARG A 1 149 ? 2.706 15.782 14.606 1.00 87.12 149 ARG A O 1
ATOM 1194 N N . ASP A 1 150 ? 4.684 14.722 14.963 1.00 85.31 150 ASP A N 1
ATOM 1195 C CA . ASP A 1 150 ? 5.018 15.254 16.291 1.00 85.31 150 ASP A CA 1
ATOM 1196 C C . ASP A 1 150 ? 3.845 15.246 17.298 1.00 85.31 150 ASP A C 1
ATOM 1198 O O . ASP A 1 150 ? 3.454 16.296 17.809 1.00 85.31 150 ASP A O 1
ATOM 1202 N N . PRO A 1 151 ? 3.248 14.072 17.588 1.00 88.06 151 PRO A N 1
ATOM 1203 C CA . PRO A 1 151 ? 2.080 13.993 18.456 1.00 88.06 151 PRO A CA 1
ATOM 1204 C C . PRO A 1 151 ? 2.456 14.252 19.926 1.00 88.06 151 PRO A C 1
ATOM 1206 O O . PRO A 1 151 ? 3.400 13.661 20.455 1.00 88.06 151 PRO A O 1
ATOM 1209 N N . ASP A 1 152 ? 1.658 15.049 20.639 1.00 89.25 152 ASP A N 1
ATOM 1210 C CA . ASP A 1 152 ? 1.703 15.166 22.101 1.00 89.25 152 ASP A CA 1
ATOM 1211 C C . ASP A 1 152 ? 0.950 13.987 22.737 1.00 89.25 152 ASP A C 1
ATOM 1213 O O . ASP A 1 152 ? -0.221 14.074 23.121 1.00 89.25 152 ASP A O 1
ATOM 1217 N N . LEU A 1 153 ? 1.632 12.846 22.870 1.00 84.25 153 LEU A N 1
ATOM 1218 C CA . LEU A 1 153 ? 1.084 11.697 23.604 1.00 84.25 153 LEU A CA 1
ATOM 1219 C C . LEU A 1 153 ? 0.856 12.009 25.092 1.00 84.25 153 LEU A C 1
ATOM 1221 O O . LEU A 1 153 ? -0.001 11.391 25.727 1.00 84.25 153 LEU A O 1
ATOM 1225 N N . GLY A 1 154 ? 1.585 12.983 25.647 1.00 87.62 154 GLY A N 1
ATOM 1226 C CA . GLY A 1 154 ? 1.389 13.456 27.012 1.00 87.62 154 GLY A CA 1
ATOM 1227 C C . GLY A 1 154 ? 0.023 14.115 27.198 1.00 87.62 154 GLY A C 1
ATOM 1228 O O . GLY A 1 154 ? -0.598 13.925 28.242 1.00 87.62 154 GLY A O 1
ATOM 1229 N N . LEU A 1 155 ? -0.489 14.825 26.187 1.00 90.81 155 LEU A N 1
ATOM 1230 C CA . LEU A 1 155 ? -1.841 15.388 26.201 1.00 90.81 155 LEU A CA 1
ATOM 1231 C C . LEU A 1 155 ? -2.889 14.288 26.370 1.00 90.81 155 LEU A C 1
ATOM 1233 O O . LEU A 1 155 ? -3.741 14.399 27.245 1.00 90.81 155 LEU A O 1
ATOM 1237 N N . ALA A 1 156 ? -2.787 13.198 25.604 1.00 88.69 156 ALA A N 1
ATOM 1238 C CA . ALA A 1 156 ? -3.721 12.078 25.713 1.00 88.69 156 ALA A CA 1
ATOM 1239 C C . ALA A 1 156 ? -3.715 11.447 27.116 1.00 88.69 156 ALA A C 1
ATOM 1241 O O . ALA A 1 156 ? -4.779 11.166 27.671 1.00 88.69 156 ALA A O 1
ATOM 1242 N N . ILE A 1 157 ? -2.533 11.283 27.721 1.00 88.69 157 ILE A N 1
ATOM 1243 C CA . ILE A 1 157 ? -2.400 10.767 29.091 1.00 88.69 157 ILE A CA 1
ATOM 1244 C C . ILE A 1 157 ? -2.989 11.740 30.121 1.00 88.69 157 ILE A C 1
ATOM 1246 O O . ILE A 1 157 ? -3.743 11.311 30.995 1.00 88.69 157 ILE A O 1
ATOM 1250 N N . ARG A 1 158 ? -2.681 13.042 30.027 1.00 92.31 158 ARG A N 1
ATOM 1251 C CA . ARG A 1 158 ? -3.206 14.063 30.951 1.00 92.31 158 ARG A CA 1
ATOM 1252 C C . ARG A 1 158 ? -4.730 14.143 30.876 1.00 92.31 158 ARG A C 1
ATOM 1254 O O . ARG A 1 158 ? -5.381 14.011 31.908 1.00 92.31 158 ARG A O 1
ATOM 1261 N N . THR A 1 159 ? -5.293 14.233 29.670 1.00 93.94 159 THR A N 1
ATOM 1262 C CA . THR A 1 159 ? -6.747 14.270 29.455 1.00 93.94 159 THR A CA 1
ATOM 1263 C C . THR A 1 159 ? -7.434 13.000 29.960 1.00 93.94 159 THR A C 1
ATOM 1265 O O . THR A 1 159 ? -8.479 13.088 30.594 1.00 93.94 159 THR A O 1
ATOM 1268 N N . MET A 1 160 ? -6.839 11.819 29.754 1.00 92.19 160 MET A N 1
ATOM 1269 C CA . MET A 1 160 ? -7.364 10.565 30.312 1.00 92.19 160 MET A CA 1
ATOM 1270 C C . MET A 1 160 ? -7.399 10.589 31.848 1.00 92.19 160 MET A C 1
ATOM 1272 O O . MET A 1 160 ? -8.411 10.229 32.447 1.00 92.19 160 MET A O 1
ATOM 1276 N N . LYS A 1 161 ? -6.313 11.030 32.499 1.00 91.62 161 LYS A N 1
ATOM 1277 C CA . LYS A 1 161 ? -6.249 11.138 33.967 1.00 91.62 161 LYS A CA 1
ATOM 1278 C C . LYS A 1 161 ? -7.264 12.154 34.505 1.00 91.62 161 LYS A C 1
ATOM 1280 O O . LYS A 1 161 ? -7.871 11.902 35.541 1.00 91.62 161 LYS A O 1
ATOM 1285 N N . GLU A 1 162 ? -7.451 13.282 33.822 1.00 94.25 162 GLU A N 1
ATOM 1286 C CA . GLU A 1 162 ? -8.449 14.302 34.173 1.00 94.25 162 GLU A CA 1
ATOM 1287 C C . GLU A 1 162 ? -9.883 13.778 34.036 1.00 94.25 162 GLU A C 1
ATOM 1289 O O . GLU A 1 162 ? -10.675 13.953 34.960 1.00 94.25 162 GLU A O 1
ATOM 1294 N N . GLU A 1 163 ? -10.198 13.076 32.942 1.00 94.06 163 GLU A N 1
ATOM 1295 C CA . GLU A 1 163 ? -11.509 12.448 32.728 1.00 94.06 163 GLU A CA 1
ATOM 1296 C C . GLU A 1 163 ? -11.836 11.464 33.858 1.00 94.06 163 GLU A C 1
ATOM 1298 O O . GLU A 1 163 ? -12.891 11.566 34.481 1.00 94.06 163 GLU A O 1
ATOM 1303 N N . PHE A 1 164 ? -10.896 10.574 34.195 1.00 93.31 164 PHE A N 1
ATOM 1304 C CA . PHE A 1 164 ? -11.099 9.591 35.263 1.00 93.31 164 PHE A CA 1
ATOM 1305 C C . PHE A 1 164 ? -11.233 10.226 36.650 1.00 93.31 164 PHE A C 1
ATOM 1307 O O . PHE A 1 164 ? -11.897 9.671 37.523 1.00 93.31 164 PHE A O 1
ATOM 1314 N N . LYS A 1 165 ? -10.593 11.376 36.893 1.00 94.38 165 LYS A N 1
ATOM 1315 C CA . LYS A 1 165 ? -10.796 12.129 38.140 1.00 94.38 165 LYS A CA 1
ATOM 1316 C C . LYS A 1 165 ? -12.186 12.751 38.178 1.00 94.38 165 LYS A C 1
ATOM 1318 O O . LYS A 1 165 ? -12.846 12.681 39.209 1.00 94.38 165 LYS A O 1
ATOM 1323 N N . ALA A 1 166 ? -12.627 13.333 37.065 1.00 94.50 166 ALA A N 1
ATOM 1324 C CA . ALA A 1 166 ? -13.910 14.017 36.972 1.00 94.50 166 ALA A CA 1
ATOM 1325 C C . ALA A 1 166 ? -15.112 13.075 37.161 1.00 94.50 166 ALA A C 1
ATOM 1327 O O . ALA A 1 166 ? -16.120 13.493 37.725 1.00 94.50 166 ALA A O 1
ATOM 1328 N N . ASP A 1 167 ? -15.009 11.816 36.727 1.00 93.75 167 ASP A N 1
ATOM 1329 C CA . ASP A 1 167 ? -16.087 10.825 36.849 1.00 93.75 167 ASP A CA 1
ATOM 1330 C C . ASP A 1 167 ? -15.879 9.771 37.951 1.00 93.75 167 ASP A C 1
ATOM 1332 O O . ASP A 1 167 ? -16.654 8.819 38.060 1.00 93.75 167 ASP A O 1
ATOM 1336 N N . GLY A 1 168 ? -14.854 9.947 38.793 1.00 92.56 168 GLY A N 1
ATOM 1337 C CA . GLY A 1 168 ? -14.594 9.091 39.953 1.00 92.56 168 GLY A CA 1
ATOM 1338 C C . GLY A 1 168 ? -13.989 7.720 39.631 1.00 92.56 168 GLY A C 1
ATOM 1339 O O . GLY A 1 168 ? -13.937 6.862 40.511 1.00 92.56 168 GLY A O 1
ATOM 1340 N N . ARG A 1 169 ? -13.511 7.481 38.401 1.00 92.69 169 ARG A N 1
ATOM 1341 C CA . ARG A 1 169 ? -12.829 6.230 38.016 1.00 92.69 169 ARG A CA 1
ATOM 1342 C C . ARG A 1 169 ? -11.334 6.194 38.354 1.00 92.69 169 ARG A C 1
ATOM 1344 O O . ARG A 1 169 ? -10.745 5.112 38.268 1.00 92.69 169 ARG A O 1
ATOM 1351 N N . PHE A 1 170 ? -10.715 7.323 38.719 1.00 89.31 170 PHE A N 1
ATOM 1352 C CA . PHE A 1 170 ? -9.253 7.464 38.821 1.00 89.31 170 PHE A CA 1
ATOM 1353 C C . PHE A 1 170 ? -8.596 6.400 39.704 1.00 89.31 170 PHE A C 1
ATOM 1355 O O . PHE A 1 170 ? -7.753 5.665 39.200 1.00 89.31 170 PHE A O 1
ATOM 1362 N N . ASP A 1 171 ? -9.037 6.229 40.951 1.00 89.19 171 ASP A N 1
ATOM 1363 C CA . ASP A 1 171 ? -8.428 5.276 41.896 1.00 89.19 171 ASP A CA 1
ATOM 1364 C C . ASP A 1 171 ? -8.423 3.833 41.359 1.00 89.19 171 ASP A C 1
ATOM 1366 O O . ASP A 1 171 ? -7.496 3.058 41.590 1.00 89.19 171 ASP A O 1
ATOM 1370 N N . SER A 1 172 ? -9.448 3.465 40.583 1.00 87.56 172 SER A N 1
ATOM 1371 C CA . SER A 1 172 ? -9.566 2.126 39.994 1.00 87.56 172 SER A CA 1
ATOM 1372 C C . SER A 1 172 ? -8.722 1.928 38.727 1.00 87.56 172 SER A C 1
ATOM 1374 O O . SER A 1 172 ? -8.399 0.788 38.373 1.00 87.56 172 SER A O 1
ATOM 1376 N N . LEU A 1 173 ? -8.364 3.019 38.038 1.00 87.06 173 LEU A N 1
ATOM 1377 C CA . LEU A 1 173 ? -7.709 2.997 36.727 1.00 87.06 173 LEU A CA 1
ATOM 1378 C C . LEU A 1 173 ? -6.294 3.588 36.715 1.00 87.06 173 LEU A C 1
ATOM 1380 O O . LEU A 1 173 ? -5.593 3.432 35.715 1.00 87.06 173 LEU A O 1
ATOM 1384 N N . GLU A 1 174 ? -5.845 4.206 37.809 1.00 86.81 174 GLU A N 1
ATOM 1385 C CA . GLU A 1 174 ? -4.555 4.896 37.909 1.00 86.81 174 GLU A CA 1
ATOM 1386 C C . GLU A 1 174 ? -3.394 3.998 37.480 1.00 86.81 174 GLU A C 1
ATOM 1388 O O . GLU A 1 174 ? -2.607 4.376 36.613 1.00 86.81 174 GLU A O 1
ATOM 1393 N N . LYS A 1 175 ? -3.339 2.763 37.997 1.00 88.56 175 LYS A N 1
ATOM 1394 C CA . LYS A 1 175 ? -2.276 1.812 37.644 1.00 88.56 175 LYS A CA 1
ATOM 1395 C C . LYS A 1 175 ? -2.185 1.555 36.135 1.00 88.56 175 LYS A C 1
ATOM 1397 O O . LYS A 1 175 ? -1.092 1.398 35.605 1.00 88.56 175 LYS A O 1
ATOM 1402 N N . TYR A 1 176 ? -3.319 1.533 35.435 1.00 88.12 176 TYR A N 1
ATOM 1403 C CA . TYR A 1 176 ? -3.364 1.312 33.990 1.00 88.12 176 TYR A CA 1
ATOM 1404 C C . TYR A 1 176 ? -2.972 2.574 33.220 1.00 88.12 176 TYR A C 1
ATOM 1406 O O . TYR A 1 176 ? -2.268 2.482 32.217 1.00 88.12 176 TYR A O 1
ATOM 1414 N N . ALA A 1 177 ? -3.375 3.752 33.706 1.00 82.81 177 ALA A N 1
ATOM 1415 C CA . ALA A 1 177 ? -2.939 5.024 33.142 1.00 82.81 177 ALA A CA 1
ATOM 1416 C C . ALA A 1 177 ? -1.410 5.185 33.227 1.00 82.81 177 ALA A C 1
ATOM 1418 O O . ALA A 1 177 ? -0.795 5.625 32.258 1.00 82.81 177 ALA A O 1
ATOM 1419 N N . SER A 1 178 ? -0.799 4.771 34.341 1.00 86.12 178 SER A N 1
ATOM 1420 C CA . SER A 1 178 ? 0.658 4.794 34.528 1.00 86.12 178 SER A CA 1
ATOM 1421 C C . SER A 1 178 ? 1.388 3.828 33.591 1.00 86.12 178 SER A C 1
ATOM 1423 O O . SER A 1 178 ? 2.394 4.204 32.999 1.00 86.12 178 SER A O 1
ATOM 1425 N N . VAL A 1 179 ? 0.860 2.615 33.380 1.00 85.88 179 VAL A N 1
ATOM 1426 C CA . VAL A 1 179 ? 1.427 1.670 32.396 1.00 85.88 179 VAL A CA 1
ATOM 1427 C C . VAL A 1 179 ? 1.355 2.242 30.977 1.00 85.88 179 VAL A C 1
ATOM 1429 O O . VAL A 1 179 ? 2.331 2.168 30.236 1.00 85.88 179 VAL A O 1
ATOM 1432 N N . ALA A 1 180 ? 0.227 2.850 30.591 1.00 82.94 180 ALA A N 1
ATOM 1433 C CA . ALA A 1 180 ? 0.091 3.476 29.274 1.00 82.94 180 ALA A CA 1
ATOM 1434 C C . ALA A 1 180 ? 1.087 4.635 29.073 1.00 82.94 180 ALA A C 1
ATOM 1436 O O . ALA A 1 180 ? 1.653 4.782 27.992 1.00 82.94 180 ALA A O 1
ATOM 1437 N N . GLU A 1 181 ? 1.325 5.436 30.112 1.00 84.75 181 GLU A N 1
ATOM 1438 C CA . GLU A 1 181 ? 2.315 6.518 30.108 1.00 84.75 181 GLU A CA 1
ATOM 1439 C C . GLU A 1 181 ? 3.748 5.992 29.960 1.00 84.75 181 GLU A C 1
ATOM 1441 O O . GLU A 1 181 ? 4.492 6.461 29.094 1.00 84.75 181 GLU A O 1
ATOM 1446 N N . GLU A 1 182 ? 4.117 4.981 30.751 1.00 84.69 182 GLU A N 1
ATOM 1447 C CA . GLU A 1 182 ? 5.434 4.348 30.683 1.00 84.69 182 GLU A CA 1
ATOM 1448 C C . GLU A 1 182 ? 5.685 3.748 29.300 1.00 84.69 182 GLU A C 1
ATOM 1450 O O . GLU A 1 182 ? 6.737 3.983 28.705 1.00 84.69 182 GLU A O 1
ATOM 1455 N N . VAL A 1 183 ? 4.707 3.022 28.756 1.00 79.25 183 VAL A N 1
ATOM 1456 C CA . VAL A 1 183 ? 4.808 2.471 27.409 1.00 79.25 183 VAL A CA 1
ATOM 1457 C C . VAL A 1 183 ? 4.980 3.599 26.401 1.00 79.25 183 VAL A C 1
ATOM 1459 O O . VAL A 1 183 ? 5.996 3.609 25.719 1.00 79.25 183 VAL A O 1
ATOM 1462 N N . ASN A 1 184 ? 4.096 4.600 26.356 1.00 79.12 184 ASN A N 1
ATOM 1463 C CA . ASN A 1 184 ? 4.206 5.710 25.400 1.00 79.12 184 ASN A CA 1
ATOM 1464 C C . ASN A 1 184 ? 5.589 6.386 25.418 1.00 79.12 184 ASN A C 1
ATOM 1466 O O . ASN A 1 184 ? 6.124 6.705 24.354 1.00 79.12 184 ASN A O 1
ATOM 1470 N N . SER A 1 185 ? 6.207 6.532 26.597 1.00 77.75 185 SER A N 1
ATOM 1471 C CA . SER A 1 185 ? 7.558 7.097 26.737 1.00 77.75 185 SER A CA 1
ATOM 1472 C C . SER A 1 185 ? 8.645 6.293 26.005 1.00 77.75 185 SER A C 1
ATOM 1474 O O . SER A 1 185 ? 9.611 6.871 25.510 1.00 77.75 185 SER A O 1
ATOM 1476 N N . ARG A 1 186 ? 8.462 4.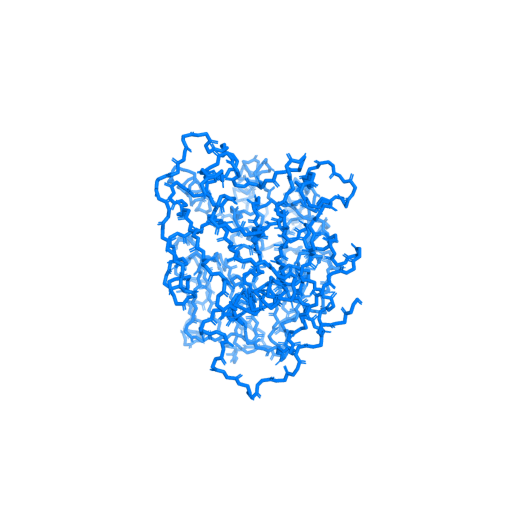973 25.868 1.00 76.38 186 ARG A N 1
ATOM 1477 C CA . ARG A 1 186 ? 9.374 4.067 25.153 1.00 76.38 186 ARG A CA 1
ATOM 1478 C C . ARG A 1 186 ? 9.164 4.093 23.631 1.00 76.38 186 ARG A C 1
ATOM 1480 O O . ARG A 1 186 ? 10.106 3.794 22.905 1.00 76.38 186 ARG A O 1
ATOM 1487 N N . PHE A 1 187 ? 7.964 4.445 23.143 1.00 69.06 187 PHE A N 1
ATOM 1488 C CA . PHE A 1 187 ? 7.607 4.387 21.707 1.00 69.06 187 PHE A CA 1
ATOM 1489 C C . PHE A 1 187 ? 7.847 5.679 20.941 1.00 69.06 187 PHE A C 1
ATOM 1491 O O . PHE A 1 187 ? 8.088 5.613 19.737 1.00 69.06 187 PHE A O 1
ATOM 1498 N N . LEU A 1 188 ? 7.789 6.836 21.607 1.00 66.31 188 LEU A N 1
ATOM 1499 C CA . LEU A 1 188 ? 7.810 8.154 20.957 1.00 66.31 188 LEU A CA 1
ATOM 1500 C C . LEU A 1 188 ? 8.926 8.317 19.911 1.00 66.31 188 LEU A C 1
ATOM 1502 O O . LEU A 1 188 ? 8.678 8.871 18.846 1.00 66.31 188 LEU A O 1
ATOM 1506 N N . GLY A 1 189 ? 10.128 7.796 20.181 1.00 68.38 189 GLY A N 1
ATOM 1507 C CA . GLY A 1 189 ? 11.282 7.926 19.282 1.00 68.38 189 GLY A CA 1
ATOM 1508 C C . GLY A 1 189 ? 11.297 6.989 18.066 1.00 68.38 189 GLY A C 1
ATOM 1509 O O . GLY A 1 189 ? 12.091 7.207 17.155 1.00 68.38 189 GLY A O 1
ATOM 1510 N N . GLU A 1 190 ? 10.454 5.952 18.028 1.00 76.50 190 GLU A N 1
ATOM 1511 C CA . GLU A 1 190 ? 10.419 4.966 16.932 1.00 76.50 190 GLU A CA 1
ATOM 1512 C C . GLU A 1 190 ? 9.113 5.020 16.110 1.00 76.50 190 GLU A C 1
ATOM 1514 O O . GLU A 1 190 ? 8.969 4.286 15.128 1.00 76.50 190 GLU A O 1
ATOM 1519 N N . MET A 1 191 ? 8.166 5.891 16.482 1.00 82.69 191 MET A N 1
ATOM 1520 C CA . MET A 1 191 ? 6.882 6.030 15.792 1.00 82.69 191 MET A CA 1
ATOM 1521 C C . MET A 1 191 ? 7.036 6.585 14.376 1.00 82.69 191 MET A C 1
ATOM 1523 O O . MET A 1 191 ? 7.680 7.605 14.135 1.00 82.69 191 MET A O 1
ATOM 1527 N N . LYS A 1 192 ? 6.332 5.956 13.437 1.00 85.81 192 LYS A N 1
ATOM 1528 C CA . LYS A 1 192 ? 6.230 6.415 12.051 1.00 85.81 192 LYS A CA 1
ATOM 1529 C C . LYS A 1 192 ? 4.990 7.262 11.872 1.00 85.81 192 LYS A C 1
ATOM 1531 O O . LYS A 1 192 ? 3.870 6.756 11.848 1.00 85.81 192 LYS A O 1
ATOM 1536 N N . THR A 1 193 ? 5.200 8.560 11.772 1.00 87.81 193 THR A N 1
ATOM 1537 C CA . THR A 1 193 ? 4.128 9.544 11.719 1.00 87.81 193 THR A CA 1
ATOM 1538 C C . THR A 1 193 ? 3.961 10.098 10.313 1.00 87.81 193 THR A C 1
ATOM 1540 O O . THR A 1 193 ? 4.886 10.084 9.502 1.00 87.81 193 THR A O 1
ATOM 1543 N N . PHE A 1 194 ? 2.754 10.575 10.022 1.00 85.94 194 PHE A N 1
ATOM 1544 C CA . PHE A 1 194 ? 2.411 11.146 8.725 1.00 85.94 194 PHE A CA 1
ATOM 1545 C C . PHE A 1 194 ? 1.579 12.406 8.935 1.00 85.94 194 PHE A C 1
ATOM 1547 O O . PHE A 1 194 ? 0.726 12.467 9.822 1.00 85.94 194 PHE A O 1
ATOM 1554 N N . SER A 1 195 ? 1.791 13.415 8.102 1.00 85.88 195 SER A N 1
ATOM 1555 C CA . SER A 1 195 ? 0.804 14.472 7.907 1.00 85.88 195 SER A CA 1
ATOM 1556 C C . SER A 1 195 ? -0.367 13.948 7.067 1.00 85.88 195 SER A C 1
ATOM 1558 O O . SER A 1 195 ? -0.241 12.964 6.331 1.00 85.88 195 SER A O 1
ATOM 1560 N N . ASN A 1 196 ? -1.509 14.636 7.134 1.00 84.50 196 ASN A N 1
ATOM 1561 C CA . ASN A 1 196 ? -2.687 14.290 6.330 1.00 84.50 196 ASN A CA 1
ATOM 1562 C C . ASN A 1 196 ? -2.382 14.312 4.822 1.00 84.50 196 ASN A C 1
ATOM 1564 O O . ASN A 1 196 ? -2.815 13.422 4.095 1.00 84.50 196 ASN A O 1
ATOM 1568 N N . ALA A 1 197 ? -1.609 15.301 4.366 1.00 84.50 197 ALA A N 1
ATOM 1569 C CA . ALA A 1 197 ? -1.233 15.438 2.962 1.00 84.50 197 ALA A CA 1
ATOM 1570 C C . ALA A 1 197 ? -0.301 14.305 2.505 1.00 84.50 197 ALA A C 1
ATOM 1572 O O . ALA A 1 197 ? -0.472 13.770 1.410 1.00 84.50 197 ALA A O 1
ATOM 1573 N N . GLU A 1 198 ? 0.654 13.901 3.352 1.00 84.56 198 GLU A N 1
ATOM 1574 C CA . GLU A 1 198 ? 1.551 12.783 3.052 1.00 84.56 198 GLU A CA 1
ATOM 1575 C C . GLU A 1 198 ? 0.769 11.478 2.899 1.00 84.56 198 GLU A C 1
ATOM 1577 O O . GLU A 1 198 ? 0.884 10.821 1.866 1.00 84.56 198 GLU A O 1
ATOM 1582 N N . ILE A 1 199 ? -0.059 11.109 3.884 1.00 87.81 199 ILE A N 1
ATOM 1583 C CA . ILE A 1 199 ? -0.799 9.842 3.812 1.00 87.81 199 ILE A CA 1
ATOM 1584 C C . ILE A 1 199 ? -1.805 9.834 2.658 1.00 87.81 199 ILE A C 1
ATOM 1586 O O . ILE A 1 199 ? -1.968 8.809 1.999 1.00 87.81 199 ILE A O 1
ATOM 1590 N N . GLU A 1 200 ? -2.442 10.969 2.360 1.00 88.44 200 GLU A N 1
ATOM 1591 C CA . GLU A 1 200 ? -3.332 11.090 1.207 1.00 88.44 200 GLU A CA 1
ATOM 1592 C C . GLU A 1 200 ? -2.595 10.791 -0.093 1.00 88.44 200 GLU A C 1
ATOM 1594 O O . GLU A 1 200 ? -3.011 9.909 -0.846 1.00 88.44 200 GLU A O 1
ATOM 1599 N N . LYS A 1 201 ? -1.456 11.454 -0.301 1.00 83.88 201 LYS A N 1
ATOM 1600 C CA . LYS A 1 201 ? -0.638 11.273 -1.494 1.00 83.88 201 LYS A CA 1
ATOM 1601 C C . LYS A 1 201 ? -0.114 9.842 -1.612 1.00 83.88 201 LYS A C 1
ATOM 1603 O O . LYS A 1 201 ? -0.097 9.289 -2.706 1.00 83.88 201 LYS A O 1
ATOM 1608 N N . VAL A 1 202 ? 0.256 9.201 -0.499 1.00 85.88 202 VAL A N 1
ATOM 1609 C CA . VAL A 1 202 ? 0.666 7.786 -0.500 1.00 85.88 202 VAL A CA 1
ATOM 1610 C C . VAL A 1 202 ? -0.460 6.900 -1.019 1.00 85.88 202 VAL A C 1
ATOM 1612 O O . VAL A 1 202 ? -0.264 6.112 -1.948 1.00 85.88 202 VAL A O 1
ATOM 1615 N N . LEU A 1 203 ? -1.652 7.047 -0.438 1.00 89.88 203 LEU A N 1
ATOM 1616 C CA . LEU A 1 203 ? -2.808 6.236 -0.797 1.00 89.88 203 LEU A CA 1
ATOM 1617 C C . LEU A 1 203 ? -3.199 6.440 -2.267 1.00 89.88 203 LEU A C 1
ATOM 1619 O O . LEU A 1 203 ? -3.525 5.459 -2.943 1.00 89.88 203 LEU A O 1
ATOM 1623 N N . THR A 1 204 ? -3.140 7.672 -2.784 1.00 85.69 204 THR A N 1
ATOM 1624 C CA . THR A 1 204 ? -3.517 7.969 -4.174 1.00 85.69 204 THR A CA 1
ATOM 1625 C C . THR A 1 204 ? -2.461 7.578 -5.199 1.00 85.69 204 THR A C 1
ATOM 1627 O O . THR A 1 204 ? -2.819 6.966 -6.213 1.00 85.69 204 THR A O 1
ATOM 1630 N N . ASP A 1 205 ? -1.204 7.957 -4.960 1.00 80.25 205 ASP A N 1
ATOM 1631 C CA . ASP A 1 205 ? -0.154 7.991 -5.983 1.00 80.25 205 ASP A CA 1
ATOM 1632 C C . ASP A 1 205 ? 0.636 6.686 -6.038 1.00 80.25 205 ASP A C 1
ATOM 1634 O O . ASP A 1 205 ? 1.078 6.296 -7.116 1.00 80.25 205 ASP A O 1
ATOM 1638 N N . PHE A 1 206 ? 0.772 5.989 -4.907 1.00 80.19 206 PHE A N 1
ATOM 1639 C CA . PHE A 1 206 ? 1.571 4.766 -4.827 1.00 80.19 206 PHE A CA 1
ATOM 1640 C C . PHE A 1 206 ? 0.730 3.508 -4.628 1.00 80.19 206 PHE A C 1
ATOM 1642 O O . PHE A 1 206 ? 1.031 2.475 -5.218 1.00 80.19 206 PHE A O 1
ATOM 1649 N N . ILE A 1 207 ? -0.357 3.583 -3.857 1.00 87.31 207 ILE A N 1
ATOM 1650 C CA . ILE A 1 207 ? -1.173 2.389 -3.588 1.00 87.31 207 ILE A CA 1
ATOM 1651 C C . ILE A 1 207 ? -2.283 2.219 -4.637 1.00 87.31 207 ILE A C 1
ATOM 1653 O O . ILE A 1 207 ? -2.529 1.113 -5.118 1.00 87.31 207 ILE A O 1
ATOM 1657 N N . GLY A 1 208 ? -2.931 3.317 -5.044 1.00 87.19 208 GLY A N 1
ATOM 1658 C CA . GLY A 1 208 ? -3.983 3.320 -6.072 1.00 87.19 208 GLY A CA 1
ATOM 1659 C C . GLY A 1 208 ? -5.403 3.560 -5.545 1.00 87.19 208 GLY A C 1
ATOM 1660 O O . GLY A 1 208 ? -6.377 3.451 -6.298 1.00 87.19 208 GLY A O 1
ATOM 1661 N N . PHE A 1 209 ? -5.555 3.942 -4.278 1.00 91.25 209 PHE A N 1
ATOM 1662 C CA . PHE A 1 209 ? -6.841 4.323 -3.699 1.00 91.25 209 PHE A CA 1
ATOM 1663 C C . PHE A 1 209 ? -7.402 5.631 -4.278 1.00 91.25 209 PHE A C 1
ATOM 1665 O O . PHE A 1 209 ? -6.677 6.492 -4.769 1.00 91.25 209 PHE A O 1
ATOM 1672 N N . ARG A 1 210 ? -8.726 5.797 -4.210 1.00 87.25 210 ARG A N 1
ATOM 1673 C CA . ARG A 1 210 ? -9.471 6.970 -4.694 1.00 87.25 210 ARG A CA 1
ATOM 1674 C C . ARG A 1 210 ? -10.385 7.529 -3.614 1.00 87.25 210 ARG A C 1
ATOM 1676 O O . ARG A 1 210 ? -10.625 6.875 -2.606 1.00 87.25 210 ARG A O 1
ATOM 1683 N N . LYS A 1 211 ? -10.927 8.731 -3.856 1.00 83.25 211 LYS A N 1
ATOM 1684 C CA . LYS A 1 211 ? -11.847 9.422 -2.932 1.00 83.25 211 LYS A CA 1
ATOM 1685 C C . LYS A 1 211 ? -11.296 9.442 -1.504 1.00 83.25 211 LYS A C 1
ATOM 1687 O O . LYS A 1 211 ? -11.999 9.100 -0.556 1.00 83.25 211 LYS A O 1
ATOM 1692 N N . VAL A 1 212 ? -10.012 9.770 -1.391 1.00 82.50 212 VAL A N 1
ATOM 1693 C CA . VAL A 1 212 ? -9.339 9.827 -0.103 1.00 82.50 212 VAL A CA 1
ATOM 1694 C C . VAL A 1 212 ? -9.905 11.012 0.671 1.00 82.50 212 VAL A C 1
ATOM 1696 O O . VAL A 1 212 ? -9.945 12.131 0.173 1.00 82.50 212 VAL A O 1
ATOM 1699 N N . VAL A 1 213 ? -10.400 10.748 1.874 1.00 84.25 213 VAL A N 1
ATOM 1700 C CA . VAL A 1 213 ? -10.899 11.755 2.809 1.00 84.25 213 VAL A CA 1
ATOM 1701 C C . VAL A 1 213 ? -9.965 11.730 4.010 1.00 84.25 213 VAL A C 1
ATOM 1703 O O . VAL A 1 213 ? -10.077 10.829 4.836 1.00 84.25 213 VAL A O 1
ATOM 1706 N N . SER A 1 214 ? -9.028 12.679 4.069 1.00 67.19 214 SER A N 1
ATOM 1707 C CA . SER A 1 214 ? -7.923 12.756 5.046 1.00 67.19 214 SER A CA 1
ATOM 1708 C C . SER A 1 214 ? -8.126 13.828 6.137 1.00 67.19 214 SER A C 1
ATOM 1710 O O . SER A 1 214 ? -7.447 13.814 7.160 1.00 67.19 214 SER A O 1
ATOM 1712 N N . ASN A 1 215 ? -9.103 14.731 5.975 1.00 59.94 215 ASN A N 1
ATOM 1713 C CA . ASN A 1 215 ? -9.332 15.893 6.855 1.00 59.94 215 ASN A CA 1
ATOM 1714 C C . ASN A 1 215 ? -10.141 15.606 8.131 1.00 59.94 215 ASN A C 1
ATOM 1716 O O . ASN A 1 215 ? -10.784 16.498 8.686 1.00 59.94 215 ASN A O 1
ATOM 1720 N N . GLN A 1 216 ? -10.140 14.369 8.619 1.00 65.19 216 GLN A N 1
ATOM 1721 C CA . GLN A 1 216 ? -10.798 14.040 9.879 1.00 65.19 216 GLN A CA 1
ATOM 1722 C C . GLN A 1 216 ? -9.742 13.957 10.978 1.00 65.19 216 GLN A C 1
ATOM 1724 O O . GLN A 1 216 ? -9.033 12.960 11.100 1.00 65.19 216 GLN A O 1
ATOM 1729 N N . ASN A 1 217 ? -9.642 15.005 11.801 1.00 76.44 217 ASN A N 1
ATOM 1730 C CA . ASN A 1 217 ? -8.870 14.929 13.041 1.00 76.44 217 ASN A CA 1
ATOM 1731 C C . ASN A 1 217 ? -9.403 13.753 13.866 1.00 76.44 217 ASN A C 1
ATOM 1733 O O . ASN A 1 217 ? -10.619 13.579 13.972 1.00 76.44 217 ASN A O 1
ATOM 1737 N N . GLY A 1 218 ? -8.509 12.933 14.410 1.00 80.31 218 GLY A N 1
ATOM 1738 C CA . GLY A 1 218 ? -8.826 11.789 15.256 1.00 80.31 218 GLY A CA 1
ATOM 1739 C C . GLY A 1 218 ? -9.272 12.239 16.645 1.00 80.31 218 GLY A C 1
ATOM 1740 O O . GLY A 1 218 ? -10.262 12.968 16.780 1.00 80.31 218 GLY A O 1
ATOM 1741 N N . TYR A 1 219 ? -8.555 11.802 17.678 1.00 86.25 219 TYR A N 1
ATOM 1742 C CA . TYR A 1 219 ? -8.721 12.320 19.034 1.00 86.25 219 TYR A CA 1
ATOM 1743 C C . TYR A 1 219 ? -7.698 13.420 19.324 1.00 86.25 219 TYR A C 1
ATOM 1745 O O . TYR A 1 219 ? -6.559 13.333 18.869 1.00 86.25 219 TYR A O 1
ATOM 1753 N N . LEU A 1 220 ? -8.121 14.446 20.073 1.00 88.12 220 LEU A N 1
ATOM 1754 C CA . LEU A 1 220 ? -7.277 15.523 20.623 1.00 88.12 220 LEU A CA 1
ATOM 1755 C C . LEU A 1 220 ? -6.337 16.206 19.612 1.00 88.12 220 LEU A C 1
ATOM 1757 O O . LEU A 1 220 ? -5.325 16.775 19.996 1.00 88.12 220 LEU A O 1
ATOM 1761 N N . ASP A 1 221 ? -6.659 16.120 18.323 1.00 87.88 221 ASP A N 1
ATOM 1762 C CA . ASP A 1 221 ? -5.807 16.533 17.204 1.00 87.88 221 ASP A CA 1
ATOM 1763 C C . ASP A 1 221 ? -4.433 15.835 17.098 1.00 87.88 221 ASP A C 1
ATOM 1765 O O . ASP A 1 221 ? -3.578 16.276 16.343 1.00 87.88 221 ASP A O 1
ATOM 1769 N N . GLN A 1 222 ? -4.230 14.709 17.790 1.00 89.88 222 GLN A N 1
ATOM 1770 C CA . GLN A 1 222 ? -2.952 13.973 17.801 1.00 89.88 222 GLN A CA 1
ATOM 1771 C C . GLN A 1 222 ? -2.882 12.862 16.742 1.00 89.88 222 GLN A C 1
ATOM 1773 O O . GLN A 1 222 ? -1.808 12.386 16.374 1.00 89.88 222 GLN A O 1
ATOM 1778 N N . ASN A 1 223 ? -4.038 12.466 16.207 1.00 90.19 223 ASN A N 1
ATOM 1779 C CA . ASN A 1 223 ? -4.166 11.406 15.211 1.00 90.19 223 ASN A CA 1
ATOM 1780 C C . ASN A 1 223 ? -4.976 11.910 14.017 1.00 90.19 223 ASN A C 1
ATOM 1782 O O . ASN A 1 223 ? -5.758 12.859 14.125 1.00 90.19 223 ASN A O 1
ATOM 1786 N N . PHE A 1 224 ? -4.826 11.248 12.877 1.00 91.50 224 PHE A N 1
ATOM 1787 C CA . PHE A 1 224 ? -5.672 11.449 11.706 1.00 91.50 224 PHE A CA 1
ATOM 1788 C C . PHE A 1 224 ? -6.583 10.244 11.489 1.00 91.50 224 PHE A C 1
ATOM 1790 O O . PHE A 1 224 ? -6.276 9.130 11.916 1.00 91.50 224 PHE A O 1
ATOM 1797 N N . VAL A 1 225 ? -7.704 10.469 10.811 1.00 93.38 225 VAL A N 1
ATOM 1798 C CA . VAL A 1 225 ? -8.551 9.426 10.235 1.00 93.38 225 VAL A CA 1
ATOM 1799 C C . VAL A 1 225 ? -8.578 9.645 8.733 1.00 93.38 225 VAL A C 1
ATOM 1801 O O . VAL A 1 225 ? -8.916 10.730 8.261 1.00 93.38 225 VAL A O 1
ATOM 1804 N N . VAL A 1 226 ? -8.246 8.599 7.987 1.00 94.62 226 VAL A N 1
ATOM 1805 C CA . VAL A 1 226 ? -8.328 8.590 6.534 1.00 94.62 226 VAL A CA 1
ATOM 1806 C C . VAL A 1 226 ? -9.247 7.472 6.074 1.00 94.62 226 VAL A C 1
ATOM 1808 O O . VAL A 1 226 ? -9.219 6.360 6.598 1.00 94.62 226 VAL A O 1
ATOM 1811 N N . ALA A 1 227 ? -10.084 7.770 5.090 1.00 95.75 227 ALA A N 1
ATOM 1812 C CA . ALA A 1 227 ? -10.898 6.770 4.418 1.00 95.75 227 ALA A CA 1
ATOM 1813 C C . ALA A 1 227 ? -10.718 6.885 2.910 1.00 95.75 227 ALA A C 1
ATOM 1815 O O . ALA A 1 227 ? -10.660 7.994 2.385 1.00 95.75 227 ALA A O 1
ATOM 1816 N N . ALA A 1 228 ? -10.650 5.754 2.218 1.00 95.75 228 ALA A N 1
ATOM 1817 C CA . ALA A 1 228 ? -10.419 5.721 0.783 1.00 95.75 228 ALA A CA 1
ATOM 1818 C C . ALA A 1 228 ? -11.112 4.529 0.117 1.00 95.75 228 ALA A C 1
ATOM 1820 O O . ALA A 1 228 ? -11.320 3.490 0.736 1.00 95.75 228 ALA A O 1
ATOM 1821 N N . ASP A 1 229 ? -11.454 4.659 -1.158 1.00 95.00 229 ASP A N 1
ATOM 1822 C CA . ASP A 1 229 ? -12.134 3.629 -1.937 1.00 95.00 229 ASP A CA 1
ATOM 1823 C C . ASP A 1 229 ? -11.169 2.968 -2.928 1.00 95.00 229 ASP A C 1
ATOM 1825 O O . ASP A 1 229 ? -10.440 3.637 -3.666 1.00 95.00 229 ASP A O 1
ATOM 1829 N N . LYS A 1 230 ? -11.204 1.637 -3.006 1.00 94.00 230 LYS A N 1
ATOM 1830 C CA . LYS A 1 230 ? -10.571 0.891 -4.096 1.00 94.00 230 LYS A CA 1
ATOM 1831 C C . LYS A 1 230 ? -11.388 1.086 -5.382 1.00 94.00 230 LYS A C 1
ATOM 1833 O O . LYS A 1 230 ? -12.616 0.954 -5.332 1.00 94.00 230 LYS A O 1
ATOM 1838 N N . PRO A 1 231 ? -10.768 1.360 -6.546 1.00 90.06 231 PRO A N 1
ATOM 1839 C CA . PRO A 1 231 ? -11.489 1.458 -7.813 1.00 90.06 231 PRO A CA 1
ATOM 1840 C C . PRO A 1 231 ? -12.397 0.244 -8.077 1.00 90.06 231 PRO A C 1
ATOM 1842 O O . PRO A 1 231 ? -12.055 -0.898 -7.771 1.00 90.06 231 PRO A O 1
ATOM 1845 N N . LYS A 1 232 ? -13.587 0.480 -8.649 1.00 90.06 232 LYS A N 1
ATOM 1846 C CA . LYS A 1 232 ? -14.551 -0.591 -8.988 1.00 90.06 232 LYS A CA 1
ATOM 1847 C C . LYS A 1 232 ? -14.111 -1.440 -10.180 1.00 90.06 232 LYS A C 1
ATOM 1849 O O . LYS A 1 232 ? -14.606 -2.549 -10.355 1.00 90.06 232 LYS A O 1
ATOM 1854 N N . LYS A 1 233 ? -13.257 -0.882 -11.031 1.00 84.56 233 LYS A N 1
ATOM 1855 C CA . LYS A 1 233 ? -12.725 -1.500 -12.242 1.00 84.56 233 LYS A CA 1
ATOM 1856 C C . LYS A 1 233 ? -11.290 -1.028 -12.419 1.00 84.56 233 LYS A C 1
ATOM 1858 O O . LYS A 1 233 ? -10.974 0.099 -12.046 1.00 84.56 233 LYS A O 1
ATOM 1863 N N . GLU A 1 234 ? -10.466 -1.880 -13.005 1.00 82.75 234 GLU A N 1
ATOM 1864 C CA . GLU A 1 234 ? -9.142 -1.501 -13.486 1.00 82.75 234 GLU A CA 1
ATOM 1865 C C . GLU A 1 234 ? -9.270 -0.943 -14.913 1.00 82.75 234 GLU A C 1
ATOM 1867 O O . GLU A 1 234 ? -9.993 -1.507 -15.737 1.00 82.75 234 GLU A O 1
ATOM 1872 N N . GLY A 1 235 ? -8.605 0.177 -15.204 1.00 80.12 235 GLY A N 1
ATOM 1873 C CA . GLY A 1 235 ? -8.592 0.795 -16.535 1.00 80.12 235 GLY A CA 1
ATOM 1874 C C . GLY A 1 235 ? -7.519 0.184 -17.431 1.00 80.12 235 GLY A C 1
ATOM 1875 O O . GLY A 1 235 ? -6.536 -0.353 -16.929 1.00 80.12 235 GLY A O 1
ATOM 1876 N N . GLU A 1 236 ? -7.677 0.251 -18.754 1.00 88.94 236 GLU A N 1
ATOM 1877 C CA . GLU A 1 236 ? -6.622 -0.158 -19.696 1.00 88.94 236 GLU A CA 1
ATOM 1878 C C . GLU A 1 236 ? -5.376 0.721 -19.491 1.00 88.94 236 GLU A C 1
ATOM 1880 O O . GLU A 1 236 ? -5.470 1.942 -19.566 1.00 88.94 236 GLU A O 1
ATOM 1885 N N . ILE A 1 237 ? -4.222 0.109 -19.197 1.00 93.12 237 ILE A N 1
ATOM 1886 C CA . ILE A 1 237 ? -2.968 0.848 -18.993 1.00 93.12 237 ILE A CA 1
ATOM 1887 C C . ILE A 1 237 ? -2.508 1.455 -20.318 1.00 93.12 237 ILE A C 1
ATOM 1889 O O . ILE A 1 237 ? -2.463 0.770 -21.343 1.00 93.12 237 ILE A O 1
ATOM 1893 N N . ILE A 1 238 ? -2.124 2.727 -20.275 1.00 94.31 238 ILE A N 1
ATOM 1894 C CA . ILE A 1 238 ? -1.553 3.462 -21.401 1.00 94.31 238 ILE A CA 1
ATOM 1895 C C . ILE A 1 238 ? -0.030 3.347 -21.337 1.00 94.31 238 ILE A C 1
ATOM 1897 O O . ILE A 1 238 ? 0.557 3.550 -20.283 1.00 94.31 238 ILE A O 1
ATOM 1901 N N . TYR A 1 239 ? 0.614 3.055 -22.465 1.00 95.19 239 TYR A N 1
ATOM 1902 C CA . TYR A 1 239 ? 2.072 2.961 -22.573 1.00 95.19 239 TYR A CA 1
ATOM 1903 C C . TYR A 1 239 ? 2.571 3.983 -23.592 1.00 95.19 239 TYR A C 1
ATOM 1905 O O . TYR A 1 239 ? 2.069 4.003 -24.719 1.00 95.19 239 TYR A O 1
ATOM 1913 N N . LYS A 1 240 ? 3.541 4.820 -23.214 1.00 93.25 240 LYS A N 1
ATOM 1914 C CA . LYS A 1 240 ? 4.077 5.891 -24.071 1.00 93.25 240 LYS A CA 1
ATOM 1915 C C . LYS A 1 240 ? 5.493 6.305 -23.664 1.00 93.25 240 LYS A C 1
ATOM 1917 O O . LYS A 1 240 ? 5.983 5.898 -22.611 1.00 93.25 240 LYS A O 1
ATOM 1922 N N . ILE A 1 241 ? 6.126 7.122 -24.507 1.00 93.19 241 ILE A N 1
ATOM 1923 C CA . ILE A 1 241 ? 7.293 7.920 -24.117 1.00 93.19 241 ILE A CA 1
ATOM 1924 C C . ILE A 1 241 ? 6.809 9.021 -23.169 1.00 93.19 241 ILE A C 1
ATOM 1926 O O . ILE A 1 241 ? 5.773 9.640 -23.415 1.00 93.19 241 ILE A O 1
ATOM 1930 N N . ALA A 1 242 ? 7.525 9.208 -22.070 1.00 92.75 242 ALA A N 1
ATOM 1931 C CA . ALA A 1 242 ? 7.194 10.149 -21.020 1.00 92.75 242 ALA A CA 1
ATOM 1932 C C . ALA A 1 242 ? 7.444 11.589 -21.476 1.00 92.75 242 ALA A C 1
ATOM 1934 O O . ALA A 1 242 ? 8.496 11.894 -22.037 1.00 92.75 242 ALA A O 1
ATOM 1935 N N . ASN A 1 243 ? 6.512 12.488 -21.166 1.00 91.81 243 ASN A N 1
ATOM 1936 C CA . ASN A 1 243 ? 6.817 13.918 -21.112 1.00 91.81 243 ASN A CA 1
ATOM 1937 C C . ASN A 1 243 ? 7.589 14.267 -19.822 1.00 91.81 243 ASN A C 1
ATOM 1939 O O . ASN A 1 243 ? 7.828 13.412 -18.969 1.00 91.81 243 ASN A O 1
ATOM 1943 N N . GLU A 1 244 ? 7.961 15.535 -19.657 1.00 86.31 244 GLU A N 1
ATOM 1944 C CA . GLU A 1 244 ? 8.741 16.010 -18.505 1.00 86.31 244 GLU A CA 1
ATOM 1945 C C . GLU A 1 244 ? 8.076 15.710 -17.148 1.00 86.31 244 GLU A C 1
ATOM 1947 O O . GLU A 1 244 ? 8.720 15.202 -16.229 1.00 86.31 244 GLU A O 1
ATOM 1952 N N . ASN A 1 245 ? 6.764 15.934 -17.032 1.00 86.94 245 ASN A N 1
ATOM 1953 C CA . ASN A 1 245 ? 6.020 15.663 -15.800 1.00 86.94 245 ASN A CA 1
ATOM 1954 C C . ASN A 1 245 ? 5.911 14.155 -15.499 1.00 86.94 245 ASN A C 1
ATOM 1956 O O . ASN A 1 245 ? 6.040 13.722 -14.356 1.00 86.94 245 ASN A O 1
ATOM 1960 N N . GLU A 1 246 ? 5.683 13.331 -16.520 1.00 90.94 246 GLU A N 1
ATOM 1961 C CA . GLU A 1 246 ? 5.630 11.870 -16.394 1.00 90.94 246 GLU A CA 1
ATOM 1962 C C . GLU A 1 246 ? 7.007 11.288 -16.038 1.00 90.94 246 GLU A C 1
ATOM 1964 O O . GLU A 1 246 ? 7.101 10.361 -15.233 1.00 90.94 246 GLU A O 1
ATOM 1969 N N . ARG A 1 247 ? 8.084 11.868 -16.577 1.00 87.50 247 ARG A N 1
ATOM 1970 C CA . ARG A 1 247 ? 9.470 11.525 -16.235 1.00 87.50 247 ARG A CA 1
ATOM 1971 C C . ARG A 1 247 ? 9.752 11.802 -14.757 1.00 87.50 247 ARG A C 1
ATOM 1973 O O . ARG A 1 247 ? 10.295 10.944 -14.063 1.00 87.50 247 ARG A O 1
ATOM 1980 N N . LEU A 1 248 ? 9.292 12.940 -14.242 1.00 83.75 248 LEU A N 1
ATOM 1981 C CA . LEU A 1 248 ? 9.384 13.250 -12.818 1.00 83.75 248 LEU A CA 1
ATOM 1982 C C . LEU A 1 248 ? 8.605 12.247 -11.944 1.00 83.75 248 LEU A C 1
ATOM 1984 O O . LEU A 1 248 ? 9.113 11.776 -10.924 1.00 83.75 248 LEU A O 1
ATOM 1988 N N . GLN A 1 249 ? 7.395 11.856 -12.354 1.00 85.69 249 GLN A N 1
ATOM 1989 C CA . GLN A 1 249 ? 6.642 10.808 -11.654 1.00 85.69 249 GLN A CA 1
ATOM 1990 C C . GLN A 1 249 ? 7.367 9.452 -11.682 1.00 85.69 249 GLN A C 1
ATOM 1992 O O . GLN A 1 249 ? 7.383 8.749 -10.671 1.00 85.69 249 GLN A O 1
ATOM 1997 N N . ALA A 1 250 ? 8.009 9.096 -12.798 1.00 87.50 250 ALA A N 1
ATOM 1998 C CA . ALA A 1 250 ? 8.805 7.875 -12.913 1.00 87.50 250 ALA A CA 1
ATOM 1999 C C . ALA A 1 250 ? 10.009 7.862 -11.953 1.00 87.50 250 ALA A C 1
ATOM 2001 O O . ALA A 1 250 ? 10.340 6.810 -11.399 1.00 87.50 250 ALA A O 1
ATOM 2002 N N . TYR A 1 251 ? 10.638 9.014 -11.706 1.00 82.12 251 TYR A N 1
ATOM 2003 C CA . TYR A 1 251 ? 11.704 9.132 -10.709 1.00 82.12 251 TYR A CA 1
ATOM 2004 C C . TYR A 1 251 ? 11.202 8.960 -9.281 1.00 82.12 251 TYR A C 1
ATOM 2006 O O . TYR A 1 251 ? 11.812 8.216 -8.511 1.00 82.12 251 TYR A O 1
ATOM 2014 N N . ASN A 1 252 ? 10.060 9.563 -8.952 1.00 78.69 252 ASN A N 1
ATOM 2015 C CA . ASN A 1 252 ? 9.425 9.370 -7.650 1.00 78.69 252 ASN A CA 1
ATOM 2016 C C . ASN A 1 252 ? 9.054 7.900 -7.422 1.00 78.69 252 ASN A C 1
ATOM 2018 O O . ASN A 1 252 ? 9.322 7.358 -6.352 1.00 78.69 252 ASN A O 1
ATOM 2022 N N . LEU A 1 253 ? 8.516 7.231 -8.448 1.00 82.44 253 LEU A N 1
ATOM 2023 C CA . LEU A 1 253 ? 8.231 5.796 -8.423 1.00 82.44 253 LEU A CA 1
ATOM 2024 C C . LEU A 1 253 ? 9.493 4.964 -8.136 1.00 82.44 253 LEU A C 1
ATOM 2026 O O . LEU A 1 253 ? 9.480 4.105 -7.251 1.00 82.44 253 LEU A O 1
ATOM 2030 N N . ARG A 1 254 ? 10.588 5.227 -8.863 1.00 80.75 254 ARG A N 1
ATOM 2031 C CA . ARG A 1 254 ? 11.886 4.560 -8.662 1.00 80.75 254 ARG A CA 1
ATOM 2032 C C . ARG A 1 254 ? 12.396 4.758 -7.239 1.00 80.75 254 ARG A C 1
ATOM 2034 O O . ARG A 1 254 ? 12.784 3.786 -6.594 1.00 80.75 254 ARG A O 1
ATOM 2041 N N . TYR A 1 255 ? 12.411 6.000 -6.757 1.00 76.12 255 TYR A N 1
ATOM 2042 C CA . TYR A 1 255 ? 12.905 6.306 -5.420 1.00 76.12 255 TYR A CA 1
ATOM 2043 C C . TYR A 1 255 ? 12.098 5.573 -4.348 1.00 76.12 255 TYR A C 1
ATOM 2045 O O . TYR A 1 255 ? 12.685 4.923 -3.479 1.00 76.12 255 TYR A O 1
ATOM 2053 N N . HIS A 1 256 ? 10.770 5.636 -4.468 1.00 72.94 256 HIS A N 1
ATOM 2054 C CA . HIS A 1 256 ? 9.834 5.024 -3.538 1.00 72.94 256 HIS A CA 1
ATOM 2055 C C . HIS A 1 256 ? 10.064 3.512 -3.408 1.00 72.94 256 HIS A C 1
ATOM 2057 O O . HIS A 1 256 ? 10.192 3.005 -2.296 1.00 72.94 256 HIS A O 1
ATOM 2063 N N . ILE A 1 257 ? 10.205 2.802 -4.534 1.00 75.56 257 ILE A N 1
ATOM 2064 C CA . ILE A 1 257 ? 10.420 1.347 -4.528 1.00 75.56 257 ILE A CA 1
ATOM 2065 C C . ILE A 1 257 ? 11.797 0.962 -3.969 1.00 75.56 257 ILE A C 1
ATOM 2067 O O . ILE A 1 257 ? 11.905 -0.051 -3.285 1.00 75.56 257 ILE A O 1
ATOM 2071 N N . LEU A 1 258 ? 12.849 1.732 -4.260 1.00 71.12 258 LEU A N 1
ATOM 2072 C CA . LEU A 1 258 ? 14.215 1.377 -3.854 1.00 71.12 258 LEU A CA 1
ATOM 2073 C C . LEU A 1 258 ? 14.485 1.573 -2.366 1.00 71.12 258 LEU A C 1
ATOM 2075 O O . LEU A 1 258 ? 15.281 0.838 -1.788 1.00 71.12 258 LEU A O 1
ATOM 2079 N N . HIS A 1 259 ? 13.882 2.594 -1.767 1.00 65.62 259 HIS A N 1
ATOM 2080 C CA . HIS A 1 259 ? 14.280 3.014 -0.432 1.00 65.62 259 HIS A CA 1
ATOM 2081 C C . HIS A 1 259 ? 13.320 2.546 0.657 1.00 65.62 259 HIS A C 1
ATOM 2083 O O . HIS A 1 259 ? 13.701 2.621 1.822 1.00 65.62 259 HIS A O 1
ATOM 2089 N N . ASP A 1 260 ? 12.104 2.099 0.312 1.00 58.19 260 ASP A N 1
ATOM 2090 C CA . ASP A 1 260 ? 11.022 1.849 1.284 1.00 58.19 260 ASP A CA 1
ATOM 2091 C C . ASP A 1 260 ? 10.885 3.029 2.276 1.00 58.19 260 ASP A C 1
ATOM 2093 O O . ASP A 1 260 ? 10.623 2.875 3.471 1.00 58.19 260 ASP A O 1
ATOM 2097 N N . ARG A 1 261 ? 11.193 4.242 1.785 1.00 55.22 261 ARG A N 1
ATOM 2098 C CA . ARG A 1 261 ? 11.359 5.442 2.605 1.00 55.22 261 ARG A CA 1
ATOM 2099 C C . ARG A 1 261 ? 10.094 6.275 2.593 1.00 55.22 261 ARG A C 1
ATOM 2101 O O . ARG A 1 261 ? 9.512 6.568 1.552 1.00 55.22 261 ARG A O 1
ATOM 2108 N N . TYR A 1 262 ? 9.767 6.706 3.803 1.00 52.47 262 TYR A N 1
ATOM 2109 C CA . TYR A 1 262 ? 8.675 7.568 4.254 1.00 52.47 262 TYR A CA 1
ATOM 2110 C C . TYR A 1 262 ? 8.651 8.980 3.682 1.00 52.47 262 TYR A C 1
ATOM 2112 O O . TYR A 1 262 ? 7.987 9.850 4.236 1.00 52.47 262 TYR A O 1
ATOM 2120 N N . GLU A 1 263 ? 9.422 9.251 2.637 1.00 48.84 263 GLU A N 1
ATOM 2121 C CA . GLU A 1 263 ? 9.745 10.611 2.246 1.00 48.84 263 GLU A CA 1
ATOM 2122 C C . GLU A 1 263 ? 9.349 10.838 0.798 1.00 48.84 263 GLU A C 1
ATOM 2124 O O . GLU A 1 263 ? 9.869 10.220 -0.133 1.00 48.84 263 GLU A O 1
ATOM 2129 N N . PHE A 1 264 ? 8.406 11.761 0.621 1.00 46.94 264 PHE A N 1
ATOM 2130 C CA . PHE A 1 264 ? 8.257 12.441 -0.648 1.00 46.94 264 PHE A CA 1
ATOM 2131 C C . PHE A 1 264 ? 9.483 13.310 -0.831 1.00 46.94 264 PHE A C 1
ATOM 2133 O O . PHE A 1 264 ? 9.682 14.259 -0.076 1.00 46.94 264 PHE A O 1
ATOM 2140 N N . ILE A 1 265 ? 10.293 12.974 -1.823 1.00 50.34 265 ILE A N 1
ATOM 2141 C CA . ILE A 1 265 ? 11.350 13.876 -2.229 1.00 50.34 265 ILE A CA 1
ATOM 2142 C C . ILE A 1 265 ? 10.724 15.008 -3.056 1.00 50.34 265 ILE A C 1
ATOM 2144 O O . ILE A 1 265 ? 9.860 14.758 -3.906 1.00 50.34 265 ILE A O 1
ATOM 2148 N N . ASP A 1 266 ? 11.139 16.249 -2.796 1.00 52.97 266 ASP A N 1
ATOM 2149 C CA . ASP A 1 266 ? 10.916 17.345 -3.736 1.00 52.97 266 ASP A CA 1
ATOM 2150 C C . ASP A 1 266 ? 11.509 16.961 -5.117 1.00 52.97 266 ASP A C 1
ATOM 2152 O O . ASP A 1 266 ? 12.629 16.454 -5.194 1.00 52.97 266 ASP A O 1
ATOM 2156 N N . PRO A 1 267 ? 10.775 17.165 -6.226 1.00 44.66 267 PRO A N 1
ATOM 2157 C CA . PRO A 1 267 ? 11.272 16.986 -7.592 1.00 44.66 267 PRO A CA 1
ATOM 2158 C C . PRO A 1 267 ? 12.659 17.553 -7.902 1.00 44.66 267 PRO A C 1
ATOM 2160 O O . PRO A 1 267 ? 13.364 17.019 -8.757 1.00 44.66 267 PRO A O 1
ATOM 2163 N N . ASN A 1 268 ? 13.024 18.648 -7.238 1.00 48.38 268 ASN A N 1
ATOM 2164 C CA . ASN A 1 268 ? 14.285 19.361 -7.418 1.00 48.38 268 ASN A CA 1
ATOM 2165 C C . ASN A 1 268 ? 15.360 18.926 -6.423 1.00 48.38 268 ASN A C 1
ATOM 2167 O O . ASN A 1 268 ? 16.447 19.502 -6.369 1.00 48.38 268 ASN A O 1
ATOM 2171 N N . GLU A 1 269 ? 15.063 17.945 -5.588 1.00 56.97 269 GLU A N 1
ATOM 2172 C CA . GLU A 1 269 ? 15.963 17.537 -4.540 1.00 56.97 269 GLU A CA 1
ATOM 2173 C C . GLU A 1 269 ? 17.028 16.579 -5.061 1.00 56.97 269 GLU A C 1
ATOM 2175 O O . GLU A 1 269 ? 16.776 15.610 -5.782 1.00 56.97 269 GLU A O 1
ATOM 2180 N N . THR A 1 270 ? 18.243 16.800 -4.587 1.00 53.19 270 THR A N 1
ATOM 2181 C CA . THR A 1 270 ? 19.452 16.078 -4.991 1.00 53.19 270 THR A CA 1
ATOM 2182 C C . THR A 1 270 ? 19.468 14.601 -4.581 1.00 53.19 270 THR A C 1
ATOM 2184 O O . THR A 1 270 ? 20.376 13.869 -4.965 1.00 53.19 270 THR A O 1
ATOM 2187 N N . ARG A 1 271 ? 18.475 14.150 -3.799 1.00 56.38 271 ARG A N 1
ATOM 2188 C CA . ARG A 1 271 ? 18.331 12.769 -3.305 1.00 56.38 271 ARG A CA 1
ATOM 2189 C C . ARG A 1 271 ? 17.616 11.842 -4.292 1.00 56.38 271 ARG A C 1
ATOM 2191 O O . ARG A 1 271 ? 17.701 10.623 -4.137 1.00 56.38 271 ARG A O 1
ATOM 2198 N N . ILE A 1 272 ? 16.920 12.385 -5.295 1.00 57.56 272 ILE A N 1
ATOM 2199 C CA . ILE A 1 272 ? 16.468 11.590 -6.441 1.00 57.56 272 ILE A CA 1
ATOM 2200 C C . ILE A 1 272 ? 17.737 11.162 -7.182 1.00 57.56 272 ILE A C 1
ATOM 2202 O O . ILE A 1 272 ? 18.507 12.020 -7.602 1.00 57.56 272 ILE A O 1
ATOM 2206 N N . GLU A 1 273 ? 17.976 9.853 -7.333 1.00 58.53 273 GLU A N 1
ATOM 2207 C CA . GLU A 1 273 ? 19.100 9.319 -8.122 1.00 58.53 273 GLU A CA 1
ATOM 2208 C C . GLU A 1 273 ? 18.917 9.659 -9.614 1.00 58.53 273 GLU A C 1
ATOM 2210 O O . GLU A 1 273 ? 18.592 8.792 -10.431 1.00 58.53 273 GLU A O 1
ATOM 2215 N N . LYS A 1 274 ? 19.107 10.928 -9.968 1.00 67.62 274 LYS A N 1
ATOM 2216 C CA . LYS A 1 274 ? 19.224 11.403 -11.336 1.00 67.62 274 LYS A CA 1
ATOM 2217 C C . LYS A 1 274 ? 20.684 11.246 -11.738 1.00 67.62 274 LYS A C 1
ATOM 2219 O O . LYS A 1 274 ? 21.567 11.898 -11.190 1.00 67.62 274 LYS A O 1
ATOM 2224 N N . THR A 1 275 ? 20.940 10.333 -12.661 1.00 69.94 275 THR A N 1
ATOM 2225 C CA . THR A 1 275 ? 22.279 10.103 -13.208 1.00 69.94 275 THR A CA 1
ATOM 2226 C C . THR A 1 275 ? 22.440 10.834 -14.538 1.00 69.94 275 THR A C 1
ATOM 2228 O O . THR A 1 275 ? 21.447 11.159 -15.185 1.00 69.94 275 THR A O 1
ATOM 2231 N N . SER A 1 276 ? 23.674 11.059 -14.992 1.00 73.38 276 SER A N 1
ATOM 2232 C CA . SER A 1 276 ? 23.937 11.579 -16.346 1.00 73.38 276 SER A CA 1
ATOM 2233 C C . SER A 1 276 ? 23.255 10.733 -17.431 1.00 73.38 276 SER A C 1
ATOM 2235 O O . SER A 1 276 ? 22.709 11.277 -18.388 1.00 73.38 276 SER A O 1
ATOM 2237 N N . HIS A 1 277 ? 23.193 9.412 -17.244 1.00 81.00 277 HIS A N 1
ATOM 2238 C CA . HIS A 1 277 ? 22.467 8.484 -18.116 1.00 81.00 277 HIS A CA 1
ATOM 2239 C C . HIS A 1 277 ? 20.980 8.832 -18.252 1.00 81.00 277 HIS A C 1
ATOM 2241 O O . HIS A 1 277 ? 20.403 8.696 -19.327 1.00 81.00 277 HIS A O 1
ATOM 2247 N N . ASP A 1 278 ? 20.347 9.291 -17.170 1.00 80.31 278 ASP A N 1
ATOM 2248 C CA . ASP A 1 278 ? 18.921 9.602 -17.157 1.00 80.31 278 ASP A CA 1
ATOM 2249 C C . ASP A 1 278 ? 18.576 10.808 -18.049 1.00 80.31 278 ASP A C 1
ATOM 2251 O O . ASP A 1 278 ? 17.439 10.902 -18.510 1.00 80.31 278 ASP A O 1
ATOM 2255 N N . ASP A 1 279 ? 19.523 11.717 -18.300 1.00 82.00 279 ASP A N 1
ATOM 2256 C CA . ASP A 1 279 ? 19.351 12.845 -19.228 1.00 82.00 279 ASP A CA 1
ATOM 2257 C C . ASP A 1 279 ? 19.527 12.450 -20.702 1.00 82.00 279 ASP A C 1
ATOM 2259 O O . ASP A 1 279 ? 18.984 13.124 -21.573 1.00 82.00 279 ASP A O 1
ATOM 2263 N N . HIS A 1 280 ? 20.210 11.336 -20.976 1.00 85.00 280 HIS A N 1
ATOM 2264 C CA . HIS A 1 280 ? 20.450 10.819 -22.330 1.00 85.00 280 HIS A CA 1
ATOM 2265 C C . HIS A 1 280 ? 19.494 9.675 -22.710 1.00 85.00 280 HIS A C 1
ATOM 2267 O O . HIS A 1 280 ? 19.477 9.220 -23.853 1.00 85.00 280 HIS A O 1
ATOM 2273 N N . ALA A 1 281 ? 18.685 9.200 -21.761 1.00 88.75 281 ALA A N 1
ATOM 2274 C CA . ALA A 1 281 ? 17.757 8.097 -21.964 1.00 88.75 281 ALA A CA 1
ATOM 2275 C C . ALA A 1 281 ? 16.379 8.559 -22.469 1.00 88.75 281 ALA A C 1
ATOM 2277 O O . ALA A 1 281 ? 15.857 9.601 -22.072 1.00 88.75 281 ALA A O 1
ATOM 2278 N N . ILE A 1 282 ? 15.727 7.709 -23.264 1.00 90.75 282 ILE A N 1
ATOM 2279 C CA . ILE A 1 282 ? 14.286 7.791 -23.529 1.00 90.75 282 ILE A CA 1
ATOM 2280 C C . ILE A 1 282 ? 13.550 7.144 -22.358 1.00 90.75 282 ILE A C 1
ATOM 2282 O O . ILE A 1 282 ? 13.851 6.020 -21.955 1.00 90.75 282 ILE A O 1
ATOM 2286 N N . HIS A 1 283 ? 12.541 7.833 -21.831 1.00 92.38 283 HIS A N 1
ATOM 2287 C CA . HIS A 1 283 ? 11.764 7.355 -20.693 1.00 92.38 283 HIS A CA 1
ATOM 2288 C C . HIS A 1 283 ? 10.444 6.763 -21.167 1.00 92.38 283 HIS A C 1
ATOM 2290 O O . HIS A 1 283 ? 9.633 7.475 -21.744 1.00 92.38 283 HIS A O 1
ATOM 2296 N N . PHE A 1 284 ? 10.196 5.478 -20.921 1.00 95.88 284 PH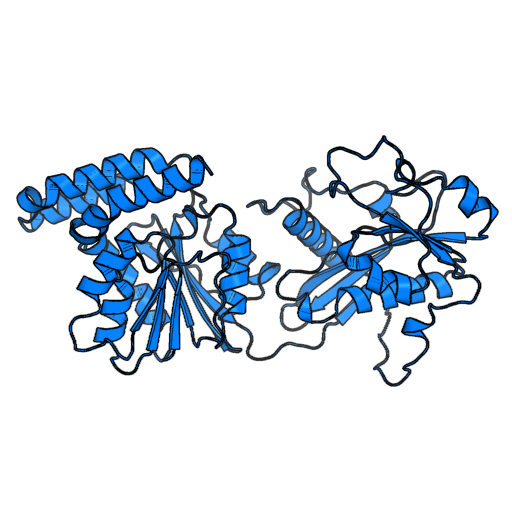E A N 1
ATOM 2297 C CA . PHE A 1 284 ? 8.885 4.869 -21.131 1.00 95.88 284 PHE A CA 1
ATOM 2298 C C . PHE A 1 284 ? 8.108 4.810 -19.827 1.00 95.88 284 PHE A C 1
ATOM 2300 O O . PHE A 1 284 ? 8.644 4.437 -18.781 1.00 95.88 284 PHE A O 1
ATOM 2307 N N . VAL A 1 285 ? 6.818 5.113 -19.909 1.00 96.00 285 VAL A N 1
ATOM 2308 C CA . VAL A 1 285 ? 5.900 5.074 -18.771 1.00 96.00 285 VAL A CA 1
ATOM 2309 C C . VAL A 1 285 ? 4.659 4.256 -19.089 1.00 96.00 285 VAL A C 1
ATOM 2311 O O . VAL A 1 285 ? 4.170 4.221 -20.220 1.00 96.00 285 VAL A O 1
ATOM 2314 N N . ALA A 1 286 ? 4.160 3.599 -18.051 1.00 96.31 286 ALA A N 1
ATOM 2315 C CA . ALA A 1 286 ? 2.859 2.969 -17.981 1.00 96.31 286 ALA A CA 1
ATOM 2316 C C . ALA A 1 286 ? 1.969 3.830 -17.085 1.00 96.31 286 ALA A C 1
ATOM 2318 O O . ALA A 1 286 ? 2.312 4.072 -15.928 1.00 96.31 286 ALA A O 1
ATOM 2319 N N . ILE A 1 287 ? 0.844 4.292 -17.617 1.00 93.19 287 ILE A N 1
ATOM 2320 C CA . ILE A 1 287 ? -0.062 5.232 -16.963 1.00 93.19 287 ILE A CA 1
ATOM 2321 C C . ILE A 1 287 ? -1.400 4.540 -16.742 1.00 93.19 287 ILE A C 1
ATOM 2323 O O . ILE A 1 287 ? -1.961 3.960 -17.677 1.00 93.19 287 ILE A O 1
ATOM 2327 N N . ASP A 1 288 ? -1.921 4.600 -15.520 1.00 89.56 288 ASP A N 1
ATOM 2328 C CA . ASP A 1 288 ? -3.314 4.234 -15.284 1.00 89.56 288 ASP A CA 1
ATOM 2329 C C . ASP A 1 288 ? -4.204 5.461 -15.560 1.00 89.56 288 ASP A C 1
ATOM 2331 O O . ASP A 1 288 ? -4.130 6.448 -14.831 1.00 89.56 288 ASP A O 1
ATOM 2335 N N . PRO A 1 289 ? -5.060 5.437 -16.599 1.00 84.88 289 PRO A N 1
ATOM 2336 C CA . PRO A 1 289 ? -5.891 6.586 -16.956 1.00 84.88 289 PRO A CA 1
ATOM 2337 C C . PRO A 1 289 ? -7.002 6.879 -15.941 1.00 84.88 289 PRO A C 1
ATOM 2339 O O . PRO A 1 289 ? -7.564 7.969 -15.951 1.00 84.88 289 PRO A O 1
ATOM 2342 N N . ILE A 1 290 ? -7.351 5.926 -15.069 1.00 80.75 290 ILE A N 1
ATOM 2343 C CA . ILE A 1 290 ? -8.289 6.175 -13.964 1.00 80.75 290 ILE A CA 1
ATOM 2344 C C . ILE A 1 290 ? -7.619 7.045 -12.897 1.00 80.75 290 ILE A C 1
ATOM 2346 O O . ILE A 1 290 ? -8.289 7.775 -12.161 1.00 80.75 290 ILE A O 1
ATOM 2350 N N . THR A 1 291 ? -6.297 6.929 -12.776 1.00 75.94 291 THR A N 1
ATOM 2351 C CA . THR A 1 291 ? -5.515 7.623 -11.760 1.00 75.94 291 THR A CA 1
ATOM 2352 C C . THR A 1 291 ? -4.799 8.857 -12.277 1.00 75.94 291 THR A C 1
ATOM 2354 O O . THR A 1 291 ? -4.505 9.727 -11.463 1.00 75.94 291 THR A O 1
ATOM 2357 N N . ASP A 1 292 ? -4.555 8.915 -13.585 1.00 83.00 292 ASP A N 1
ATOM 2358 C CA . ASP A 1 292 ? -3.641 9.844 -14.246 1.00 83.00 292 ASP A CA 1
ATOM 2359 C C . ASP A 1 292 ? -2.230 9.815 -13.629 1.00 83.00 292 ASP A C 1
ATOM 2361 O O . ASP A 1 292 ? -1.568 10.837 -13.442 1.00 83.00 292 ASP A O 1
ATOM 2365 N N . ARG A 1 293 ? -1.777 8.613 -13.239 1.00 86.88 293 ARG A N 1
ATOM 2366 C CA . ARG A 1 293 ? -0.473 8.394 -12.599 1.00 86.88 293 ARG A CA 1
ATOM 2367 C C . ARG A 1 293 ? 0.389 7.411 -13.364 1.00 86.88 293 ARG A C 1
ATOM 2369 O O . ARG A 1 293 ? -0.104 6.413 -13.893 1.00 86.88 293 ARG A O 1
ATOM 2376 N N . VAL A 1 294 ? 1.696 7.662 -13.327 1.00 91.00 294 VAL A N 1
ATOM 2377 C CA . VAL A 1 294 ? 2.712 6.689 -13.733 1.00 91.00 294 VAL A CA 1
ATOM 2378 C C . VAL A 1 294 ? 2.756 5.557 -12.708 1.00 91.00 294 VAL A C 1
ATOM 2380 O O . VAL A 1 294 ? 3.125 5.753 -11.555 1.00 91.00 294 VAL A O 1
ATOM 2383 N N . VAL A 1 295 ? 2.384 4.358 -13.145 1.00 91.69 295 VAL A N 1
ATOM 2384 C CA . VAL A 1 295 ? 2.330 3.133 -12.327 1.00 91.69 295 VAL A CA 1
ATOM 2385 C C . VAL A 1 295 ? 3.440 2.141 -12.681 1.00 91.69 295 VAL A C 1
ATOM 2387 O O . VAL A 1 295 ? 3.647 1.140 -11.990 1.00 91.69 295 VAL A O 1
ATOM 2390 N N . GLY A 1 296 ? 4.172 2.419 -13.759 1.00 94.00 296 GLY A N 1
ATOM 2391 C CA . GLY A 1 296 ? 5.383 1.709 -14.133 1.00 94.00 296 GLY A CA 1
ATOM 2392 C C . GLY A 1 296 ? 6.266 2.539 -15.056 1.00 94.00 296 GLY A C 1
ATOM 2393 O O . GLY A 1 296 ? 5.771 3.401 -15.780 1.00 94.00 296 GLY A O 1
ATOM 2394 N N . CYS A 1 297 ? 7.565 2.276 -15.050 1.00 94.19 297 CYS A N 1
ATOM 2395 C CA . CYS A 1 297 ? 8.527 2.940 -15.921 1.00 94.19 297 CYS A CA 1
ATOM 2396 C C . CYS A 1 297 ? 9.652 1.996 -16.350 1.00 94.19 297 CYS A C 1
ATOM 2398 O O . CYS A 1 297 ? 9.937 1.001 -15.680 1.00 94.19 297 CYS A O 1
ATOM 2400 N N . LEU A 1 298 ? 10.263 2.303 -17.492 1.00 93.31 298 LEU A N 1
ATOM 2401 C CA . LEU A 1 298 ? 11.469 1.665 -18.016 1.00 93.31 298 LEU A CA 1
ATOM 2402 C C . LEU A 1 298 ? 12.216 2.699 -18.854 1.00 93.31 298 LEU A C 1
ATOM 2404 O O . LEU A 1 298 ? 11.596 3.419 -19.632 1.00 93.31 298 LEU A O 1
ATOM 2408 N N . PHE A 1 299 ? 13.535 2.760 -18.728 1.00 89.19 299 PHE A N 1
ATOM 2409 C CA . PHE A 1 299 ? 14.350 3.694 -19.504 1.00 89.19 299 PHE A CA 1
ATOM 2410 C C . PHE A 1 299 ? 15.099 2.961 -20.618 1.00 89.19 299 PHE A C 1
ATOM 2412 O O . PHE A 1 299 ? 15.486 1.807 -20.454 1.00 89.19 299 PHE A O 1
ATOM 2419 N N . TYR A 1 300 ? 15.281 3.614 -21.756 1.00 91.44 300 TYR A N 1
ATOM 2420 C CA . TYR A 1 300 ? 16.039 3.127 -22.903 1.00 91.44 300 TYR A CA 1
ATOM 2421 C C . TYR A 1 300 ? 17.242 4.029 -23.116 1.00 91.44 300 TYR A C 1
ATOM 2423 O O . TYR A 1 300 ? 17.074 5.240 -23.237 1.00 91.44 300 TYR A O 1
ATOM 2431 N N . LEU A 1 301 ? 18.432 3.442 -23.185 1.00 90.69 301 LEU A N 1
ATOM 2432 C CA . LEU A 1 301 ? 19.666 4.174 -23.429 1.00 90.69 301 LEU A CA 1
ATOM 2433 C C . LEU A 1 301 ? 20.487 3.452 -24.499 1.00 90.69 301 LEU A C 1
ATOM 2435 O O . LEU A 1 301 ? 20.780 2.264 -24.357 1.00 90.69 301 LEU A O 1
ATOM 2439 N N . GLU A 1 302 ? 20.828 4.162 -25.570 1.00 91.00 302 GLU A N 1
ATOM 2440 C CA . GLU A 1 302 ? 21.824 3.714 -26.549 1.00 91.00 302 GLU A CA 1
ATOM 2441 C C . GLU A 1 302 ? 23.231 3.974 -26.013 1.00 91.00 302 GLU A C 1
ATOM 2443 O O . GLU A 1 302 ? 23.425 4.901 -25.229 1.00 91.00 302 GLU A O 1
ATOM 2448 N N . TYR A 1 303 ? 24.198 3.139 -26.395 1.00 89.38 303 TYR A N 1
ATOM 2449 C CA . TYR A 1 303 ? 25.580 3.320 -25.958 1.00 89.38 303 TYR A CA 1
ATOM 2450 C C . TYR A 1 303 ? 26.180 4.596 -26.551 1.00 89.38 303 TYR A C 1
ATOM 2452 O O . TYR A 1 303 ? 26.075 4.823 -27.756 1.00 89.38 303 TYR A O 1
ATOM 2460 N N . ASP A 1 304 ? 26.850 5.372 -25.707 1.00 86.69 304 ASP A N 1
ATOM 2461 C CA . ASP A 1 304 ? 27.664 6.529 -26.073 1.00 86.69 304 ASP A CA 1
ATOM 2462 C C . ASP A 1 304 ? 28.938 6.468 -25.227 1.00 86.69 304 ASP A C 1
ATOM 2464 O O . ASP A 1 304 ? 28.847 6.356 -24.009 1.00 86.69 304 ASP A O 1
ATOM 2468 N N . GLU A 1 305 ? 30.113 6.537 -25.848 1.00 84.94 305 GLU A N 1
ATOM 2469 C CA . GLU A 1 305 ? 31.416 6.446 -25.168 1.00 84.94 305 GLU A CA 1
ATOM 2470 C C . GLU A 1 305 ? 31.648 7.546 -24.112 1.00 84.94 305 GLU A C 1
ATOM 2472 O O . GLU A 1 305 ? 32.403 7.349 -23.163 1.00 84.94 305 GLU A O 1
ATOM 2477 N N . ASN A 1 306 ? 30.981 8.699 -24.242 1.00 84.56 306 ASN A N 1
ATOM 2478 C CA . ASN A 1 306 ? 31.099 9.819 -23.306 1.00 84.56 306 ASN A CA 1
ATOM 2479 C C . ASN A 1 306 ? 30.145 9.690 -22.111 1.00 84.56 306 ASN A C 1
ATOM 2481 O O . ASN A 1 306 ? 30.373 10.305 -21.066 1.00 84.56 306 ASN A O 1
ATOM 2485 N N . VAL A 1 307 ? 29.051 8.940 -22.274 1.00 82.69 307 VAL A N 1
ATOM 2486 C CA . VAL A 1 307 ? 28.008 8.762 -21.248 1.00 82.69 307 VAL A CA 1
ATOM 2487 C C . VAL A 1 307 ? 28.153 7.418 -20.543 1.00 82.69 307 VAL A C 1
ATOM 2489 O O . VAL A 1 307 ? 27.957 7.343 -19.330 1.00 82.69 307 VAL A O 1
ATOM 2492 N N . GLY A 1 308 ? 28.495 6.381 -21.300 1.00 82.19 308 GLY A N 1
ATOM 2493 C CA . GLY A 1 308 ? 28.596 5.004 -20.860 1.00 82.19 308 GLY A CA 1
ATOM 2494 C C . GLY A 1 308 ? 27.251 4.316 -20.626 1.00 82.19 308 GLY A C 1
ATOM 2495 O O . GLY A 1 308 ? 26.178 4.815 -20.991 1.00 82.19 308 GLY A O 1
ATOM 2496 N N . PHE A 1 309 ? 27.299 3.151 -19.975 1.00 79.00 309 PHE A N 1
ATOM 2497 C CA . PHE A 1 309 ? 26.114 2.472 -19.444 1.00 79.00 309 PHE A CA 1
ATOM 2498 C C . PHE A 1 309 ? 26.101 2.386 -17.920 1.00 79.00 309 PHE A C 1
ATOM 2500 O O . PHE A 1 309 ? 27.130 2.150 -17.286 1.00 79.00 309 PHE A O 1
ATOM 2507 N N . PRO A 1 310 ? 24.899 2.354 -17.304 1.00 70.69 310 PRO A N 1
ATOM 2508 C CA . PRO A 1 310 ? 24.784 2.077 -15.881 1.00 70.69 310 PRO A CA 1
ATOM 2509 C C . PRO A 1 310 ? 25.431 0.753 -15.453 1.00 70.69 310 PRO A C 1
ATOM 2511 O O . PRO A 1 310 ? 25.770 0.636 -14.279 1.00 70.69 310 PRO A O 1
ATOM 2514 N N . ALA A 1 311 ? 25.545 -0.238 -16.345 1.00 64.62 311 ALA A N 1
ATOM 2515 C CA . ALA A 1 311 ? 26.121 -1.562 -16.085 1.00 64.62 311 ALA A CA 1
ATOM 2516 C C . ALA A 1 311 ? 27.544 -1.743 -16.658 1.00 64.62 311 ALA A C 1
ATOM 2518 O O . ALA A 1 311 ? 28.076 -2.845 -16.616 1.00 64.62 311 ALA A O 1
ATOM 2519 N N . GLU A 1 312 ? 28.172 -0.692 -17.189 1.00 64.62 312 GLU A N 1
ATOM 2520 C CA . GLU A 1 312 ? 29.481 -0.774 -17.862 1.00 64.62 312 GLU A CA 1
ATOM 2521 C C . GLU A 1 312 ? 30.617 -1.224 -16.947 1.00 64.62 312 GLU A C 1
ATOM 2523 O O . GLU A 1 312 ? 31.471 -2.001 -17.348 1.00 64.62 312 GLU A O 1
ATOM 2528 N N . ASN A 1 313 ? 30.569 -0.850 -15.668 1.00 66.69 313 ASN A N 1
ATOM 2529 C CA . ASN A 1 313 ? 31.535 -1.337 -14.678 1.00 66.69 313 ASN A CA 1
ATOM 2530 C C . ASN A 1 313 ? 31.287 -2.799 -14.254 1.00 66.69 313 ASN A C 1
ATOM 2532 O O . ASN A 1 313 ? 32.092 -3.381 -13.527 1.00 66.69 313 ASN A O 1
ATOM 2536 N N . GLU A 1 314 ? 30.160 -3.385 -14.666 1.00 67.44 314 GLU A N 1
ATOM 2537 C CA . GLU A 1 314 ? 29.712 -4.725 -14.274 1.00 67.44 314 GLU A CA 1
ATOM 2538 C C . GLU A 1 314 ? 29.908 -5.758 -15.400 1.00 67.44 314 GLU A C 1
ATOM 2540 O O . GLU A 1 314 ? 29.938 -6.954 -15.110 1.00 67.44 314 GLU A O 1
ATOM 2545 N N . ILE A 1 315 ? 30.033 -5.313 -16.660 1.00 74.75 315 ILE A N 1
ATOM 2546 C CA . ILE A 1 315 ? 30.021 -6.152 -17.868 1.00 74.75 315 ILE A CA 1
ATOM 2547 C C . ILE A 1 315 ? 31.119 -5.693 -18.838 1.00 74.75 315 ILE A C 1
ATOM 2549 O O . ILE A 1 315 ? 31.305 -4.500 -19.039 1.00 74.75 315 ILE A O 1
ATOM 2553 N N . GLU A 1 316 ? 31.810 -6.631 -19.490 1.00 78.81 316 GLU A N 1
ATOM 2554 C CA . GLU A 1 316 ? 32.801 -6.346 -20.539 1.00 78.81 316 GLU A CA 1
ATOM 2555 C C . GLU A 1 316 ? 32.123 -5.812 -21.817 1.00 78.81 316 GLU A C 1
ATOM 2557 O O . GLU A 1 316 ? 31.742 -6.573 -22.707 1.00 78.81 316 GLU A O 1
ATOM 2562 N N . ILE A 1 317 ? 31.917 -4.493 -21.890 1.00 80.69 317 ILE A N 1
ATOM 2563 C CA . ILE A 1 317 ? 31.179 -3.848 -22.986 1.00 80.69 317 ILE A CA 1
ATOM 2564 C C . ILE A 1 317 ? 31.931 -3.912 -24.323 1.00 80.69 317 ILE A C 1
ATOM 2566 O O . ILE A 1 317 ? 31.290 -4.148 -25.349 1.00 80.69 317 ILE A O 1
ATOM 2570 N N . ASP A 1 318 ? 33.261 -3.783 -24.324 1.00 84.12 318 ASP A N 1
ATOM 2571 C CA . ASP A 1 318 ? 34.081 -3.767 -25.548 1.00 84.12 318 ASP A CA 1
ATOM 2572 C C . ASP A 1 318 ? 33.875 -5.014 -26.416 1.00 84.12 318 ASP A C 1
ATOM 2574 O O . ASP A 1 318 ? 33.798 -4.932 -27.645 1.00 84.12 318 ASP A O 1
ATOM 2578 N N . TYR A 1 319 ? 33.716 -6.181 -25.786 1.00 85.31 319 TYR A N 1
ATOM 2579 C CA . TYR A 1 319 ? 33.392 -7.423 -26.484 1.00 85.31 319 TYR A CA 1
ATOM 2580 C C . TYR A 1 319 ? 32.104 -7.288 -27.314 1.00 85.31 319 TYR A C 1
ATOM 2582 O O . TYR A 1 319 ? 32.067 -7.678 -28.481 1.00 85.31 319 TYR A O 1
ATOM 2590 N N . PHE A 1 320 ? 31.060 -6.677 -26.747 1.00 88.25 320 PHE A N 1
ATOM 2591 C CA . PHE A 1 320 ? 29.771 -6.498 -27.419 1.00 88.25 320 PHE A CA 1
ATOM 2592 C C . PHE A 1 320 ? 29.782 -5.364 -28.442 1.00 88.25 320 PHE A C 1
ATOM 2594 O O . PHE A 1 320 ? 29.132 -5.497 -29.478 1.00 88.25 320 PHE A O 1
ATOM 2601 N N . LEU A 1 321 ? 30.527 -4.282 -28.203 1.00 87.25 321 LEU A N 1
ATOM 2602 C CA . LEU A 1 321 ? 30.691 -3.205 -29.187 1.00 87.25 321 LEU A CA 1
ATOM 2603 C C . LEU A 1 321 ? 31.361 -3.703 -30.472 1.00 87.25 321 LEU A C 1
ATOM 2605 O O . LEU A 1 321 ? 30.988 -3.284 -31.562 1.00 87.25 321 LEU A O 1
ATOM 2609 N N . ASN A 1 322 ? 32.282 -4.664 -30.365 1.00 89.12 322 ASN A N 1
ATOM 2610 C CA . ASN A 1 322 ? 32.897 -5.299 -31.532 1.00 89.12 322 ASN A CA 1
ATOM 2611 C C . ASN A 1 322 ? 31.942 -6.242 -32.290 1.00 89.12 322 ASN A C 1
ATOM 2613 O O . ASN A 1 322 ? 32.133 -6.491 -33.480 1.00 89.12 322 ASN A O 1
ATOM 2617 N N . MET A 1 323 ? 30.921 -6.783 -31.619 1.00 87.81 323 MET A N 1
ATOM 2618 C CA . MET A 1 323 ? 29.946 -7.708 -32.213 1.00 87.81 323 MET A CA 1
ATOM 2619 C C . MET A 1 323 ? 28.718 -7.018 -32.811 1.00 87.81 323 MET A C 1
ATOM 2621 O O . MET A 1 323 ? 28.015 -7.614 -33.630 1.00 87.81 323 MET A O 1
ATOM 2625 N N . HIS A 1 324 ? 28.426 -5.791 -32.389 1.00 88.81 324 HIS A N 1
ATOM 2626 C CA . HIS A 1 324 ? 27.174 -5.109 -32.687 1.00 88.81 324 HIS A CA 1
ATOM 2627 C C . HIS A 1 324 ? 27.437 -3.723 -33.259 1.00 88.81 324 HIS A C 1
ATOM 2629 O O . HIS A 1 324 ? 28.125 -2.916 -32.649 1.00 88.81 324 HIS A O 1
ATOM 2635 N N . SER A 1 325 ? 26.800 -3.397 -34.386 1.00 87.69 325 SER A N 1
ATOM 2636 C CA . SER A 1 325 ? 26.900 -2.054 -34.968 1.00 87.69 325 SER A CA 1
ATOM 2637 C C . SER A 1 325 ? 26.273 -0.979 -34.082 1.00 87.69 325 SER A C 1
ATOM 2639 O O . SER A 1 325 ? 26.624 0.191 -34.196 1.00 87.69 325 SER A O 1
ATOM 2641 N N . LYS A 1 326 ? 25.304 -1.357 -33.236 1.00 93.50 326 LYS A N 1
ATOM 2642 C CA . LYS A 1 326 ? 24.672 -0.455 -32.273 1.00 93.50 326 LYS A CA 1
ATOM 2643 C C . LYS A 1 326 ? 24.156 -1.223 -31.057 1.00 93.50 326 LYS A C 1
ATOM 2645 O O . LYS A 1 326 ? 23.403 -2.190 -31.206 1.00 93.50 326 LYS A O 1
ATOM 2650 N N . LEU A 1 327 ? 24.539 -0.776 -29.864 1.00 93.44 327 LEU A N 1
ATOM 2651 C CA . LEU A 1 327 ? 24.218 -1.413 -28.586 1.00 93.44 327 LEU A CA 1
ATOM 2652 C C . LEU A 1 327 ? 23.283 -0.521 -27.756 1.00 93.44 327 LEU A C 1
ATOM 2654 O O . LEU A 1 327 ? 23.394 0.704 -27.789 1.00 93.44 327 LEU A O 1
ATOM 2658 N N . ALA A 1 328 ? 22.364 -1.124 -27.001 1.00 93.75 328 ALA A N 1
ATOM 2659 C CA . ALA A 1 328 ? 21.506 -0.404 -26.060 1.00 93.75 328 ALA A CA 1
ATOM 2660 C C . ALA A 1 328 ? 21.300 -1.184 -24.759 1.00 93.75 328 ALA A C 1
ATOM 2662 O O . ALA A 1 328 ? 21.432 -2.406 -24.710 1.00 93.75 328 ALA A O 1
ATOM 2663 N N . THR A 1 329 ? 20.871 -0.497 -23.708 1.00 91.06 329 THR A N 1
ATOM 2664 C CA . THR A 1 329 ? 20.511 -1.117 -22.433 1.00 91.06 329 THR A CA 1
ATOM 2665 C C . THR A 1 329 ? 19.118 -0.663 -21.987 1.00 91.06 329 THR A C 1
ATOM 2667 O O . THR A 1 329 ? 18.781 0.521 -22.117 1.00 91.06 329 THR A O 1
ATOM 2670 N N . PRO A 1 330 ? 18.250 -1.575 -21.512 1.00 88.50 330 PRO A N 1
ATOM 2671 C CA . PRO A 1 330 ? 17.111 -1.180 -20.712 1.00 88.50 330 PRO A CA 1
ATOM 2672 C C . PRO A 1 330 ? 17.660 -0.746 -19.351 1.00 88.50 330 PRO A C 1
ATOM 2674 O O . PRO A 1 330 ? 18.244 -1.536 -18.609 1.00 88.50 330 PRO A O 1
ATOM 2677 N N . GLY A 1 331 ? 17.479 0.529 -19.021 1.00 77.75 331 GLY A N 1
ATOM 2678 C CA . GLY A 1 331 ? 17.737 1.037 -17.683 1.00 77.75 331 GLY A CA 1
ATOM 2679 C C . GLY A 1 331 ? 16.845 0.353 -16.641 1.00 77.75 331 GLY A C 1
ATOM 2680 O O . GLY A 1 331 ? 16.064 -0.558 -16.928 1.00 77.75 331 GLY A O 1
ATOM 2681 N N . ARG A 1 332 ? 16.931 0.812 -15.391 1.00 75.62 332 ARG A N 1
ATOM 2682 C CA . ARG A 1 332 ? 16.118 0.237 -14.312 1.00 75.62 332 ARG A CA 1
ATOM 2683 C C . ARG A 1 332 ? 14.625 0.382 -14.635 1.00 75.62 332 ARG A C 1
ATOM 2685 O O . ARG A 1 332 ? 14.176 1.460 -15.021 1.00 75.62 332 ARG A O 1
ATOM 2692 N N . TRP A 1 333 ? 13.866 -0.694 -14.447 1.00 86.19 333 TRP A N 1
ATOM 2693 C CA . TRP A 1 333 ? 12.418 -0.702 -14.633 1.00 86.19 333 TRP A CA 1
ATOM 2694 C C . TRP A 1 333 ? 11.709 -0.940 -13.307 1.00 86.19 333 TRP A C 1
ATOM 2696 O O . TRP A 1 333 ? 12.170 -1.707 -12.460 1.00 86.19 333 TRP A O 1
ATOM 2706 N N . TYR A 1 334 ? 10.560 -0.297 -13.138 1.00 87.62 334 TYR A N 1
ATOM 2707 C CA . TYR A 1 334 ? 9.788 -0.358 -11.906 1.00 87.62 334 TYR A CA 1
ATOM 2708 C C . TYR A 1 334 ? 8.306 -0.459 -12.212 1.00 87.62 334 TYR A C 1
ATOM 2710 O O . TYR A 1 334 ? 7.818 0.128 -13.172 1.00 87.62 334 TYR A O 1
ATOM 2718 N N . VAL A 1 335 ? 7.585 -1.206 -11.380 1.00 89.56 335 VAL A N 1
ATOM 2719 C CA . VAL A 1 335 ? 6.124 -1.298 -11.409 1.00 89.56 335 VAL A CA 1
ATOM 2720 C C . VAL A 1 335 ? 5.634 -1.285 -9.969 1.00 89.56 335 VAL A C 1
ATOM 2722 O O . VAL A 1 335 ? 6.148 -2.051 -9.138 1.00 89.56 335 VAL A O 1
ATOM 2725 N N . LEU A 1 336 ? 4.644 -0.435 -9.687 1.00 86.75 336 LEU A N 1
ATOM 2726 C CA . LEU A 1 336 ? 3.995 -0.376 -8.380 1.00 86.75 336 LEU A CA 1
ATOM 2727 C C . LEU A 1 336 ? 3.485 -1.766 -7.969 1.00 86.75 336 LEU A C 1
ATOM 2729 O O . LEU A 1 336 ? 2.895 -2.451 -8.812 1.00 86.75 336 LEU A O 1
ATOM 2733 N N . PRO A 1 337 ? 3.684 -2.199 -6.708 1.00 83.31 337 PRO A N 1
ATOM 2734 C CA . PRO A 1 337 ? 3.283 -3.528 -6.241 1.00 83.31 337 PRO A CA 1
ATOM 2735 C C . PRO A 1 337 ? 1.842 -3.900 -6.601 1.00 83.31 337 PRO A C 1
ATOM 2737 O O . PRO A 1 337 ? 1.614 -4.964 -7.180 1.00 83.31 337 PRO A O 1
ATOM 2740 N N . THR A 1 338 ? 0.896 -2.980 -6.388 1.00 83.50 338 THR A N 1
ATOM 2741 C CA . THR A 1 338 ? -0.534 -3.165 -6.689 1.00 83.50 338 THR A CA 1
ATOM 2742 C C . THR A 1 338 ? -0.865 -3.300 -8.178 1.00 83.50 338 THR A C 1
ATOM 2744 O O . THR A 1 338 ? -2.004 -3.619 -8.506 1.00 83.50 338 THR A O 1
ATOM 2747 N N . TYR A 1 339 ? 0.101 -3.098 -9.082 1.00 88.12 339 TYR A N 1
ATOM 2748 C CA . TYR A 1 339 ? -0.058 -3.217 -10.536 1.00 88.12 339 TYR A CA 1
ATOM 2749 C C . TYR A 1 339 ? 0.769 -4.355 -11.158 1.00 88.12 339 TYR A C 1
ATOM 2751 O O . TYR A 1 339 ? 0.655 -4.612 -12.361 1.00 88.12 339 TYR A O 1
ATOM 2759 N N . ARG A 1 340 ? 1.601 -5.063 -10.379 1.00 86.62 340 ARG A N 1
ATOM 2760 C CA . ARG A 1 340 ? 2.521 -6.091 -10.909 1.00 86.62 340 ARG A CA 1
ATOM 2761 C C . ARG A 1 340 ? 1.795 -7.253 -11.591 1.00 86.62 340 ARG A C 1
ATOM 2763 O O . ARG A 1 340 ? 2.289 -7.768 -12.594 1.00 86.62 340 ARG A O 1
ATOM 2770 N N . HIS A 1 341 ? 0.596 -7.611 -11.125 1.00 85.81 341 HIS A N 1
ATOM 2771 C CA . HIS A 1 341 ? -0.233 -8.669 -11.724 1.00 85.81 341 HIS A CA 1
ATOM 2772 C C . HIS A 1 341 ? -0.722 -8.340 -13.140 1.00 85.81 341 HIS A C 1
ATOM 2774 O O . HIS A 1 341 ? -1.159 -9.233 -13.861 1.00 85.81 341 HIS A O 1
ATOM 2780 N N . ARG A 1 342 ? -0.634 -7.074 -13.566 1.00 87.75 342 ARG A N 1
ATOM 2781 C CA . ARG A 1 342 ? -1.184 -6.590 -14.842 1.00 87.75 342 ARG A CA 1
ATOM 2782 C C . ARG A 1 342 ? -0.238 -6.762 -16.035 1.00 87.75 342 ARG A C 1
ATOM 2784 O O . ARG A 1 342 ? -0.548 -6.307 -17.133 1.00 87.75 342 ARG A O 1
ATOM 2791 N N . GLY A 1 343 ? 0.930 -7.382 -15.841 1.00 89.19 343 GLY A N 1
ATOM 2792 C CA . GLY A 1 343 ? 1.898 -7.626 -16.918 1.00 89.19 343 GLY A CA 1
ATOM 2793 C C . GLY A 1 343 ? 2.558 -6.358 -17.480 1.00 89.19 343 GLY A C 1
ATOM 2794 O O . GLY A 1 343 ? 3.092 -6.390 -18.589 1.00 89.19 343 GLY A O 1
ATOM 2795 N N . ILE A 1 344 ? 2.545 -5.253 -16.726 1.00 92.94 344 ILE A N 1
ATOM 2796 C CA . ILE A 1 344 ? 3.071 -3.943 -17.151 1.00 92.94 344 ILE A CA 1
ATOM 2797 C C . ILE A 1 344 ? 4.542 -4.025 -17.559 1.00 92.94 344 ILE A C 1
ATOM 2799 O O . ILE A 1 344 ? 4.907 -3.529 -18.622 1.00 92.94 344 ILE A O 1
ATOM 2803 N N . GLY A 1 345 ? 5.378 -4.705 -16.766 1.00 91.31 345 GLY A N 1
ATOM 2804 C CA . GLY A 1 345 ? 6.801 -4.868 -17.077 1.00 91.31 345 GLY A CA 1
ATOM 2805 C C . GLY A 1 345 ? 7.022 -5.513 -18.448 1.00 91.31 345 GLY A C 1
ATOM 2806 O O . GLY A 1 345 ? 7.782 -4.995 -19.260 1.00 91.31 345 GLY A O 1
ATOM 2807 N N . LYS A 1 346 ? 6.271 -6.575 -18.769 1.00 91.38 346 LYS A N 1
ATOM 2808 C CA . LYS A 1 346 ? 6.327 -7.231 -20.086 1.00 91.38 346 LYS A CA 1
ATOM 2809 C C . LYS A 1 346 ? 6.000 -6.257 -21.224 1.00 91.38 346 LYS A C 1
ATOM 2811 O O . LYS A 1 346 ? 6.676 -6.284 -22.248 1.00 91.38 346 LYS A O 1
ATOM 2816 N N . LYS A 1 347 ? 4.978 -5.411 -21.061 1.00 93.00 347 LYS A N 1
ATOM 2817 C CA . LYS A 1 347 ? 4.573 -4.423 -22.074 1.00 93.00 347 LYS A CA 1
ATOM 2818 C C . LYS A 1 347 ? 5.570 -3.270 -22.219 1.00 93.00 347 LYS A C 1
ATOM 2820 O O . LYS A 1 347 ? 5.807 -2.824 -23.338 1.00 93.00 347 LYS A O 1
ATOM 2825 N N . LEU A 1 348 ? 6.207 -2.843 -21.128 1.00 94.88 348 LEU A N 1
ATOM 2826 C CA . LEU A 1 348 ? 7.312 -1.881 -21.175 1.00 94.88 348 LEU A CA 1
ATOM 2827 C C . LEU A 1 348 ? 8.523 -2.452 -21.929 1.00 94.88 348 LEU A C 1
ATOM 2829 O O . LEU A 1 348 ? 9.077 -1.770 -22.786 1.00 94.88 348 LEU A O 1
ATOM 2833 N N . PHE A 1 349 ? 8.881 -3.719 -21.698 1.00 94.25 349 PHE A N 1
ATOM 2834 C CA . PHE A 1 349 ? 9.926 -4.390 -22.480 1.00 94.25 349 PHE A CA 1
ATOM 2835 C C . PHE A 1 349 ? 9.537 -4.567 -23.954 1.00 94.25 349 PHE A C 1
ATOM 2837 O O . PHE A 1 349 ? 10.371 -4.382 -24.834 1.00 94.25 349 PHE A O 1
ATOM 2844 N N . GLU A 1 350 ? 8.271 -4.864 -24.261 1.00 93.75 350 GLU A N 1
ATOM 2845 C CA . GLU A 1 350 ? 7.789 -4.887 -25.649 1.00 93.75 350 GLU A CA 1
ATOM 2846 C C . GLU A 1 350 ? 8.016 -3.529 -26.345 1.00 93.75 350 GLU A C 1
ATOM 2848 O O . GLU A 1 350 ? 8.446 -3.485 -27.498 1.00 93.75 350 GLU A O 1
ATOM 2853 N N . LEU A 1 351 ? 7.763 -2.417 -25.647 1.00 92.88 351 LEU A N 1
ATOM 2854 C CA . LEU A 1 351 ? 8.013 -1.068 -26.159 1.00 92.88 351 LEU A CA 1
ATOM 2855 C C . LEU A 1 351 ? 9.514 -0.771 -26.315 1.00 92.88 351 LEU A C 1
ATOM 2857 O O . LEU A 1 351 ? 9.916 -0.212 -27.338 1.00 92.88 351 LEU A O 1
ATOM 2861 N N . TYR A 1 352 ? 10.333 -1.206 -25.354 1.00 95.06 352 TYR A N 1
ATOM 2862 C CA . TYR A 1 352 ? 11.794 -1.141 -25.421 1.00 95.06 352 TYR A CA 1
ATOM 2863 C C . TYR A 1 352 ? 12.329 -1.817 -26.686 1.00 95.06 352 TYR A C 1
ATOM 2865 O O . TYR A 1 352 ? 12.929 -1.152 -27.527 1.00 95.06 352 TYR A O 1
ATOM 2873 N N . PHE A 1 353 ? 12.032 -3.103 -26.893 1.00 94.94 353 PHE A N 1
ATOM 2874 C CA . PHE A 1 353 ? 12.547 -3.842 -28.050 1.00 94.94 353 PHE A CA 1
ATOM 2875 C C . PHE A 1 353 ? 12.013 -3.302 -29.381 1.00 94.94 353 PHE A C 1
ATOM 2877 O O . PHE A 1 353 ? 12.762 -3.226 -30.353 1.00 94.94 353 PHE A O 1
ATOM 2884 N N . LYS A 1 354 ? 10.747 -2.857 -29.432 1.00 92.94 354 LYS A N 1
ATOM 2885 C CA . LYS A 1 354 ? 10.207 -2.169 -30.618 1.00 92.94 354 LYS A CA 1
ATOM 2886 C C . LYS A 1 354 ? 11.000 -0.908 -30.954 1.00 92.94 354 LYS A C 1
ATOM 2888 O O . LYS A 1 354 ? 11.165 -0.602 -32.132 1.00 92.94 354 LYS A O 1
ATOM 2893 N N . THR A 1 355 ? 11.461 -0.182 -29.940 1.00 93.19 355 THR A N 1
ATOM 2894 C CA . THR A 1 355 ? 12.282 1.019 -30.118 1.00 93.19 355 THR A CA 1
ATOM 2895 C C . THR A 1 355 ? 13.695 0.647 -30.552 1.00 93.19 355 THR A C 1
ATOM 2897 O O . THR A 1 355 ? 14.152 1.189 -31.549 1.00 93.19 355 THR A O 1
ATOM 2900 N N . CYS A 1 356 ? 14.323 -0.358 -29.927 1.00 93.81 356 CYS A N 1
ATOM 2901 C CA . CYS A 1 356 ? 15.620 -0.895 -30.358 1.00 93.81 356 CYS A CA 1
ATOM 2902 C C . CYS A 1 356 ? 15.636 -1.225 -31.857 1.00 93.81 356 CYS A C 1
ATOM 2904 O O . CYS A 1 356 ? 16.479 -0.718 -32.592 1.00 93.81 356 CYS A O 1
ATOM 2906 N N . VAL A 1 357 ? 14.664 -2.018 -32.322 1.00 92.06 357 VAL A N 1
ATOM 2907 C CA . VAL A 1 357 ? 14.579 -2.438 -33.730 1.00 92.06 357 VAL A CA 1
ATOM 2908 C C . VAL A 1 357 ? 14.379 -1.240 -34.662 1.00 92.06 357 VAL A C 1
ATOM 2910 O O . VAL A 1 357 ? 14.998 -1.175 -35.719 1.00 92.06 357 VAL A O 1
ATOM 2913 N N . LYS A 1 358 ? 13.543 -0.266 -34.278 1.00 92.00 358 LYS A N 1
ATOM 2914 C CA . LYS A 1 358 ? 13.334 0.960 -35.068 1.00 92.00 358 LYS A CA 1
ATOM 2915 C C . LYS A 1 358 ? 14.574 1.849 -35.137 1.00 92.00 358 LYS A C 1
ATOM 2917 O O . LYS A 1 358 ? 14.759 2.522 -36.145 1.00 92.00 358 LYS A O 1
ATOM 2922 N N . SER A 1 359 ? 15.390 1.852 -34.089 1.00 91.50 359 SER A N 1
ATOM 2923 C CA . SER A 1 359 ? 16.633 2.621 -34.007 1.00 91.50 359 SER A CA 1
ATOM 2924 C C . SER A 1 359 ? 17.856 1.862 -34.538 1.00 91.50 359 SER A C 1
ATOM 2926 O O . SER A 1 359 ? 18.985 2.307 -34.326 1.00 91.50 359 SER A O 1
ATOM 2928 N N . SER A 1 360 ? 17.650 0.722 -35.210 1.00 93.81 360 SER A N 1
ATOM 2929 C CA . SER A 1 360 ? 18.712 -0.143 -35.745 1.00 93.81 360 SER A CA 1
ATOM 2930 C C . SER A 1 360 ? 19.708 -0.638 -34.686 1.00 93.81 360 SER A C 1
ATOM 2932 O O . SER A 1 360 ? 20.874 -0.878 -34.991 1.00 93.81 360 SER A O 1
ATOM 2934 N N . VAL A 1 361 ? 19.262 -0.790 -33.435 1.00 95.19 361 VAL A N 1
ATOM 2935 C CA . VAL A 1 361 ? 20.033 -1.452 -32.374 1.00 95.19 361 VAL A CA 1
ATOM 2936 C C . VAL A 1 361 ? 20.138 -2.941 -32.694 1.00 95.19 361 VAL A C 1
ATOM 2938 O O . VAL A 1 361 ? 19.121 -3.612 -32.867 1.00 95.19 361 VAL A O 1
ATOM 2941 N N . THR A 1 362 ? 21.361 -3.466 -32.726 1.00 95.44 362 THR A N 1
ATOM 2942 C CA . THR A 1 362 ? 21.663 -4.866 -33.065 1.00 95.44 362 THR A CA 1
ATOM 2943 C C . THR A 1 362 ? 21.935 -5.743 -31.846 1.00 95.44 362 THR A C 1
ATOM 2945 O O . THR A 1 362 ? 21.950 -6.963 -31.968 1.00 95.44 362 THR A O 1
ATOM 2948 N N . GLY A 1 363 ? 22.116 -5.158 -30.661 1.00 94.44 363 GLY A N 1
ATOM 2949 C CA . GLY A 1 363 ? 22.298 -5.916 -29.425 1.00 94.44 363 GLY A CA 1
ATOM 2950 C C . GLY A 1 363 ? 21.820 -5.157 -28.195 1.00 94.44 363 GLY A C 1
ATOM 2951 O O . GLY A 1 363 ? 21.810 -3.924 -28.168 1.00 94.44 363 GLY A O 1
ATOM 2952 N N . THR A 1 364 ? 21.440 -5.895 -27.154 1.00 93.69 364 THR A N 1
ATOM 2953 C CA . THR A 1 364 ? 21.202 -5.311 -25.833 1.00 93.69 364 THR A CA 1
ATOM 2954 C C . THR A 1 364 ? 21.892 -6.075 -24.718 1.00 93.69 364 THR A C 1
ATOM 2956 O O . THR A 1 364 ? 21.955 -7.303 -24.761 1.00 93.69 364 THR A O 1
ATOM 2959 N N . VAL A 1 365 ? 22.391 -5.340 -23.721 1.00 90.19 365 VAL A N 1
ATOM 2960 C CA . VAL A 1 365 ? 23.138 -5.869 -22.576 1.00 90.19 365 VAL A CA 1
ATOM 2961 C C . VAL A 1 365 ? 22.686 -5.208 -21.271 1.00 90.19 365 VAL A C 1
ATOM 2963 O O . VAL A 1 365 ? 22.492 -3.991 -21.222 1.00 90.19 365 VAL A O 1
ATOM 2966 N N . PHE A 1 366 ? 22.438 -6.006 -20.228 1.00 87.50 366 PHE A N 1
ATOM 2967 C CA . PHE A 1 366 ? 21.981 -5.526 -18.915 1.00 87.50 366 PHE A CA 1
ATOM 2968 C C . PHE A 1 366 ? 22.022 -6.627 -17.845 1.00 87.50 366 PHE A C 1
ATOM 2970 O O . PHE A 1 366 ? 22.202 -7.806 -18.142 1.00 87.50 366 PHE A O 1
ATOM 2977 N N . CYS A 1 367 ? 21.811 -6.244 -16.586 1.00 83.25 367 CYS A N 1
ATOM 2978 C CA . CYS A 1 367 ? 21.709 -7.159 -15.451 1.00 83.25 367 CYS A CA 1
ATOM 2979 C C . CYS A 1 367 ? 20.242 -7.426 -15.082 1.00 83.25 367 CYS A C 1
ATOM 2981 O O . CYS A 1 367 ? 19.429 -6.502 -15.019 1.00 83.25 367 CYS A O 1
ATOM 2983 N N . ILE A 1 368 ? 19.906 -8.684 -14.781 1.00 83.44 368 ILE A N 1
ATOM 2984 C CA . ILE A 1 368 ? 18.570 -9.086 -14.318 1.00 83.44 368 ILE A CA 1
ATOM 2985 C C . ILE A 1 368 ? 18.618 -9.770 -12.954 1.00 83.44 368 ILE A C 1
ATOM 2987 O O . ILE A 1 368 ? 19.584 -10.453 -12.624 1.00 83.44 368 ILE A O 1
ATOM 2991 N N . ASN A 1 369 ? 17.541 -9.660 -12.174 1.00 81.12 369 ASN A N 1
ATOM 2992 C CA . ASN A 1 369 ? 17.376 -10.509 -10.994 1.00 81.12 369 ASN A CA 1
ATOM 2993 C C . ASN A 1 369 ? 17.163 -11.976 -11.425 1.00 81.12 369 ASN A C 1
ATOM 2995 O O . ASN A 1 369 ? 16.407 -12.209 -12.377 1.00 81.12 369 ASN A O 1
ATOM 2999 N N . PRO A 1 370 ? 17.726 -12.970 -10.709 1.00 81.50 370 PRO A N 1
ATOM 3000 C CA . PRO A 1 370 ? 17.543 -14.393 -11.017 1.00 81.50 370 PRO A CA 1
ATOM 3001 C C . PRO A 1 370 ? 16.083 -14.834 -11.103 1.00 81.50 370 PRO A C 1
ATOM 3003 O O . PRO A 1 370 ? 15.741 -15.679 -11.926 1.00 81.50 370 PRO A O 1
ATOM 3006 N N . GLU A 1 371 ? 15.207 -14.224 -10.302 1.00 82.69 371 GLU A N 1
ATOM 3007 C CA . GLU A 1 371 ? 13.758 -14.469 -10.312 1.00 82.69 371 GLU A CA 1
ATOM 3008 C C . GLU A 1 371 ? 13.112 -14.214 -11.687 1.00 82.69 371 GLU A C 1
ATOM 3010 O O . GLU A 1 371 ? 12.121 -14.847 -12.041 1.00 82.69 371 GLU A O 1
ATOM 3015 N N . ASN A 1 372 ? 13.707 -13.334 -12.501 1.00 84.50 372 ASN A N 1
ATOM 3016 C CA . ASN A 1 372 ? 13.212 -12.987 -13.830 1.00 84.50 372 ASN A CA 1
ATOM 3017 C C . ASN A 1 372 ? 13.855 -13.822 -14.949 1.00 84.50 372 ASN A C 1
ATOM 3019 O O . ASN A 1 372 ? 13.484 -13.659 -16.115 1.00 84.50 372 ASN A O 1
ATOM 3023 N N . LYS A 1 373 ? 14.787 -14.733 -14.630 1.00 88.06 373 LYS A N 1
ATOM 3024 C CA . LYS A 1 373 ? 15.545 -15.531 -15.610 1.00 88.06 373 LYS A CA 1
ATOM 3025 C C . LYS A 1 373 ? 14.640 -16.195 -16.648 1.00 88.06 373 LYS A C 1
ATOM 3027 O O . LYS A 1 373 ? 14.844 -16.006 -17.842 1.00 88.06 373 LYS A O 1
ATOM 3032 N N . GLY A 1 374 ? 13.587 -16.882 -16.206 1.00 90.19 374 GLY A N 1
ATOM 3033 C CA . GLY A 1 374 ? 12.684 -17.598 -17.112 1.00 90.19 374 GLY A CA 1
ATOM 3034 C C . GLY A 1 374 ? 11.893 -16.695 -18.069 1.00 90.19 374 GLY A C 1
ATOM 3035 O O . GLY A 1 374 ? 11.462 -17.154 -19.126 1.00 90.19 374 GLY A O 1
ATOM 3036 N N . PHE A 1 375 ? 11.684 -15.415 -17.737 1.00 89.69 375 PHE A N 1
ATOM 3037 C CA . PHE A 1 375 ? 11.102 -14.449 -18.675 1.00 89.69 375 PHE A CA 1
ATOM 3038 C C . PHE A 1 375 ? 12.123 -14.047 -19.741 1.00 89.69 375 PHE A C 1
ATOM 3040 O O . PHE A 1 375 ? 11.812 -14.109 -20.928 1.00 89.69 375 PHE A O 1
ATOM 3047 N N . PHE A 1 376 ? 13.344 -13.696 -19.336 1.00 91.81 376 PHE A N 1
ATOM 3048 C CA . PHE A 1 376 ? 14.382 -13.239 -20.260 1.00 91.81 376 PHE A CA 1
ATOM 3049 C C . PHE A 1 376 ? 14.941 -14.359 -21.149 1.00 91.81 376 PHE A C 1
ATOM 3051 O O . PHE A 1 376 ? 15.218 -14.113 -22.319 1.00 91.81 376 PHE A O 1
ATOM 3058 N N . GLU A 1 377 ? 14.999 -15.607 -20.680 1.00 92.44 377 GLU A N 1
ATOM 3059 C CA . GLU A 1 377 ? 15.333 -16.761 -21.531 1.00 92.44 377 GLU A CA 1
ATOM 3060 C C . GLU A 1 377 ? 14.342 -16.920 -22.694 1.00 92.44 377 GLU A C 1
ATOM 3062 O O . GLU A 1 377 ? 14.747 -17.176 -23.826 1.00 92.44 377 GLU A O 1
ATOM 3067 N N . LYS A 1 378 ? 13.044 -16.672 -22.460 1.00 92.00 378 LYS A N 1
ATOM 3068 C CA . LYS A 1 378 ? 12.030 -16.674 -23.533 1.00 92.00 378 LYS A CA 1
ATOM 3069 C C . LYS A 1 378 ? 12.244 -15.548 -24.544 1.00 92.00 378 LYS A C 1
ATOM 3071 O O . LYS A 1 378 ? 11.810 -15.676 -25.685 1.00 92.00 378 LYS A O 1
ATOM 3076 N N . LEU A 1 379 ? 12.903 -14.462 -24.141 1.00 91.81 379 LEU A N 1
ATOM 3077 C CA . LEU A 1 379 ? 13.311 -13.369 -25.026 1.00 91.81 379 LEU A CA 1
ATOM 3078 C C . LEU A 1 379 ? 14.607 -13.674 -25.795 1.00 91.81 379 LEU A C 1
ATOM 3080 O O . LEU A 1 379 ? 15.030 -12.849 -26.596 1.00 91.81 379 LEU A O 1
ATOM 3084 N N . GLY A 1 380 ? 15.227 -14.839 -25.576 1.00 92.69 380 GLY A N 1
ATOM 3085 C CA . GLY A 1 380 ? 16.502 -15.210 -26.192 1.00 92.69 380 GLY A CA 1
ATOM 3086 C C . GLY A 1 380 ? 17.727 -14.692 -25.437 1.00 92.69 380 GLY A C 1
ATOM 3087 O O . GLY A 1 380 ? 18.816 -14.667 -26.007 1.00 92.69 380 GLY A O 1
ATOM 3088 N N . ALA A 1 381 ? 17.570 -14.280 -24.174 1.00 93.19 381 ALA A N 1
ATOM 3089 C CA . ALA A 1 381 ? 18.684 -13.799 -23.370 1.00 93.19 381 ALA A CA 1
ATOM 3090 C C . ALA A 1 381 ? 19.691 -14.913 -23.071 1.00 93.19 381 ALA A C 1
ATOM 3092 O O . ALA A 1 381 ? 19.326 -16.005 -22.632 1.00 93.19 381 ALA A O 1
ATOM 3093 N N . LYS A 1 382 ? 20.972 -14.605 -23.268 1.00 91.62 382 LYS A N 1
ATOM 3094 C CA . LYS A 1 382 ? 22.113 -15.461 -22.940 1.00 91.62 382 LYS A CA 1
ATOM 3095 C C . LYS A 1 382 ? 22.860 -14.853 -21.760 1.00 91.62 382 LYS A C 1
ATOM 3097 O O . LYS A 1 382 ? 23.106 -13.650 -21.747 1.00 91.62 382 LYS A O 1
ATOM 3102 N N . LYS A 1 383 ? 23.219 -15.675 -20.772 1.00 87.81 383 LYS A N 1
ATOM 3103 C CA . LYS A 1 383 ? 24.058 -15.245 -19.642 1.00 87.81 383 LYS A CA 1
ATOM 3104 C C . LYS A 1 383 ? 25.455 -14.869 -20.149 1.00 87.81 383 LYS A C 1
ATOM 3106 O O . LYS A 1 383 ? 26.018 -15.613 -20.950 1.00 87.81 383 LYS A O 1
ATOM 3111 N N . ILE A 1 384 ? 26.010 -13.768 -19.646 1.00 80.88 384 ILE A N 1
ATOM 3112 C CA . ILE A 1 384 ? 27.364 -13.306 -19.972 1.00 80.88 384 ILE A CA 1
ATOM 3113 C C . ILE A 1 384 ? 28.249 -13.385 -18.728 1.00 80.88 384 ILE A C 1
ATOM 3115 O O . ILE A 1 384 ? 28.134 -12.539 -17.855 1.00 80.88 384 ILE A O 1
ATOM 3119 N N . GLY A 1 385 ? 29.155 -14.359 -18.648 1.00 72.56 385 GLY A N 1
ATOM 3120 C CA . GLY A 1 385 ? 30.178 -14.384 -17.592 1.00 72.56 385 GLY A CA 1
ATOM 3121 C C . GLY A 1 385 ? 29.647 -14.309 -16.148 1.00 72.56 385 GLY A C 1
ATOM 3122 O O . GLY A 1 385 ? 28.509 -14.695 -15.850 1.00 72.56 385 GLY A O 1
ATOM 3123 N N . GLU A 1 386 ? 30.508 -13.847 -15.244 1.00 66.88 386 GLU A N 1
ATOM 3124 C CA . GLU A 1 386 ? 30.188 -13.506 -13.852 1.00 66.88 386 GLU A CA 1
ATOM 3125 C C . GLU A 1 386 ? 30.293 -11.987 -13.658 1.00 66.88 386 GLU A C 1
ATOM 3127 O O . GLU A 1 386 ? 30.955 -11.306 -14.434 1.00 66.88 386 GLU A O 1
ATOM 3132 N N . ILE A 1 387 ? 29.607 -11.443 -12.650 1.00 66.06 387 ILE A N 1
ATOM 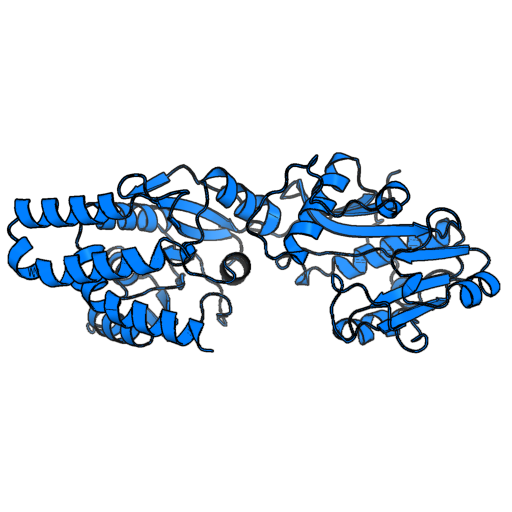3133 C CA . ILE A 1 387 ? 29.635 -10.002 -12.358 1.00 66.06 387 ILE A CA 1
ATOM 3134 C C . ILE A 1 387 ? 31.036 -9.592 -11.893 1.00 66.06 387 ILE A C 1
ATOM 3136 O O . ILE A 1 387 ? 31.587 -10.212 -10.982 1.00 66.06 387 ILE A O 1
ATOM 3140 N N . ASN A 1 388 ? 31.572 -8.508 -12.458 1.00 63.22 388 ASN A N 1
ATOM 3141 C CA . ASN A 1 388 ? 32.812 -7.904 -11.969 1.00 63.22 388 ASN A CA 1
ATOM 3142 C C . ASN A 1 388 ? 32.668 -7.432 -10.508 1.00 63.22 388 ASN A C 1
ATOM 3144 O O . ASN A 1 388 ? 31.648 -6.868 -10.114 1.00 63.22 388 ASN A O 1
ATOM 3148 N N . SER A 1 389 ? 33.717 -7.606 -9.698 1.00 54.78 389 SER A N 1
ATOM 3149 C CA . SER A 1 389 ? 33.730 -7.342 -8.246 1.00 54.78 389 SER A CA 1
ATOM 3150 C C . SER A 1 389 ? 33.448 -5.888 -7.824 1.00 54.78 389 SER A C 1
ATOM 3152 O O . SER A 1 389 ? 33.234 -5.638 -6.640 1.00 54.78 389 SER A O 1
ATOM 3154 N N . ASN A 1 390 ? 33.387 -4.940 -8.764 1.00 54.34 390 ASN A N 1
ATOM 3155 C CA . ASN A 1 390 ? 33.106 -3.516 -8.535 1.00 54.34 390 ASN A CA 1
ATOM 3156 C C . ASN A 1 390 ? 31.601 -3.188 -8.516 1.00 54.34 390 ASN A C 1
ATOM 3158 O O . ASN A 1 390 ? 31.174 -2.116 -8.951 1.00 54.34 390 ASN A O 1
ATOM 3162 N N . TYR A 1 391 ? 30.778 -4.110 -8.018 1.00 54.94 391 TYR A N 1
ATOM 3163 C CA . TYR A 1 391 ? 29.349 -3.875 -7.840 1.00 54.94 391 TYR A CA 1
ATOM 3164 C C . TYR A 1 391 ? 29.153 -2.789 -6.777 1.00 54.94 391 TYR A C 1
ATOM 3166 O O . TYR A 1 391 ? 29.613 -2.940 -5.643 1.00 54.94 391 TYR A O 1
ATOM 3174 N N . SER A 1 392 ? 28.511 -1.671 -7.127 1.00 47.31 392 SER A N 1
ATOM 3175 C CA . SER A 1 392 ? 28.335 -0.583 -6.161 1.00 47.31 392 SER A CA 1
ATOM 3176 C C . SER A 1 392 ? 27.512 -1.066 -4.963 1.00 47.31 392 SER A C 1
ATOM 3178 O O . SER A 1 392 ? 26.498 -1.738 -5.135 1.00 47.31 392 SER A O 1
ATOM 3180 N N . GLU A 1 393 ? 27.915 -0.713 -3.737 1.00 46.56 393 GLU A N 1
ATOM 3181 C CA . GLU A 1 393 ? 27.225 -1.151 -2.507 1.00 46.56 393 GLU A CA 1
ATOM 3182 C C . GLU A 1 393 ? 25.732 -0.762 -2.469 1.00 46.56 393 GLU A C 1
ATOM 3184 O O . GLU A 1 393 ? 24.940 -1.398 -1.771 1.00 46.56 393 GLU A O 1
ATOM 3189 N N . PHE A 1 394 ? 25.342 0.246 -3.259 1.00 41.69 394 PHE A N 1
ATOM 3190 C CA . PHE A 1 394 ? 23.969 0.733 -3.437 1.00 41.69 394 PHE A CA 1
ATOM 3191 C C . PHE A 1 394 ? 23.102 -0.139 -4.356 1.00 41.69 394 PHE A C 1
ATOM 3193 O O . PHE A 1 394 ? 21.881 0.016 -4.390 1.00 41.69 394 PHE A O 1
ATOM 3200 N N . ARG A 1 395 ? 23.705 -1.062 -5.110 1.00 50.38 395 ARG A N 1
ATOM 3201 C CA . ARG A 1 395 ? 23.007 -2.078 -5.895 1.00 50.38 395 ARG A CA 1
ATOM 3202 C C . ARG A 1 395 ? 23.196 -3.399 -5.160 1.00 50.38 395 ARG A C 1
ATOM 3204 O O . ARG A 1 395 ? 24.292 -3.929 -5.093 1.00 50.38 395 ARG A O 1
ATOM 3211 N N . LYS A 1 396 ? 22.140 -3.967 -4.590 1.00 47.06 396 LYS A N 1
ATOM 3212 C CA . LYS A 1 396 ? 22.100 -5.402 -4.272 1.00 47.06 396 LYS A CA 1
ATOM 3213 C C . LYS A 1 396 ? 20.758 -5.928 -4.761 1.00 47.06 396 LYS A C 1
ATOM 3215 O O . LYS A 1 396 ? 19.714 -5.393 -4.407 1.00 47.06 396 LYS A O 1
ATOM 3220 N N . PRO A 1 397 ? 20.802 -6.967 -5.594 1.00 49.38 397 PRO A N 1
ATOM 3221 C CA . PRO A 1 397 ? 20.805 -8.304 -5.038 1.00 49.38 397 PRO A CA 1
ATOM 3222 C C . PRO A 1 397 ? 22.182 -8.925 -5.206 1.00 49.38 397 PRO A C 1
ATOM 3224 O O . PRO A 1 397 ? 22.815 -8.776 -6.245 1.00 49.38 397 PRO A O 1
ATOM 3227 N N . ALA A 1 398 ? 22.619 -9.682 -4.204 1.00 48.50 398 ALA A N 1
ATOM 3228 C CA . ALA A 1 398 ? 23.872 -10.442 -4.192 1.00 48.50 398 ALA A CA 1
ATOM 3229 C C . ALA A 1 398 ? 23.965 -11.540 -5.287 1.00 48.50 398 ALA A C 1
ATOM 3231 O O . ALA A 1 398 ? 24.724 -12.492 -5.138 1.00 48.50 398 ALA A O 1
ATOM 3232 N N . GLN A 1 399 ? 23.140 -11.465 -6.339 1.00 60.41 399 GLN A N 1
ATOM 3233 C CA . GLN A 1 399 ? 22.907 -12.497 -7.346 1.00 60.41 399 GLN A CA 1
ATOM 3234 C C . GLN A 1 399 ? 22.439 -11.933 -8.703 1.00 60.41 399 GLN A C 1
ATOM 3236 O O . GLN A 1 399 ? 21.829 -12.673 -9.468 1.00 60.41 399 GLN A O 1
ATOM 3241 N N . ALA A 1 400 ? 22.634 -10.646 -9.019 1.00 74.38 400 ALA A N 1
ATOM 3242 C CA . ALA A 1 400 ? 22.263 -10.156 -10.352 1.00 74.38 400 ALA A CA 1
ATOM 3243 C C . ALA A 1 400 ? 22.943 -10.999 -11.457 1.00 74.38 400 ALA A C 1
ATOM 3245 O O . ALA A 1 400 ? 24.025 -11.554 -11.268 1.00 74.38 400 ALA A O 1
ATOM 3246 N N . MET A 1 401 ? 22.274 -11.161 -12.596 1.00 82.06 401 MET A N 1
ATOM 3247 C CA . MET A 1 401 ? 22.750 -11.983 -13.702 1.00 82.06 401 MET A CA 1
ATOM 3248 C C . MET A 1 401 ? 22.924 -11.108 -14.947 1.00 82.06 401 MET A C 1
ATOM 3250 O O . MET A 1 401 ? 21.915 -10.657 -15.496 1.00 82.06 401 MET A O 1
ATOM 3254 N N . PRO A 1 402 ? 24.163 -10.861 -15.399 1.00 85.75 402 PRO A N 1
ATOM 3255 C CA . PRO A 1 402 ? 24.425 -10.176 -16.657 1.00 85.75 402 PRO A CA 1
ATOM 3256 C C . PRO A 1 402 ? 23.939 -11.032 -17.825 1.00 85.75 402 PRO A C 1
ATOM 3258 O O . PRO A 1 402 ? 24.208 -12.238 -17.908 1.00 85.75 402 PRO A O 1
ATOM 3261 N N . VAL A 1 403 ? 23.178 -10.409 -18.715 1.00 89.12 403 VAL A N 1
ATOM 3262 C CA . VAL A 1 403 ? 22.585 -11.050 -19.882 1.00 89.12 403 VAL A CA 1
ATOM 3263 C C . VAL A 1 403 ? 22.697 -10.167 -21.114 1.00 89.12 403 VAL A C 1
ATOM 3265 O O . VAL A 1 403 ? 22.715 -8.939 -21.028 1.00 89.12 403 VAL A O 1
ATOM 3268 N N . TYR A 1 404 ? 22.735 -10.822 -22.267 1.00 92.50 404 TYR A N 1
ATOM 3269 C CA . TYR A 1 404 ? 22.700 -10.191 -23.578 1.00 92.50 404 TYR A CA 1
ATOM 3270 C C . TYR A 1 404 ? 21.620 -10.823 -24.451 1.00 92.50 404 TYR A C 1
ATOM 3272 O O . TYR A 1 404 ? 21.366 -12.027 -24.361 1.00 92.50 404 TYR A O 1
ATOM 3280 N N . ILE A 1 405 ? 20.995 -10.011 -25.301 1.00 94.38 405 ILE A N 1
ATOM 3281 C CA . ILE A 1 405 ? 20.065 -10.457 -26.341 1.00 94.38 405 ILE A CA 1
ATOM 3282 C C . ILE A 1 405 ? 20.536 -9.910 -27.692 1.00 94.38 405 ILE A C 1
ATOM 3284 O O . ILE A 1 405 ? 20.728 -8.701 -27.846 1.00 94.38 405 ILE A O 1
ATOM 3288 N N . ASP A 1 406 ? 20.675 -10.811 -28.666 1.00 94.06 406 ASP A N 1
ATOM 3289 C CA . ASP A 1 406 ? 20.944 -10.473 -30.065 1.00 94.06 406 ASP A CA 1
ATOM 3290 C C . ASP A 1 406 ? 19.673 -9.924 -30.717 1.00 94.06 406 ASP A C 1
ATOM 3292 O O . ASP A 1 406 ? 18.628 -10.580 -30.695 1.00 94.06 406 ASP A O 1
ATOM 3296 N N . LEU A 1 407 ? 19.759 -8.730 -31.298 1.00 95.12 407 LEU A N 1
ATOM 3297 C CA . LEU A 1 407 ? 18.655 -8.076 -32.002 1.00 95.12 407 LEU A CA 1
ATOM 3298 C C . LEU A 1 407 ? 18.936 -7.923 -33.502 1.00 95.12 407 LEU A C 1
ATOM 3300 O O . LEU A 1 407 ? 18.146 -7.303 -34.212 1.00 95.12 407 LEU A O 1
ATOM 3304 N N . SER A 1 408 ? 20.012 -8.526 -34.017 1.00 91.44 408 SER A N 1
ATOM 3305 C CA . SER A 1 408 ? 20.389 -8.463 -35.438 1.00 91.44 408 SER A CA 1
ATOM 3306 C C . SER A 1 408 ? 19.327 -9.087 -36.352 1.00 91.44 408 SER A C 1
ATOM 3308 O O . SER A 1 408 ? 19.153 -8.667 -37.493 1.00 91.44 408 SER A O 1
ATOM 3310 N N . ALA A 1 409 ? 18.568 -10.061 -35.837 1.00 89.06 409 ALA A N 1
ATOM 3311 C CA . ALA A 1 409 ? 17.429 -10.676 -36.523 1.00 89.06 409 ALA A CA 1
ATOM 3312 C C . ALA A 1 409 ? 16.091 -9.935 -36.292 1.00 89.06 409 ALA A C 1
ATOM 3314 O O . ALA A 1 409 ? 15.040 -10.396 -36.743 1.00 89.06 409 ALA A O 1
ATOM 3315 N N . GLY A 1 410 ? 16.108 -8.797 -35.591 1.00 90.25 410 GLY A N 1
ATOM 3316 C CA . GLY A 1 410 ? 14.934 -7.998 -35.258 1.00 90.25 410 GLY A CA 1
ATOM 3317 C C . GLY A 1 410 ? 14.351 -8.300 -33.874 1.00 90.25 410 GLY A C 1
ATOM 3318 O O . GLY A 1 410 ? 15.063 -8.501 -32.894 1.00 90.25 410 GLY A O 1
ATOM 3319 N N . MET A 1 411 ? 13.020 -8.259 -33.773 1.00 91.69 411 MET A N 1
ATOM 3320 C CA . MET A 1 411 ? 12.298 -8.373 -32.500 1.00 91.69 411 MET A CA 1
ATOM 3321 C C . MET A 1 411 ? 12.461 -9.773 -31.878 1.00 91.69 411 MET A C 1
ATOM 3323 O O . MET A 1 411 ? 12.326 -10.761 -32.604 1.00 91.69 411 MET A O 1
ATOM 3327 N N . PRO A 1 412 ? 12.613 -9.900 -30.542 1.00 92.12 412 PRO A N 1
ATOM 3328 C CA . PRO A 1 412 ? 12.580 -11.199 -29.879 1.00 92.12 412 PRO A CA 1
ATOM 3329 C C . PRO A 1 412 ? 11.336 -12.011 -30.256 1.00 92.12 412 PRO A C 1
ATOM 3331 O O . PRO A 1 412 ? 10.210 -11.498 -30.210 1.00 92.12 412 PRO A O 1
ATOM 3334 N N . ALA A 1 413 ? 11.526 -13.295 -30.575 1.00 86.81 413 ALA A N 1
ATOM 3335 C CA . ALA A 1 413 ? 10.467 -14.168 -31.090 1.00 86.81 413 ALA A CA 1
ATOM 3336 C C . ALA A 1 413 ? 9.214 -14.187 -30.193 1.00 86.81 413 ALA A C 1
ATOM 3338 O O . ALA A 1 413 ? 8.086 -14.163 -30.687 1.00 86.81 413 ALA A O 1
ATOM 3339 N N . TYR A 1 414 ? 9.413 -14.118 -28.874 1.00 87.44 414 TYR A N 1
ATOM 3340 C CA . TYR A 1 414 ? 8.361 -14.001 -27.861 1.00 87.44 414 TYR A CA 1
ATOM 3341 C C . TYR A 1 414 ? 7.336 -12.886 -28.125 1.00 87.44 414 TYR A C 1
ATOM 3343 O O . TYR A 1 414 ? 6.159 -13.040 -27.804 1.00 87.44 414 TYR A O 1
ATOM 3351 N N . PHE A 1 415 ? 7.772 -11.765 -28.704 1.00 86.38 415 PHE A N 1
ATOM 3352 C CA . PHE A 1 415 ? 6.912 -10.633 -29.051 1.00 86.38 415 PHE A CA 1
ATOM 3353 C C . PHE A 1 415 ? 6.500 -10.615 -30.529 1.00 86.38 415 PHE A C 1
ATOM 3355 O O . PHE A 1 415 ? 5.616 -9.848 -30.905 1.00 86.38 415 PHE A O 1
ATOM 3362 N N . SER A 1 416 ? 7.112 -11.454 -31.369 1.00 70.19 416 SER A N 1
ATOM 3363 C CA . SER A 1 416 ? 6.817 -11.534 -32.806 1.00 70.19 416 SER A CA 1
ATOM 3364 C C . SER A 1 416 ? 5.508 -12.280 -33.124 1.00 70.19 416 SER A C 1
ATOM 336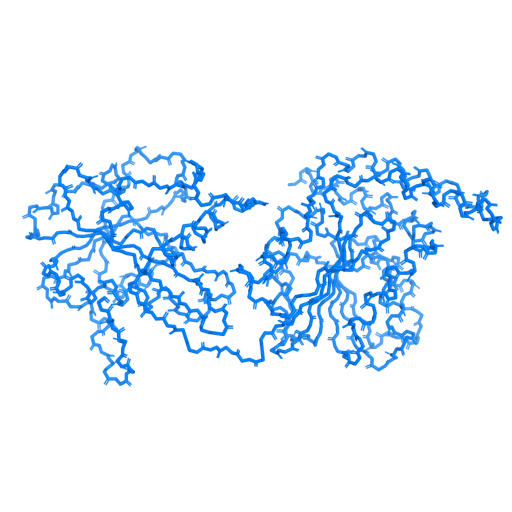6 O O . SER A 1 416 ? 4.864 -11.994 -34.132 1.00 70.19 416 SER A O 1
ATOM 3368 N N . GLY A 1 417 ? 5.070 -13.195 -32.249 1.00 55.62 417 GLY A N 1
ATOM 3369 C CA . GLY A 1 417 ? 3.913 -14.071 -32.466 1.00 55.62 417 GLY A CA 1
ATOM 3370 C C . GLY A 1 417 ? 2.654 -13.680 -31.685 1.00 55.62 417 GLY A C 1
ATOM 3371 O O . GLY A 1 417 ? 2.275 -14.407 -30.776 1.00 55.62 417 GLY A O 1
ATOM 3372 N N . ASN A 1 418 ? 2.016 -12.543 -32.000 1.00 44.19 418 ASN A N 1
ATOM 3373 C CA . ASN A 1 418 ? 0.580 -12.282 -31.749 1.00 44.19 418 ASN A CA 1
ATOM 3374 C C . ASN A 1 418 ? 0.161 -10.880 -32.240 1.00 44.19 418 ASN A C 1
ATOM 3376 O O . ASN A 1 418 ? 0.026 -9.928 -31.472 1.00 44.19 418 ASN A O 1
ATOM 3380 N N . THR A 1 419 ? -0.105 -10.727 -33.536 1.00 42.12 419 THR A N 1
ATOM 3381 C CA . THR A 1 419 ? -0.647 -9.485 -34.122 1.00 42.12 419 THR A CA 1
ATOM 3382 C C . THR A 1 419 ? -2.180 -9.450 -34.101 1.00 42.12 419 THR A C 1
ATOM 3384 O O . THR A 1 419 ? -2.832 -9.209 -35.114 1.00 42.12 419 THR A O 1
ATOM 3387 N N . LYS A 1 420 ? -2.789 -9.658 -32.925 1.00 40.47 420 LYS A N 1
ATOM 3388 C CA . LYS A 1 420 ? -4.192 -9.258 -32.678 1.00 40.47 420 LYS A CA 1
ATOM 3389 C C . LYS A 1 420 ? -4.374 -8.252 -31.541 1.00 40.47 420 LYS A C 1
ATOM 3391 O O . LYS A 1 420 ? -5.505 -7.876 -31.250 1.00 40.47 420 LYS A O 1
ATOM 3396 N N . GLU A 1 421 ? -3.302 -7.750 -30.934 1.00 43.81 421 GLU A N 1
ATOM 3397 C CA . GLU A 1 421 ? -3.422 -6.748 -29.872 1.00 43.81 421 GLU A CA 1
ATOM 3398 C C . GLU A 1 421 ? -3.340 -5.317 -30.418 1.00 43.81 421 GLU A C 1
ATOM 3400 O O . GLU A 1 421 ? -2.494 -4.988 -31.253 1.00 43.81 421 GLU A O 1
ATOM 3405 N N . LYS A 1 422 ? -4.285 -4.486 -29.952 1.00 41.03 422 LYS A N 1
ATOM 3406 C CA . LYS A 1 422 ? -4.475 -3.066 -30.276 1.00 41.03 422 LYS A CA 1
ATOM 3407 C C . LYS A 1 422 ? -3.138 -2.346 -30.462 1.00 41.03 422 LYS A C 1
ATOM 3409 O O . LYS A 1 422 ? -2.250 -2.445 -29.619 1.00 41.03 422 LYS A O 1
ATOM 3414 N N . LYS A 1 423 ? -3.039 -1.569 -31.546 1.00 38.53 423 LYS A N 1
ATOM 3415 C CA . LYS A 1 423 ? -1.935 -0.638 -31.814 1.00 38.53 423 LYS A CA 1
ATOM 3416 C C . LYS A 1 423 ? -1.589 0.127 -30.532 1.00 38.53 423 LYS A C 1
ATOM 3418 O O . LYS A 1 423 ? -2.329 1.026 -30.142 1.00 38.53 423 LYS A O 1
ATOM 3423 N N . ILE A 1 424 ? -0.457 -0.200 -29.908 1.00 43.66 424 ILE A N 1
ATOM 3424 C CA . ILE A 1 424 ? 0.183 0.698 -28.948 1.00 43.66 424 ILE A CA 1
ATOM 3425 C C . ILE A 1 424 ? 0.569 1.925 -29.774 1.00 43.66 424 ILE A C 1
ATOM 3427 O O . ILE A 1 424 ? 1.452 1.853 -30.632 1.00 43.66 424 ILE A O 1
ATOM 3431 N N . LYS A 1 425 ? -0.182 3.017 -29.606 1.00 35.88 425 LYS A N 1
ATOM 3432 C CA . LYS A 1 425 ? 0.105 4.296 -30.252 1.00 35.88 425 LYS A CA 1
ATOM 3433 C C . LYS A 1 425 ? 1.360 4.849 -29.581 1.00 35.88 425 LYS A C 1
ATOM 3435 O O . LYS A 1 425 ? 1.284 5.465 -28.528 1.00 35.88 425 LYS A O 1
ATOM 3440 N N . ILE A 1 426 ? 2.514 4.585 -30.184 1.00 38.06 426 ILE A N 1
ATOM 3441 C CA . ILE A 1 426 ? 3.741 5.318 -29.875 1.00 38.06 426 ILE A CA 1
ATOM 3442 C C . ILE A 1 426 ? 3.550 6.691 -30.523 1.00 38.06 426 ILE A C 1
ATOM 3444 O O . ILE A 1 426 ? 3.752 6.839 -31.727 1.00 38.06 426 ILE A O 1
ATOM 3448 N N . THR A 1 427 ? 3.016 7.647 -29.769 1.00 39.22 427 THR A N 1
ATOM 3449 C CA . THR A 1 427 ? 3.012 9.057 -30.170 1.00 39.22 427 THR A CA 1
ATOM 3450 C C . THR A 1 427 ? 4.385 9.634 -29.856 1.00 39.22 427 THR A C 1
ATOM 3452 O O . THR A 1 427 ? 4.913 9.341 -28.782 1.00 39.22 427 THR A O 1
ATOM 3455 N N . GLN A 1 428 ? 4.951 10.362 -30.824 1.00 30.52 428 GLN A N 1
ATOM 3456 C CA . GLN A 1 428 ? 6.205 11.103 -30.671 1.00 30.52 428 GLN A CA 1
ATOM 3457 C C . GLN A 1 428 ? 6.139 12.083 -29.507 1.00 30.52 428 GLN A C 1
ATOM 3459 O O . GLN A 1 428 ? 5.037 12.641 -29.282 1.00 30.52 428 GLN A O 1
#

Sequence (428 aa):
MKKDLTNQIVWSDIATAYEKAVVRTSFYDNLMKKLMTQLKGRKKILDLGCGVGYLINELMKEDPSRTIVGVDANEYMLEIARKNVIEDRFSKKVTLIHGDAVTFEYHEKFDAVVSSNLLFNLKTPYAFLDNAYANLKPGGRFVLTSAKRDPDLGLAIRTMKEEFKADGRFDSLEKYASVAEEVNSRFLGEMKTFSNAEIEKVLTDFIGFRKVVSNQNGYLDQNFVVAADKPKKEGEIIYKIANENERLQAYNLRYHILHDRYEFIDPNETRIEKTSHDDHAIHFVAIDPITDRVVGCLFYLEYDENVGFPAENEIEIDYFLNMHSKLATPGRWYVLPTYRHRGIGKKLFELYFKTCVKSSVTGTVFCINPENKGFFEKLGAKKIGEINSNYSEFRKPAQAMPVYIDLSAGMPAYFSGNTKEKKIKITQ

Radius of gyration: 25.89 Å; chains: 1; bounding box: 59×37×78 Å

Secondary structure (DSSP, 8-state):
-HHHHHHHHHHHHHHHHHHHTGGGSHHHHHHHHHHHHHTTT--EEEEET-TTSHHHHHHHHH-TT-EEEEEES-HHHHHHHHHHH-STTSTTTEEEEE--TTT---SS-EEEEEEES-GGG-S-HHHHHHHHHHHEEEEEEEEEEEEPSS--HHHHHHHHHHHHHHTT-HHHHHHHHHHHHHHHHHHTTT-----HHHHHHIIIIII--EEEEEEEE-STTTEEEEEEE--SSPPPPEEEE--HHHHHHHHHHHHHHHH--S----TT-TTS---HHHHHSEEEEEEETTTTEEEEEEEEEE--TTT--TTTTTS-HHHHHHH-SSEEEE---EE-GGGGGGTHHHHHHHHHHHHHHHTT--EEEEEE-GGGHHHHHHTT-EE-S---S---TTS--TT-EEEEEE-TTSS-HHHHS-TTS-------